Protein AF-0000000066121284 (afdb_homodimer)

pLDDT: mean 91.81, std 11.07, range [38.16, 98.81]

Nearest PDB structures (foldseek):
  5trd-assembly1_B  TM=5.896E-01  e=8.728E-23  Thermoplasma acidophilum DSM 1728
  3cta-assembly1_A-2  TM=5.189E-01  e=6.979E-18  Thermoplasma acidophilum DSM 1728
  4jba-assembly1_B  TM=5.715E-01  e=4.510E-03  Escherichia coli K-12
  6hk6-assembly2_C  TM=4.980E-01  e=4.012E-03  Homo sapiens
  4a6d-assembly1_A  TM=4.398E-01  e=2.765E-02  Homo sapiens

Organism: Archaeoglobus fulgidus (strain ATCC 49558 / DSM 4304 / JCM 9628 / NBRC 100126 / VC-16) (NCBI:txid224325)

Solvent-accessible surface area (backbone atoms only — not comparable to full-atom values): 24700 Å² total; per-residue (Å²): 114,69,69,57,49,53,52,46,46,18,52,50,43,51,50,48,53,57,49,45,54,55,50,48,56,44,34,74,67,39,13,68,34,27,70,30,79,55,49,45,60,59,48,6,64,75,60,27,48,50,50,67,56,34,41,50,49,52,52,50,36,38,74,72,48,27,29,48,76,39,81,53,101,89,41,39,30,37,29,43,28,72,63,29,47,51,54,52,47,54,54,38,50,51,42,47,60,55,58,71,58,69,52,43,37,45,44,54,26,31,30,44,85,75,91,58,62,49,26,60,59,54,59,33,63,74,45,37,57,46,37,33,70,73,71,68,43,62,63,31,74,41,53,49,38,23,44,42,45,81,72,37,41,65,61,57,52,46,57,74,76,47,81,65,43,80,39,68,48,50,74,58,98,87,50,76,46,64,39,31,39,27,32,49,28,30,46,93,84,40,64,34,27,39,54,43,61,69,78,59,86,68,58,87,44,58,45,38,34,36,20,61,53,60,58,45,72,78,67,68,55,50,73,71,39,75,48,55,38,38,34,48,108,114,68,69,56,49,52,53,46,46,18,52,50,42,49,50,50,52,58,48,43,53,54,50,47,55,44,33,72,66,40,14,69,36,27,70,30,80,56,49,44,60,59,49,6,63,74,60,28,48,49,49,67,55,34,42,50,49,51,50,51,36,37,73,72,47,29,28,48,76,38,80,54,99,89,41,38,31,36,29,42,28,72,63,30,47,50,54,52,47,52,54,38,50,51,42,48,58,53,57,71,59,71,52,43,36,45,43,54,26,32,31,44,84,76,91,59,62,49,26,59,56,53,60,34,63,74,47,35,56,45,37,33,70,75,72,67,42,62,61,30,74,42,56,50,38,24,44,43,46,80,70,35,41,66,62,58,54,47,56,73,76,46,81,65,44,81,39,67,48,50,72,57,97,87,49,76,45,64,40,30,39,27,32,49,28,31,47,92,81,39,65,34,27,38,53,43,62,69,80,59,86,69,60,86,45,58,44,37,34,36,20,60,53,59,58,45,72,77,69,67,56,50,73,71,38,73,49,55,38,37,34,48,110

Structure (mmCIF, N/CA/C/O backbone):
d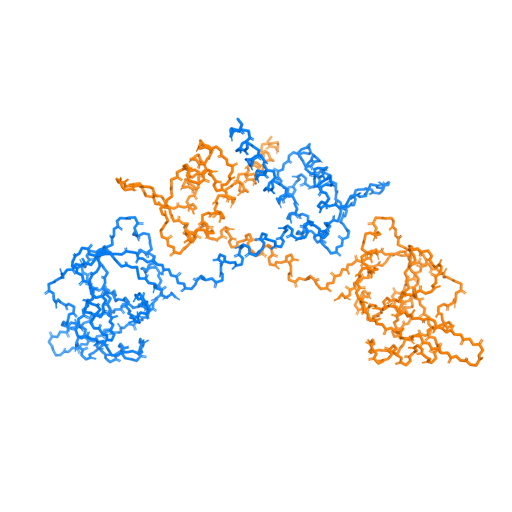ata_AF-0000000066121284-model_v1
#
loop_
_entity.id
_entity.type
_entity.pdbx_description
1 polymer 'Riboflavin kinase'
#
loop_
_atom_site.group_PDB
_atom_site.id
_atom_site.type_symbol
_atom_site.label_atom_id
_atom_site.label_alt_id
_atom_site.label_comp_id
_atom_site.label_asym_id
_atom_site.label_entity_id
_atom_site.label_seq_id
_atom_site.pdbx_PDB_ins_code
_atom_site.Cartn_x
_atom_site.Cartn_y
_atom_site.Cartn_z
_atom_site.occupancy
_atom_site.B_iso_or_equiv
_atom_site.auth_seq_id
_atom_site.auth_comp_id
_atom_site.auth_asym_id
_atom_site.auth_atom_id
_atom_site.pdbx_PDB_model_num
ATOM 1 N N . MET A 1 1 ? -29.547 -5.957 23.531 1 38.81 1 MET A N 1
ATOM 2 C CA . MET A 1 1 ? -29.5 -6.223 22.109 1 38.81 1 MET A CA 1
ATOM 3 C C . MET A 1 1 ? -28.406 -5.406 21.438 1 38.81 1 MET A C 1
ATOM 5 O O . MET A 1 1 ? -27.703 -5.906 20.547 1 38.81 1 MET A O 1
ATOM 9 N N . VAL A 1 2 ? -28.188 -4.164 21.922 1 47.03 2 VAL A N 1
ATOM 10 C CA . VAL A 1 2 ? -27.219 -3.223 21.391 1 47.03 2 VAL A CA 1
ATOM 11 C C . VAL A 1 2 ? -25.812 -3.646 21.812 1 47.03 2 VAL A C 1
ATOM 13 O O . VAL A 1 2 ? -24.844 -3.486 21.047 1 47.03 2 VAL A O 1
ATOM 16 N N . ARG A 1 3 ? -25.672 -4.16 23.125 1 50.38 3 ARG A N 1
ATOM 17 C CA . ARG A 1 3 ? -24.406 -4.68 23.656 1 50.38 3 ARG A CA 1
ATOM 18 C C . ARG A 1 3 ? -23.906 -5.844 22.812 1 50.38 3 ARG A C 1
ATOM 20 O O . ARG A 1 3 ? -22.703 -6.02 22.641 1 50.38 3 ARG A O 1
ATOM 27 N N . ASP A 1 4 ? -24.766 -6.57 22.266 1 49.59 4 ASP A N 1
ATOM 28 C CA . ASP A 1 4 ? -24.5 -7.777 21.5 1 49.59 4 ASP A CA 1
ATOM 29 C C . ASP A 1 4 ? -23.891 -7.438 20.141 1 49.59 4 ASP A C 1
ATOM 31 O O . ASP A 1 4 ? -22.984 -8.117 19.656 1 49.59 4 ASP A O 1
ATOM 35 N N . ILE A 1 5 ? -24.312 -6.336 19.641 1 49.25 5 ILE A N 1
ATOM 36 C CA . ILE A 1 5 ? -23.891 -5.953 18.297 1 49.25 5 ILE A CA 1
ATOM 37 C C . ILE A 1 5 ? -22.484 -5.363 18.359 1 49.25 5 ILE A C 1
ATOM 39 O O . ILE A 1 5 ? -21.641 -5.656 17.5 1 49.25 5 ILE A O 1
ATOM 43 N N . LYS A 1 6 ? -22.344 -4.594 19.312 1 53.56 6 LYS A N 1
ATOM 44 C CA . LYS A 1 6 ? -21.031 -3.99 19.484 1 53.56 6 LYS A CA 1
ATOM 45 C C . LYS A 1 6 ? -19.969 -5.055 19.75 1 53.56 6 LYS A C 1
ATOM 47 O O . LYS A 1 6 ? -18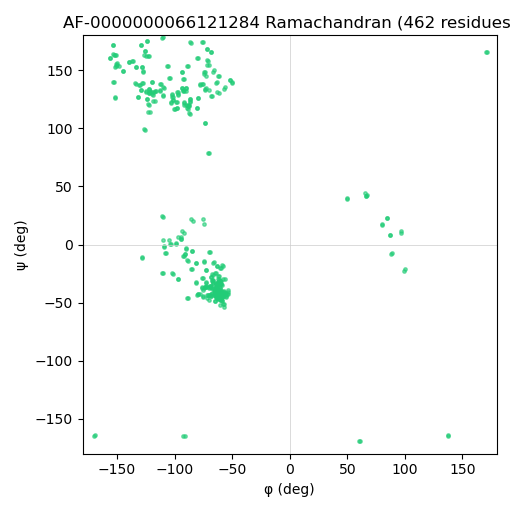.859 -4.992 19.203 1 53.56 6 LYS A O 1
ATOM 52 N N . THR A 1 7 ? -20.312 -5.988 20.609 1 55.44 7 THR A N 1
ATOM 53 C CA . THR A 1 7 ? -19.406 -7.098 20.891 1 55.44 7 THR A CA 1
ATOM 54 C C . THR A 1 7 ? -19.141 -7.906 19.625 1 55.44 7 THR A C 1
ATOM 56 O O . THR A 1 7 ? -18 -8.328 19.391 1 55.44 7 THR A O 1
ATOM 59 N N . PHE A 1 8 ? -20.188 -7.926 18.891 1 54.41 8 PHE A N 1
ATOM 60 C CA . PHE A 1 8 ? -20.016 -8.68 17.656 1 54.41 8 PHE A CA 1
ATOM 61 C C . PHE A 1 8 ? -19.109 -7.934 16.688 1 54.41 8 PHE A C 1
ATOM 63 O O . PHE A 1 8 ? -18.266 -8.539 16.016 1 54.41 8 PHE A O 1
ATOM 70 N N . LYS A 1 9 ? -19.297 -6.727 16.562 1 58.59 9 LYS A N 1
ATOM 71 C CA . LYS A 1 9 ? -18.469 -5.93 15.664 1 58.59 9 LYS A CA 1
ATOM 72 C C . LYS A 1 9 ? -17.016 -5.91 16.125 1 58.59 9 LYS A C 1
ATOM 74 O O . LYS A 1 9 ? -16.094 -5.996 15.312 1 58.59 9 LYS A O 1
ATOM 79 N N . PHE A 1 10 ? -16.969 -5.898 17.531 1 61 10 PHE A N 1
ATOM 80 C CA . PHE A 1 10 ? -15.633 -5.922 18.125 1 61 10 PHE A CA 1
ATOM 81 C C . PHE A 1 10 ? -14.898 -7.207 17.75 1 61 10 PHE A C 1
ATOM 83 O O . PHE A 1 10 ? -13.734 -7.172 17.344 1 61 10 PHE A O 1
ATOM 90 N N . PHE A 1 11 ? -15.57 -8.211 17.891 1 58.5 11 PHE A N 1
ATOM 91 C CA . PHE A 1 11 ? -14.977 -9.516 17.609 1 58.5 11 PHE A CA 1
ATOM 92 C C . PHE A 1 11 ? -14.656 -9.656 16.125 1 58.5 11 PHE A C 1
ATOM 94 O O . PHE A 1 11 ? -13.625 -10.219 15.758 1 58.5 11 PHE A O 1
ATOM 101 N N . GLU A 1 12 ? -15.492 -8.984 15.383 1 64.31 12 GLU A N 1
ATOM 102 C CA . GLU A 1 12 ? -15.32 -9.102 13.938 1 64.31 12 GLU A CA 1
ATOM 103 C C . GLU A 1 12 ? -14.094 -8.328 13.461 1 64.31 12 GLU A C 1
ATOM 105 O O . GLU A 1 12 ? -13.32 -8.812 12.641 1 64.31 12 GLU A O 1
ATOM 110 N N . VAL A 1 13 ? -13.898 -7.223 14.102 1 67.56 13 VAL A N 1
ATOM 111 C CA . VAL A 1 13 ? -12.797 -6.371 13.664 1 67.56 13 VAL A CA 1
ATOM 112 C C . VAL A 1 13 ? -11.469 -6.965 14.133 1 67.56 13 VAL A C 1
ATOM 114 O O . VAL A 1 13 ? -10.5 -7.004 13.367 1 67.56 13 VAL A O 1
ATOM 117 N N . LEU A 1 14 ? -11.406 -7.414 15.406 1 64.12 14 LEU A N 1
ATOM 118 C CA . LEU A 1 14 ? -10.188 -8.023 15.93 1 64.12 14 LEU A CA 1
ATOM 119 C C . LEU A 1 14 ? -9.805 -9.258 15.117 1 64.12 14 LEU A C 1
ATOM 121 O O . LEU A 1 14 ? -8.633 -9.461 14.805 1 64.12 14 LEU A O 1
ATOM 125 N N . LEU A 1 15 ? -10.828 -10 14.859 1 67.44 15 LEU A N 1
ATOM 126 C CA . LEU A 1 15 ? -10.609 -11.227 14.102 1 67.44 15 LEU A CA 1
ATOM 127 C C . LEU A 1 15 ? -10.062 -10.914 12.711 1 67.44 15 LEU A C 1
ATOM 129 O O . LEU A 1 15 ? -9.18 -11.617 12.219 1 67.44 15 LEU A O 1
ATOM 133 N N . ILE A 1 16 ? -10.492 -9.797 12.195 1 76.69 16 ILE A N 1
ATOM 134 C CA . ILE A 1 16 ? -10.102 -9.453 10.836 1 76.69 16 ILE A CA 1
ATOM 135 C C . ILE A 1 16 ? -8.625 -9.047 10.812 1 76.69 16 ILE A C 1
ATOM 137 O O . ILE A 1 16 ? -7.887 -9.445 9.906 1 76.69 16 ILE A O 1
ATOM 141 N N . TYR A 1 17 ? -8.219 -8.383 11.867 1 79.38 17 TYR A N 1
ATOM 142 C CA . TYR A 1 17 ? -6.84 -7.922 11.859 1 79.38 17 TYR A CA 1
ATOM 143 C C . TYR A 1 17 ? -5.879 -9.07 12.141 1 79.38 17 TYR A C 1
ATOM 145 O O . TYR A 1 17 ? -4.781 -9.125 11.578 1 79.38 17 TYR A O 1
ATOM 153 N N . GLU A 1 18 ? -6.34 -9.938 13.023 1 79.12 18 GLU A N 1
ATOM 154 C CA . GLU A 1 18 ? -5.516 -11.109 13.281 1 79.12 18 GLU A CA 1
ATOM 155 C C . GLU A 1 18 ? -5.371 -11.961 12.023 1 79.12 18 GLU A C 1
ATOM 157 O O . GLU A 1 18 ? -4.285 -12.477 11.734 1 79.12 18 GLU A O 1
ATOM 162 N N . MET A 1 19 ? -6.41 -12.039 11.359 1 87.75 19 MET A N 1
ATOM 163 C CA . MET A 1 19 ? -6.383 -12.812 10.117 1 87.75 19 MET A CA 1
ATOM 164 C C . MET A 1 19 ? -5.484 -12.141 9.086 1 87.75 19 MET A C 1
ATOM 166 O O . MET A 1 19 ? -4.766 -12.82 8.352 1 87.75 19 MET A O 1
ATOM 170 N N . LEU A 1 20 ? -5.473 -10.836 9.148 1 92.25 20 LEU A N 1
ATOM 171 C CA . LEU A 1 20 ? -4.695 -10.086 8.164 1 92.25 20 LEU A CA 1
ATOM 172 C C . LEU A 1 20 ? -3.201 -10.289 8.375 1 92.25 20 LEU A C 1
ATOM 174 O O . LEU A 1 20 ? -2.434 -10.336 7.414 1 92.25 20 LEU A O 1
ATOM 178 N N . GLU A 1 21 ? -2.828 -10.406 9.641 1 91.12 21 GLU A N 1
ATOM 179 C CA . GLU A 1 21 ? -1.421 -10.641 9.945 1 91.12 21 GLU A CA 1
ATOM 180 C C . GLU A 1 21 ? -0.924 -11.922 9.281 1 91.12 21 GLU A C 1
ATOM 182 O O . GLU A 1 21 ? 0.119 -11.93 8.625 1 91.12 21 GLU A O 1
ATOM 187 N N . VAL A 1 22 ? -1.635 -12.93 9.438 1 94.56 22 VAL A N 1
ATOM 188 C CA . VAL A 1 22 ? -1.248 -14.227 8.891 1 94.56 22 VAL A CA 1
ATOM 189 C C . VAL A 1 22 ? -1.34 -14.195 7.367 1 94.56 22 VAL A C 1
ATOM 191 O O . VAL A 1 22 ? -0.437 -14.672 6.672 1 94.56 22 VAL A O 1
ATOM 194 N N . LEU A 1 23 ? -2.408 -13.609 6.875 1 96.38 23 LEU A N 1
ATOM 195 C CA . LEU A 1 23 ? -2.6 -13.5 5.43 1 96.38 23 LEU A CA 1
ATOM 196 C C . LEU A 1 23 ? -1.447 -12.742 4.785 1 96.38 23 LEU A C 1
ATOM 198 O O . LEU A 1 23 ? -0.933 -13.148 3.744 1 96.38 23 LEU A O 1
ATOM 202 N N . LYS A 1 24 ? -1.088 -11.695 5.43 1 95.44 24 LYS A N 1
ATOM 203 C CA . LYS A 1 24 ? 0.02 -10.906 4.898 1 95.44 24 LYS A CA 1
ATOM 204 C C . LYS A 1 24 ? 1.315 -11.711 4.895 1 95.44 24 LYS A C 1
ATOM 206 O O . LYS A 1 24 ? 2.08 -11.664 3.928 1 95.44 24 LYS A O 1
ATOM 211 N N . ALA A 1 25 ? 1.6 -12.414 5.996 1 95.12 25 ALA A N 1
ATOM 212 C CA . ALA A 1 25 ? 2.801 -13.242 6.062 1 95.12 25 ALA A CA 1
ATOM 213 C C . ALA A 1 25 ? 2.84 -14.25 4.914 1 95.12 25 ALA A C 1
ATOM 215 O O . ALA A 1 25 ? 3.871 -14.406 4.254 1 95.12 25 ALA A O 1
ATOM 216 N N . LEU A 1 26 ? 1.751 -14.875 4.652 1 97.62 26 LEU A N 1
ATOM 217 C CA . LEU A 1 26 ? 1.654 -15.836 3.559 1 97.62 26 LEU A CA 1
ATOM 218 C C . LEU A 1 26 ? 1.86 -15.148 2.213 1 97.62 26 LEU A C 1
ATOM 220 O O . LEU A 1 26 ? 2.533 -15.688 1.332 1 97.62 26 LEU A O 1
ATOM 224 N N . ALA A 1 27 ? 1.235 -13.977 2.062 1 97.19 27 ALA A N 1
ATOM 225 C CA . ALA A 1 27 ? 1.359 -13.227 0.817 1 97.19 27 ALA A CA 1
ATOM 226 C C . ALA A 1 27 ? 2.811 -12.836 0.555 1 97.19 27 ALA A C 1
ATOM 228 O O . ALA A 1 27 ? 3.273 -12.867 -0.589 1 97.19 27 ALA A O 1
ATOM 229 N N . MET A 1 28 ? 3.443 -12.461 1.664 1 95.44 28 MET A N 1
ATOM 230 C CA . MET A 1 28 ? 4.852 -12.094 1.552 1 95.44 28 MET A CA 1
ATOM 231 C C . MET A 1 28 ? 5.691 -13.289 1.098 1 95.44 28 MET A C 1
ATOM 233 O O . MET A 1 28 ? 6.797 -13.109 0.585 1 95.44 28 MET A O 1
ATOM 237 N N . MET A 1 29 ? 5.188 -14.477 1.228 1 95.69 29 MET A N 1
ATOM 238 C CA . MET A 1 29 ? 5.844 -15.688 0.746 1 95.69 29 MET A CA 1
ATOM 239 C C . MET A 1 29 ? 5.348 -16.062 -0.646 1 95.69 29 MET A C 1
ATOM 241 O O . MET A 1 29 ? 5.598 -17.172 -1.123 1 95.69 29 MET A O 1
ATOM 245 N N . ASN A 1 30 ? 4.508 -15.242 -1.27 1 95.25 30 ASN A N 1
ATOM 246 C CA . ASN A 1 30 ? 4.039 -15.336 -2.648 1 95.25 30 ASN A CA 1
ATOM 247 C C . ASN A 1 30 ? 2.848 -16.281 -2.775 1 95.25 30 ASN A C 1
ATOM 249 O O . ASN A 1 30 ? 2.576 -16.797 -3.857 1 95.25 30 ASN A O 1
ATOM 253 N N . ALA A 1 31 ? 2.168 -16.469 -1.663 1 97.44 31 ALA A N 1
ATOM 254 C CA . ALA A 1 31 ? 1.059 -17.406 -1.673 1 97.44 31 ALA A CA 1
ATOM 255 C C . ALA A 1 31 ? -0.112 -16.875 -2.494 1 97.44 31 ALA A C 1
ATOM 257 O O . ALA A 1 31 ? -1.087 -17.594 -2.734 1 97.44 31 ALA A O 1
ATOM 258 N N . THR A 1 32 ? -0.035 -15.648 -2.951 1 96.19 32 THR A N 1
ATOM 259 C CA . THR A 1 32 ? -1.067 -15.109 -3.83 1 96.19 32 THR A CA 1
ATOM 260 C C . THR A 1 32 ? -0.843 -15.562 -5.27 1 96.19 32 THR A C 1
ATOM 262 O O . THR A 1 32 ? -1.752 -15.492 -6.098 1 96.19 32 THR A O 1
ATOM 265 N N . ARG A 1 33 ? 0.351 -16.047 -5.559 1 95.81 33 ARG A N 1
ATOM 266 C CA . ARG A 1 33 ? 0.675 -16.297 -6.961 1 95.81 33 ARG A CA 1
ATOM 267 C C . ARG A 1 33 ? 1.203 -17.703 -7.164 1 95.81 33 ARG A C 1
ATOM 269 O O . ARG A 1 33 ? 1.351 -18.156 -8.305 1 95.81 33 ARG A O 1
ATOM 276 N N . LYS A 1 34 ? 1.484 -18.359 -6.145 1 96.69 34 LYS A N 1
ATOM 277 C CA . LYS A 1 34 ? 1.928 -19.734 -6.242 1 96.69 34 LYS A CA 1
ATOM 278 C C . LYS A 1 34 ? 1.556 -20.531 -4.992 1 96.69 34 LYS A C 1
ATOM 280 O O . LYS A 1 34 ? 1.214 -19.938 -3.961 1 96.69 34 LYS A O 1
ATOM 285 N N . VAL A 1 35 ? 1.607 -21.859 -5.117 1 97.75 35 VAL A N 1
ATOM 286 C CA . VAL A 1 35 ? 1.398 -22.734 -3.969 1 97.75 35 VAL A CA 1
ATOM 287 C C . VAL A 1 35 ? 2.621 -22.703 -3.057 1 97.75 35 VAL A C 1
ATOM 289 O O . VAL A 1 35 ? 3.758 -22.797 -3.525 1 97.75 35 VAL A O 1
ATOM 292 N N . VAL A 1 36 ? 2.371 -22.547 -1.753 1 97.88 36 VAL A N 1
ATOM 293 C CA . VAL A 1 36 ? 3.465 -22.453 -0.793 1 97.88 36 VAL A CA 1
ATOM 294 C C . VAL A 1 36 ? 3.404 -23.625 0.184 1 97.88 36 VAL A C 1
ATOM 296 O O . VAL A 1 36 ? 2.361 -23.875 0.792 1 97.88 36 VAL A O 1
ATOM 299 N N . LYS A 1 37 ? 4.527 -24.344 0.206 1 97.5 37 LYS A N 1
ATOM 300 C CA . LYS A 1 37 ? 4.656 -25.359 1.248 1 97.5 37 LYS A CA 1
ATOM 301 C C . LYS A 1 37 ? 5.086 -24.734 2.572 1 97.5 37 LYS A C 1
ATOM 303 O O . LYS A 1 37 ? 6.176 -24.156 2.67 1 97.5 37 LYS A O 1
ATOM 308 N N . ILE A 1 38 ? 4.199 -24.859 3.607 1 97 38 ILE A N 1
ATOM 309 C CA . ILE A 1 38 ? 4.551 -24.234 4.883 1 97 38 ILE A CA 1
ATOM 310 C C . ILE A 1 38 ? 3.895 -25 6.027 1 97 38 ILE A C 1
ATOM 312 O O . ILE A 1 38 ? 2.688 -25.25 6.004 1 97 38 ILE A O 1
ATOM 316 N N . SER A 1 39 ? 4.715 -25.422 6.988 1 95.12 39 SER A N 1
ATOM 317 C CA . SER A 1 39 ? 4.184 -26.062 8.18 1 95.12 39 SER A CA 1
ATOM 318 C C . SER A 1 39 ? 3.641 -25.047 9.172 1 95.12 39 SER A C 1
ATOM 320 O O . SER A 1 39 ? 3.994 -23.875 9.117 1 95.12 39 SER A O 1
ATOM 322 N N . SER A 1 40 ? 2.793 -25.516 10.07 1 93.62 40 SER A N 1
ATOM 323 C CA . SER A 1 40 ? 2.287 -24.641 11.125 1 93.62 40 SER A CA 1
ATOM 324 C C . SER A 1 40 ? 3.418 -24.141 12.016 1 93.62 40 SER A C 1
ATOM 326 O O . SER A 1 40 ? 3.365 -23.016 12.516 1 93.62 40 SER A O 1
ATOM 328 N N . LYS A 1 41 ? 4.414 -24.953 12.188 1 94.25 41 LYS A N 1
ATOM 329 C CA . LYS A 1 41 ? 5.578 -24.562 12.977 1 94.25 41 LYS A CA 1
ATOM 330 C C . LYS A 1 41 ? 6.328 -23.406 12.312 1 94.25 41 LYS A C 1
ATOM 332 O O . LYS A 1 41 ? 6.684 -22.438 12.969 1 94.25 41 LYS A O 1
ATOM 337 N N . GLU A 1 42 ? 6.594 -23.547 11.031 1 94.75 42 GLU A N 1
ATOM 338 C CA . GLU A 1 42 ? 7.266 -22.484 10.281 1 94.75 42 GLU A CA 1
ATOM 339 C C . GLU A 1 42 ? 6.453 -21.203 10.297 1 94.75 42 GLU A C 1
ATOM 341 O O . GLU A 1 42 ? 7.008 -20.109 10.477 1 94.75 42 GLU A O 1
ATOM 346 N N . LEU A 1 43 ? 5.164 -21.328 10.117 1 94.12 43 LEU A N 1
ATOM 347 C CA . LEU A 1 43 ? 4.312 -20.141 10.141 1 94.12 43 LEU A CA 1
ATOM 348 C C . LEU A 1 43 ? 4.359 -19.469 11.508 1 94.12 43 LEU A C 1
ATOM 350 O O . LEU A 1 43 ? 4.422 -18.234 11.586 1 94.12 43 LEU A O 1
ATOM 354 N N . ALA A 1 44 ? 4.301 -20.234 12.523 1 93.44 44 ALA A N 1
ATOM 355 C CA . ALA A 1 44 ? 4.383 -19.719 13.883 1 93.44 44 ALA A CA 1
ATOM 356 C C . ALA A 1 44 ? 5.625 -18.859 14.07 1 93.44 44 ALA A C 1
ATOM 358 O O . ALA A 1 44 ? 5.559 -17.781 14.672 1 93.44 44 ALA A O 1
ATOM 359 N N . GLU A 1 45 ? 6.703 -19.281 13.516 1 91.06 45 GLU A N 1
ATOM 360 C CA . GLU A 1 45 ? 7.961 -18.531 13.594 1 91.06 45 GLU A CA 1
ATOM 361 C C . GLU A 1 45 ? 7.879 -17.219 12.828 1 91.06 45 GLU A C 1
ATOM 363 O O . GLU A 1 45 ? 8.359 -16.188 13.297 1 91.06 45 GLU A O 1
ATOM 368 N N . HIS A 1 46 ? 7.23 -17.219 11.734 1 88.56 46 HIS A N 1
ATOM 369 C CA . HIS A 1 46 ? 7.117 -16.047 10.898 1 88.56 46 HIS A CA 1
ATOM 370 C C . HIS A 1 46 ? 6.258 -14.969 11.562 1 88.56 46 HIS A C 1
ATOM 372 O O . HIS A 1 46 ? 6.523 -13.773 11.422 1 88.56 46 HIS A O 1
ATOM 378 N N . ILE A 1 47 ? 5.227 -15.414 12.289 1 89.06 47 ILE A N 1
ATOM 379 C CA . ILE A 1 47 ? 4.277 -14.438 12.805 1 89.06 47 ILE A CA 1
ATOM 380 C C . ILE A 1 47 ? 4.523 -14.211 14.297 1 89.06 47 ILE A C 1
ATOM 382 O O . ILE A 1 47 ? 3.795 -13.461 14.945 1 89.06 47 ILE A O 1
ATOM 386 N N . GLY A 1 48 ? 5.512 -14.898 14.836 1 86.5 48 GLY A N 1
ATOM 387 C CA . GLY A 1 48 ? 5.871 -14.719 16.234 1 86.5 48 GLY A CA 1
ATOM 388 C C . GLY A 1 48 ? 4.785 -15.18 17.188 1 86.5 48 GLY A C 1
ATOM 389 O O . GLY A 1 48 ? 4.43 -14.461 18.125 1 86.5 48 GLY A O 1
ATOM 390 N N . GLN A 1 49 ? 4.176 -16.281 16.906 1 88.75 49 GLN A N 1
ATOM 391 C CA . GLN A 1 49 ? 3.119 -16.859 17.734 1 88.75 49 GLN A CA 1
ATOM 392 C C . GLN A 1 49 ? 3.395 -18.328 18.031 1 88.75 49 GLN A C 1
ATOM 394 O O . GLN A 1 49 ? 4.375 -18.891 17.531 1 88.75 49 GLN A O 1
ATOM 399 N N . SER A 1 50 ? 2.576 -18.797 18.891 1 88.56 50 SER A N 1
ATOM 400 C CA . SER A 1 50 ? 2.707 -20.203 19.219 1 88.56 50 SER A CA 1
ATOM 401 C C . SER A 1 50 ? 2.24 -21.078 18.062 1 88.56 50 SER A C 1
ATOM 403 O O . SER A 1 50 ? 1.508 -20.625 17.188 1 88.56 50 SER A O 1
ATOM 405 N N . LEU A 1 51 ? 2.752 -22.359 18.094 1 92.25 51 LEU A N 1
ATOM 406 C CA . LEU A 1 51 ? 2.332 -23.359 17.109 1 92.25 51 LEU A CA 1
ATOM 407 C C . LEU A 1 51 ? 0.814 -23.5 17.094 1 92.25 51 LEU A C 1
ATOM 409 O O . LEU A 1 51 ? 0.196 -23.547 16.031 1 92.25 51 LEU A O 1
ATOM 413 N N . GLN A 1 52 ? 0.181 -23.531 18.234 1 92.88 52 GLN A N 1
ATOM 414 C CA . GLN A 1 52 ? -1.26 -23.703 18.375 1 92.88 52 GLN A CA 1
ATOM 415 C C . GLN A 1 52 ? -2.021 -22.531 17.766 1 92.88 52 GLN A C 1
ATOM 417 O O . GLN A 1 52 ? -3.018 -22.719 17.062 1 92.88 52 GLN A O 1
ATOM 422 N N . THR A 1 53 ? -1.545 -21.375 18.047 1 90.12 53 THR A N 1
ATOM 423 C CA . THR A 1 53 ? -2.182 -20.172 17.516 1 90.12 53 THR A CA 1
ATOM 424 C C . THR A 1 53 ? -2.07 -20.109 15.992 1 90.12 53 THR A C 1
ATOM 426 O O . THR A 1 53 ? -3.047 -19.812 15.305 1 90.12 53 THR A O 1
ATOM 429 N N . ALA A 1 54 ? -0.886 -20.453 15.516 1 92.69 54 ALA A N 1
ATOM 430 C CA . ALA A 1 54 ? -0.679 -20.453 14.07 1 92.69 54 ALA A CA 1
ATOM 431 C C . ALA A 1 54 ? -1.601 -21.469 13.391 1 92.69 54 ALA A C 1
ATOM 433 O O . ALA A 1 54 ? -2.215 -21.172 12.367 1 92.69 54 ALA A O 1
ATOM 434 N N . ALA A 1 55 ? -1.706 -22.609 13.969 1 93.94 55 ALA A N 1
ATOM 435 C CA . ALA A 1 55 ? -2.564 -23.656 13.422 1 93.94 55 ALA A CA 1
ATOM 436 C C . ALA A 1 55 ? -4.027 -23.234 13.422 1 93.94 55 ALA A C 1
ATOM 438 O O . ALA A 1 55 ? -4.746 -23.438 12.445 1 93.94 55 ALA A O 1
ATOM 439 N N . ARG A 1 56 ? -4.395 -22.703 14.531 1 93.69 56 ARG A N 1
ATOM 440 C CA . ARG A 1 56 ? -5.77 -22.219 14.656 1 93.69 56 ARG A CA 1
ATOM 441 C C . ARG A 1 56 ? -6.066 -21.141 13.625 1 93.69 56 ARG A C 1
ATOM 443 O O . ARG A 1 56 ? -7.129 -21.141 13 1 93.69 56 ARG A O 1
ATOM 450 N N . LYS A 1 57 ? -5.199 -20.266 13.461 1 93.44 57 LYS A N 1
ATOM 451 C CA . LYS A 1 57 ? -5.387 -19.156 12.516 1 93.44 57 LYS A CA 1
ATOM 452 C C . LYS A 1 57 ? -5.465 -19.672 11.078 1 93.44 57 LYS A C 1
ATOM 454 O O . LYS A 1 57 ? -6.262 -19.188 10.281 1 93.44 57 LYS A O 1
ATOM 459 N N . LEU A 1 58 ? -4.648 -20.656 10.766 1 95.5 58 LEU A N 1
ATOM 460 C CA . LEU A 1 58 ? -4.711 -21.266 9.438 1 95.5 58 LEU A CA 1
ATOM 461 C C . LEU A 1 58 ? -6.082 -21.875 9.195 1 95.5 58 LEU A C 1
ATOM 463 O O . LEU A 1 58 ? -6.664 -21.703 8.125 1 95.5 58 LEU A O 1
ATOM 467 N N . LYS A 1 59 ? -6.559 -22.547 10.195 1 95.19 59 LYS A N 1
ATOM 468 C CA . LYS A 1 59 ? -7.871 -23.188 10.078 1 95.19 59 LYS A CA 1
ATOM 469 C C . LYS A 1 59 ? -8.969 -22.141 9.914 1 95.19 59 LYS A C 1
ATOM 471 O O . LYS A 1 59 ? -9.875 -22.297 9.094 1 95.19 59 LYS A O 1
ATOM 476 N N . GLU A 1 60 ? -8.906 -21.109 10.648 1 94.75 60 GLU A N 1
ATOM 477 C CA . GLU A 1 60 ? -9.883 -20.016 10.555 1 94.75 60 GLU A CA 1
ATOM 478 C C . GLU A 1 60 ? -9.875 -19.391 9.164 1 94.75 60 GLU A C 1
ATOM 480 O O . GLU A 1 60 ? -10.938 -19.125 8.594 1 94.75 60 GLU A O 1
ATOM 485 N N . LEU A 1 61 ? -8.672 -19.109 8.664 1 97.06 61 LEU A N 1
ATOM 486 C CA . LEU A 1 61 ? -8.555 -18.547 7.324 1 97.06 61 LEU A CA 1
ATOM 487 C C . LEU A 1 61 ? -9.18 -19.469 6.285 1 97.06 61 LEU A C 1
ATOM 489 O O . LEU A 1 61 ? -9.859 -19 5.367 1 97.06 61 LEU A O 1
ATOM 493 N N . GLU A 1 62 ? -8.914 -20.75 6.426 1 97 62 GLU A N 1
ATOM 494 C CA . GLU A 1 62 ? -9.484 -21.734 5.516 1 97 62 GLU A CA 1
ATOM 495 C C . GLU A 1 62 ? -11.008 -21.75 5.613 1 97 62 GLU A C 1
ATOM 497 O O . GLU A 1 62 ? -11.703 -21.75 4.598 1 97 62 GLU A O 1
ATOM 502 N N . ASP A 1 63 ? -11.547 -21.719 6.848 1 96 63 ASP A N 1
ATOM 503 C CA . ASP A 1 63 ? -12.984 -21.75 7.086 1 96 63 ASP A CA 1
ATOM 504 C C . ASP A 1 63 ? -13.672 -20.531 6.477 1 96 63 ASP A C 1
ATOM 506 O O . ASP A 1 63 ? -14.797 -20.625 5.984 1 96 63 ASP A O 1
ATOM 510 N N . GLU A 1 64 ? -13.008 -19.438 6.477 1 95.44 64 GLU A N 1
ATOM 511 C CA . GLU A 1 64 ? -13.562 -18.203 5.945 1 95.44 64 GLU A CA 1
ATOM 512 C C . GLU A 1 64 ? -13.359 -18.109 4.434 1 95.44 64 GLU A C 1
ATOM 514 O O . GLU A 1 64 ? -13.789 -17.141 3.803 1 95.44 64 GLU A O 1
ATOM 519 N N . GLY A 1 65 ? -12.617 -19.094 3.865 1 96.94 65 GLY A N 1
ATOM 520 C CA . GLY A 1 65 ? -12.406 -19.141 2.426 1 96.94 65 GLY A CA 1
ATOM 521 C C . GLY A 1 65 ? -11.328 -18.203 1.945 1 96.94 65 GLY A C 1
ATOM 522 O O . GLY A 1 65 ? -11.273 -17.859 0.762 1 96.94 65 GLY A O 1
ATOM 523 N N . LEU A 1 66 ? -10.461 -17.719 2.898 1 97.75 66 LEU A N 1
ATOM 524 C CA . LEU A 1 66 ? -9.422 -16.75 2.555 1 97.75 66 LEU A CA 1
ATOM 525 C C . LEU A 1 66 ? -8.172 -17.453 2.039 1 97.75 66 LEU A C 1
ATOM 527 O O . LEU A 1 66 ? -7.336 -16.828 1.384 1 97.75 66 LEU A O 1
ATOM 531 N N . ILE A 1 67 ? -8.062 -18.703 2.379 1 98.31 67 ILE A N 1
ATOM 532 C CA . ILE A 1 67 ? -6.98 -19.547 1.853 1 98.31 67 ILE A CA 1
ATOM 533 C C . ILE A 1 67 ? -7.535 -20.906 1.458 1 98.31 67 ILE A C 1
ATOM 535 O O . ILE A 1 67 ? -8.648 -21.281 1.849 1 98.31 67 ILE A O 1
ATOM 539 N N . ASP A 1 68 ? -6.809 -21.578 0.575 1 97.75 68 ASP A N 1
ATOM 540 C CA . ASP A 1 68 ? -6.969 -23 0.292 1 97.75 68 ASP A CA 1
ATOM 541 C C . ASP A 1 68 ? -5.781 -23.797 0.818 1 97.75 68 ASP A C 1
ATOM 543 O O . ASP A 1 68 ? -4.629 -23.422 0.622 1 97.75 68 ASP A O 1
ATOM 547 N N . ARG A 1 69 ? -6.125 -24.797 1.55 1 96.56 69 ARG A N 1
ATOM 548 C CA . ARG A 1 69 ? -5.098 -25.625 2.156 1 96.56 69 ARG A CA 1
ATOM 549 C C . ARG A 1 69 ? -5.211 -27.078 1.664 1 96.56 69 ARG A C 1
ATOM 551 O O . ARG A 1 69 ? -6.305 -27.641 1.635 1 96.56 69 ARG A O 1
ATOM 558 N N . THR A 1 70 ? -4.086 -27.656 1.242 1 96.06 70 THR A N 1
ATOM 559 C CA . THR A 1 70 ? -3.998 -29.047 0.827 1 96.06 70 THR A CA 1
ATOM 560 C C . THR A 1 70 ? -2.951 -29.797 1.649 1 96.06 70 THR A C 1
ATOM 562 O O . THR A 1 70 ? -1.801 -29.359 1.738 1 96.06 70 THR A O 1
ATOM 565 N N . LEU A 1 71 ? -3.434 -30.828 2.322 1 94.38 71 LEU A N 1
ATOM 566 C CA . LEU A 1 71 ? -2.527 -31.688 3.076 1 94.38 71 LEU A CA 1
ATOM 567 C C . LEU A 1 71 ? -2.188 -32.938 2.285 1 94.38 71 LEU A C 1
ATOM 569 O O . LEU A 1 71 ? -3.084 -33.625 1.801 1 94.38 71 LEU A O 1
ATOM 573 N N . THR A 1 72 ? -0.898 -33.188 2.035 1 94.5 72 THR A N 1
ATOM 574 C CA . THR A 1 72 ? -0.412 -34.375 1.375 1 94.5 72 THR A CA 1
ATOM 575 C C . THR A 1 72 ? 0.616 -35.094 2.244 1 94.5 72 THR A C 1
ATOM 577 O O . THR A 1 72 ? 0.956 -34.625 3.332 1 94.5 72 THR A O 1
ATOM 580 N N . LYS A 1 73 ? 1.082 -36.312 1.775 1 93.81 73 LYS A N 1
ATOM 581 C CA . LYS A 1 73 ? 2.141 -37.031 2.479 1 93.81 73 LYS A CA 1
ATOM 582 C C . LYS A 1 73 ? 3.412 -36.188 2.562 1 93.81 73 LYS A C 1
ATOM 584 O O . LYS A 1 73 ? 4.223 -36.344 3.475 1 93.81 73 LYS A O 1
ATOM 589 N N . ASP A 1 74 ? 3.477 -35.156 1.623 1 93 74 ASP A N 1
ATOM 590 C CA . ASP A 1 74 ? 4.68 -34.344 1.527 1 93 74 ASP A CA 1
ATOM 591 C C . ASP A 1 74 ? 4.566 -33.094 2.398 1 93 74 ASP A C 1
ATOM 593 O O . ASP A 1 74 ? 5.523 -32.344 2.521 1 93 74 ASP A O 1
ATOM 597 N N . GLY A 1 75 ? 3.381 -32.844 2.91 1 95.44 75 GLY A N 1
ATOM 598 C CA . GLY A 1 75 ? 3.26 -31.688 3.789 1 95.44 75 GLY A CA 1
ATOM 599 C C . GLY A 1 75 ? 2.004 -30.875 3.535 1 95.44 75 GLY A C 1
ATOM 600 O O . GLY A 1 75 ? 1.05 -31.375 2.93 1 95.44 75 GLY A O 1
ATOM 601 N N . GLN A 1 76 ? 2.08 -29.656 4.105 1 97 76 GLN A N 1
ATOM 602 C CA . GLN A 1 76 ? 0.963 -28.734 3.984 1 97 76 GLN A CA 1
ATOM 603 C C . GLN A 1 76 ? 1.242 -27.672 2.92 1 97 76 GLN A C 1
ATOM 605 O O . GLN A 1 76 ? 2.309 -27.047 2.918 1 97 76 GLN A O 1
ATOM 610 N N . PHE A 1 77 ? 0.267 -27.516 2.004 1 98.25 77 PHE A N 1
ATOM 611 C CA . PHE A 1 77 ? 0.355 -26.531 0.935 1 98.25 77 PHE A CA 1
ATOM 612 C C . PHE A 1 77 ? -0.754 -25.5 1.063 1 98.25 77 PHE A C 1
ATOM 614 O O . PHE A 1 77 ? -1.915 -25.844 1.287 1 98.25 77 PHE A O 1
ATOM 621 N N . VAL A 1 78 ? -0.319 -24.203 0.949 1 98.19 78 VAL A N 1
ATOM 622 C CA . VAL A 1 78 ? -1.283 -23.141 1.186 1 98.19 78 VAL A CA 1
ATOM 623 C C . VAL A 1 78 ? -1.276 -22.156 0.009 1 98.19 78 VAL A C 1
ATOM 625 O O . VAL A 1 78 ? -0.215 -21.828 -0.526 1 98.19 78 VAL A O 1
ATOM 628 N N . VAL A 1 79 ? -2.439 -21.703 -0.404 1 98.31 79 VAL A N 1
ATOM 629 C CA . VAL A 1 79 ? -2.643 -20.656 -1.401 1 98.31 79 VAL A CA 1
ATOM 630 C C . VAL A 1 79 ? -3.621 -19.625 -0.865 1 98.31 79 VAL A C 1
ATOM 632 O O . VAL A 1 79 ? -4.59 -19.969 -0.185 1 98.31 79 VAL A O 1
ATOM 635 N N . ILE A 1 80 ? -3.336 -18.406 -1.081 1 97.81 80 ILE A N 1
ATOM 636 C CA . ILE A 1 80 ? -4.312 -17.359 -0.782 1 97.81 80 ILE A CA 1
ATOM 637 C C . ILE A 1 80 ? -5.336 -17.281 -1.912 1 97.81 80 ILE A C 1
ATOM 639 O O . ILE A 1 80 ? -4.969 -17.156 -3.084 1 97.81 80 ILE A O 1
ATOM 643 N N . THR A 1 81 ? -6.594 -17.375 -1.567 1 97.5 81 THR A N 1
ATOM 644 C CA . THR A 1 81 ? -7.672 -17.359 -2.553 1 97.5 81 THR A CA 1
ATOM 645 C C . THR A 1 81 ? -7.906 -15.945 -3.074 1 97.5 81 THR A C 1
ATOM 647 O O . THR A 1 81 ? -7.312 -14.984 -2.576 1 97.5 81 THR A O 1
ATOM 650 N N . GLU A 1 82 ? -8.805 -15.852 -4.082 1 93.88 82 GLU A N 1
ATOM 651 C CA . GLU A 1 82 ? -9.188 -14.539 -4.586 1 93.88 82 GLU A CA 1
ATOM 652 C C . GLU A 1 82 ? -9.836 -13.695 -3.494 1 93.88 82 GLU A C 1
ATOM 654 O O . GLU A 1 82 ? -9.602 -12.484 -3.414 1 93.88 82 GLU A O 1
ATOM 659 N N . LYS A 1 83 ? -10.641 -14.328 -2.678 1 95.75 83 LYS A N 1
ATOM 660 C CA . LYS A 1 83 ? -11.266 -13.633 -1.556 1 95.75 83 LYS A CA 1
ATOM 661 C C . LYS A 1 83 ? -10.219 -13.094 -0.59 1 95.75 83 LYS A C 1
ATOM 663 O O . LYS A 1 83 ? -10.312 -11.953 -0.14 1 95.75 83 LYS A O 1
ATOM 668 N N . GLY A 1 84 ? -9.195 -13.906 -0.273 1 97.12 84 GLY A N 1
ATOM 669 C CA . GLY A 1 84 ? -8.094 -13.453 0.57 1 97.12 84 GLY A CA 1
ATOM 670 C C . GLY A 1 84 ? -7.301 -12.32 -0.041 1 97.12 84 GLY A C 1
ATOM 671 O O . GLY A 1 84 ? -6.926 -11.375 0.655 1 97.12 84 GLY A O 1
ATOM 672 N N . LYS A 1 85 ? -7.102 -12.398 -1.319 1 95.38 85 LYS A N 1
ATOM 673 C CA . LYS A 1 85 ? -6.383 -11.352 -2.043 1 95.38 85 LYS A CA 1
ATOM 674 C C . LYS A 1 85 ? -7.133 -10.023 -1.982 1 95.38 85 LYS A C 1
ATOM 676 O O . LYS A 1 85 ? -6.52 -8.969 -1.831 1 95.38 85 LYS A O 1
ATOM 681 N N . GLN A 1 86 ? -8.391 -10.141 -2.127 1 94.81 86 GLN A N 1
ATOM 682 C CA . GLN A 1 86 ? -9.211 -8.93 -2.086 1 94.81 86 GLN A CA 1
ATOM 683 C C . GLN A 1 86 ? -9.117 -8.242 -0.728 1 94.81 86 GLN A C 1
ATOM 685 O O . GLN A 1 86 ? -9.078 -7.016 -0.649 1 94.81 86 GLN A O 1
ATOM 690 N N . LEU A 1 87 ? -9.07 -9.031 0.297 1 94.94 87 LEU A N 1
ATOM 691 C CA . LEU A 1 87 ? -8.914 -8.477 1.638 1 94.94 87 LEU A CA 1
ATOM 692 C C . LEU A 1 87 ? -7.574 -7.762 1.777 1 94.94 87 LEU A C 1
ATOM 694 O O . LEU A 1 87 ? -7.508 -6.652 2.312 1 94.94 87 LEU A O 1
ATOM 698 N N . LEU A 1 88 ? -6.551 -8.391 1.279 1 96.12 88 LEU A N 1
ATOM 699 C CA . LEU A 1 88 ? -5.227 -7.77 1.297 1 96.12 88 LEU A CA 1
ATOM 700 C C . LEU A 1 88 ? -5.211 -6.496 0.46 1 96.12 88 LEU A C 1
ATOM 702 O O . LEU A 1 88 ? -4.57 -5.512 0.834 1 96.12 88 LEU A O 1
ATOM 706 N N . TYR A 1 89 ? -5.895 -6.555 -0.645 1 94.75 89 TYR A N 1
ATOM 707 C CA . TYR A 1 89 ? -5.938 -5.406 -1.544 1 94.75 89 TYR A CA 1
ATOM 708 C C . TYR A 1 89 ? -6.617 -4.215 -0.879 1 94.75 89 TYR A C 1
ATOM 710 O O . TYR A 1 89 ? -6.172 -3.076 -1.027 1 94.75 89 TYR A O 1
ATOM 718 N N . LYS A 1 90 ? -7.668 -4.48 -0.167 1 94.12 90 LYS A N 1
ATOM 719 C CA . LYS A 1 90 ? -8.352 -3.418 0.568 1 94.12 90 LYS A CA 1
ATOM 720 C C . LYS A 1 90 ? -7.406 -2.75 1.564 1 94.12 90 LYS A C 1
ATOM 722 O O . LYS A 1 90 ? -7.383 -1.523 1.682 1 94.12 90 LYS A O 1
ATOM 727 N N . GLU A 1 91 ? -6.676 -3.594 2.27 1 94.12 91 GLU A N 1
ATOM 728 C CA . GLU A 1 91 ? -5.672 -3.064 3.189 1 94.12 91 GLU A CA 1
ATOM 729 C C . GLU A 1 91 ? -4.633 -2.227 2.451 1 94.12 91 GLU A C 1
ATOM 731 O O . GLU A 1 91 ? -4.266 -1.143 2.908 1 94.12 91 GLU A O 1
ATOM 736 N N . TYR A 1 92 ? -4.176 -2.666 1.314 1 95.19 92 TYR A N 1
ATOM 737 C CA . TYR A 1 92 ? -3.217 -1.952 0.479 1 95.19 92 TYR A CA 1
ATOM 738 C C . TYR A 1 92 ? -3.756 -0.588 0.07 1 95.19 92 TYR A C 1
ATOM 740 O O . TYR A 1 92 ? -3.045 0.417 0.148 1 95.19 92 TYR A O 1
ATOM 748 N N . MET A 1 93 ? -4.98 -0.565 -0.318 1 95.62 93 MET A N 1
ATOM 749 C CA . MET A 1 93 ? -5.602 0.679 -0.763 1 95.62 93 MET A CA 1
ATOM 750 C C . MET A 1 93 ? -5.684 1.687 0.379 1 95.62 93 MET A C 1
ATOM 752 O O . MET A 1 93 ? -5.531 2.891 0.162 1 95.62 93 MET A O 1
ATOM 756 N N . ASP A 1 94 ? -5.934 1.165 1.597 1 93.94 94 ASP A N 1
ATOM 757 C CA . ASP A 1 94 ? -5.926 2.055 2.754 1 93.94 94 ASP A CA 1
ATOM 758 C C . ASP A 1 94 ? -4.562 2.721 2.926 1 93.94 94 ASP A C 1
ATOM 760 O O . ASP A 1 94 ? -4.48 3.936 3.123 1 93.94 94 ASP A O 1
ATOM 764 N N . TYR A 1 95 ? -3.561 1.945 2.854 1 95.31 95 TYR A N 1
ATOM 765 C CA . TYR A 1 95 ? -2.215 2.486 3.014 1 95.31 95 TYR A CA 1
ATOM 766 C C . TYR A 1 95 ? -1.871 3.439 1.876 1 95.31 95 TYR A C 1
ATOM 768 O O . TYR A 1 95 ? -1.235 4.473 2.094 1 95.31 95 TYR A O 1
ATOM 776 N N . LYS A 1 96 ? -2.238 3.08 0.65 1 93.81 96 LYS A N 1
ATOM 777 C CA . LYS A 1 96 ? -2.025 3.963 -0.494 1 93.81 96 LYS A CA 1
ATOM 778 C C . LYS A 1 96 ? -2.682 5.32 -0.27 1 93.81 96 LYS A C 1
ATOM 780 O O . LYS A 1 96 ? -2.08 6.363 -0.546 1 93.81 96 LYS A O 1
ATOM 785 N N . LYS A 1 97 ? -3.881 5.316 0.273 1 93.31 97 LYS A N 1
ATOM 786 C CA . LYS A 1 97 ? -4.605 6.551 0.568 1 93.31 97 LYS A CA 1
ATOM 787 C C . LYS A 1 97 ? -3.857 7.391 1.6 1 93.31 97 LYS A C 1
ATOM 789 O O . LYS A 1 97 ? -3.764 8.609 1.461 1 93.31 97 LYS A O 1
ATOM 794 N N . ILE A 1 98 ? -3.328 6.773 2.621 1 94.12 98 ILE A N 1
ATOM 795 C CA . ILE A 1 98 ? -2.588 7.445 3.684 1 94.12 98 ILE A CA 1
ATOM 796 C C . ILE A 1 98 ? -1.369 8.148 3.096 1 94.12 98 ILE A C 1
ATOM 798 O O . ILE A 1 98 ? -1.056 9.281 3.477 1 94.12 98 ILE A O 1
ATOM 802 N N . PHE A 1 99 ? -0.694 7.594 2.131 1 92.88 99 PHE A N 1
ATOM 803 C CA . PHE A 1 99 ? 0.599 8.109 1.7 1 92.88 99 PHE A CA 1
ATOM 804 C C . PHE A 1 99 ? 0.485 8.797 0.344 1 92.88 99 PHE A C 1
ATOM 806 O O . PHE A 1 99 ? 1.471 9.32 -0.178 1 92.88 99 PHE A O 1
ATOM 813 N N . ASP A 1 100 ? -0.618 8.766 -0.384 1 83.56 100 ASP A N 1
ATOM 814 C CA . ASP A 1 100 ? -0.854 9.477 -1.636 1 83.56 100 ASP A CA 1
ATOM 815 C C . ASP A 1 100 ? -0.789 10.984 -1.428 1 83.56 100 ASP A C 1
ATOM 817 O O . ASP A 1 100 ? -0.368 11.727 -2.32 1 83.56 100 ASP A O 1
ATOM 821 N N . ASP A 1 101 ? -1.095 11.438 -0.23 1 74.25 101 ASP A N 1
ATOM 822 C CA . ASP A 1 101 ? -1.186 12.875 0.029 1 74.25 101 ASP A CA 1
ATOM 823 C C . ASP A 1 101 ? -0.032 13.344 0.91 1 74.25 101 ASP A C 1
ATOM 825 O O . ASP A 1 101 ? -0.14 14.375 1.585 1 74.25 101 ASP A O 1
ATOM 829 N N . GLU A 1 102 ? 1.138 12.75 1.046 1 73.81 102 GLU A N 1
ATOM 830 C CA . GLU A 1 102 ? 2.215 12.984 2.002 1 73.81 102 GLU A CA 1
ATOM 831 C C . GLU A 1 102 ? 2.984 14.258 1.658 1 73.81 102 GLU A C 1
ATOM 833 O O . GLU A 1 102 ? 3.748 14.773 2.48 1 73.81 102 GLU A O 1
ATOM 838 N N . GLY A 1 103 ? 2.449 15.141 0.854 1 85.06 103 GLY A N 1
ATOM 839 C CA . GLY A 1 103 ? 3.217 16.312 0.464 1 85.06 103 GLY A CA 1
ATOM 840 C C . GLY A 1 103 ? 2.768 17.578 1.163 1 85.06 103 GLY A C 1
ATOM 841 O O . GLY A 1 103 ? 3.387 18.641 1.005 1 85.06 103 GLY A O 1
ATOM 842 N N . THR A 1 104 ? 1.822 17.453 2.061 1 93.75 104 THR A N 1
ATOM 843 C CA . THR A 1 104 ? 1.338 18.641 2.746 1 93.75 104 THR A CA 1
ATOM 844 C C . THR A 1 104 ? 0.97 18.328 4.191 1 93.75 104 THR A C 1
ATOM 846 O O . THR A 1 104 ? 0.677 17.172 4.527 1 93.75 104 THR A O 1
ATOM 849 N N . ILE A 1 105 ? 1.127 19.297 5.055 1 96.06 105 ILE A N 1
ATOM 850 C CA . ILE A 1 105 ? 0.6 19.203 6.41 1 96.06 105 ILE A CA 1
ATOM 851 C C . ILE A 1 105 ? -0.343 20.391 6.672 1 96.06 105 ILE A C 1
ATOM 853 O O . ILE A 1 105 ? -0.341 21.359 5.926 1 96.06 105 ILE A O 1
ATOM 857 N N . LYS A 1 106 ? -1.131 20.234 7.676 1 97.69 106 LYS A N 1
ATOM 858 C CA . LYS A 1 106 ? -2.066 21.281 8.047 1 97.69 106 LYS A CA 1
ATOM 859 C C . LYS A 1 106 ? -1.839 21.75 9.484 1 97.69 106 LYS A C 1
ATOM 861 O O . LYS A 1 106 ? -1.662 20.922 10.383 1 97.69 106 LYS A O 1
ATOM 866 N N . ILE A 1 107 ? -1.777 23.031 9.633 1 98.06 107 ILE A N 1
ATOM 867 C CA . ILE A 1 107 ? -1.602 23.641 10.945 1 98.06 107 ILE A CA 1
ATOM 868 C C . ILE A 1 107 ? -2.74 24.625 11.219 1 98.06 107 ILE A C 1
ATOM 870 O O . ILE A 1 107 ? -3 25.516 10.414 1 98.06 107 ILE A O 1
ATOM 874 N N . LYS A 1 108 ? -3.396 24.422 12.328 1 98.19 108 LYS A N 1
ATOM 875 C CA . LYS A 1 108 ? -4.441 25.359 12.734 1 98.19 108 LYS A CA 1
ATOM 876 C C . LYS A 1 108 ? -3.883 26.438 13.648 1 98.19 108 LYS A C 1
ATOM 878 O O . LYS A 1 108 ? -3.104 26.156 14.555 1 98.19 108 LYS A O 1
ATOM 883 N N . GLY A 1 109 ? -4.227 27.688 13.359 1 98.19 109 GLY A N 1
ATOM 884 C CA . GLY A 1 109 ? -3.762 28.812 14.156 1 98.19 109 GLY A CA 1
ATOM 885 C C . GLY A 1 109 ? -4.828 29.875 14.383 1 98.19 109 GLY A C 1
ATOM 886 O O . GLY A 1 109 ? -5.801 29.938 13.633 1 98.19 109 GLY A O 1
ATOM 887 N N . GLU A 1 110 ? -4.629 30.641 15.445 1 98.31 110 GLU A N 1
ATOM 888 C CA . GLU A 1 110 ? -5.535 31.719 15.797 1 98.31 110 GLU A CA 1
ATOM 889 C C . GLU A 1 110 ? -5.02 33.062 15.273 1 98.31 110 GLU A C 1
ATOM 891 O O . GLU A 1 110 ? -3.885 33.438 15.555 1 98.31 110 GLU A O 1
ATOM 896 N N . VAL A 1 111 ? -5.941 33.75 14.562 1 98.44 111 VAL A N 1
ATOM 897 C CA . VAL A 1 111 ? -5.594 35.062 13.984 1 98.44 111 VAL A CA 1
ATOM 898 C C . VAL A 1 111 ? -5.441 36.094 15.094 1 98.44 111 VAL A C 1
ATOM 900 O O . VAL A 1 111 ? -6.258 36.156 16.016 1 98.44 111 VAL A O 1
ATOM 903 N N . PHE A 1 112 ? -4.324 36.875 15.016 1 96.94 112 PHE A N 1
ATOM 904 C CA . PHE A 1 112 ? -4.164 37.969 15.961 1 96.94 112 PHE A CA 1
ATOM 905 C C . PHE A 1 112 ? -3.389 39.125 15.328 1 96.94 112 PHE A C 1
ATOM 907 O O . PHE A 1 112 ? -2.691 38.938 14.328 1 96.94 112 PHE A O 1
ATOM 914 N N . SER A 1 113 ? -3.59 40.312 15.789 1 93.19 113 SER A N 1
ATOM 915 C CA . SER A 1 113 ? -2.906 41.469 15.281 1 93.19 113 SER A CA 1
ATOM 916 C C . SER A 1 113 ? -1.562 41.688 15.969 1 93.19 113 SER A C 1
ATOM 918 O O . SER A 1 113 ? -1.461 41.562 17.188 1 93.19 113 SER A O 1
ATOM 920 N N . GLY A 1 114 ? -0.555 41.781 15.219 1 85 114 GLY A N 1
ATOM 921 C CA . GLY A 1 114 ? 0.764 42.094 15.75 1 85 114 GLY A CA 1
ATOM 922 C C . GLY A 1 114 ? 1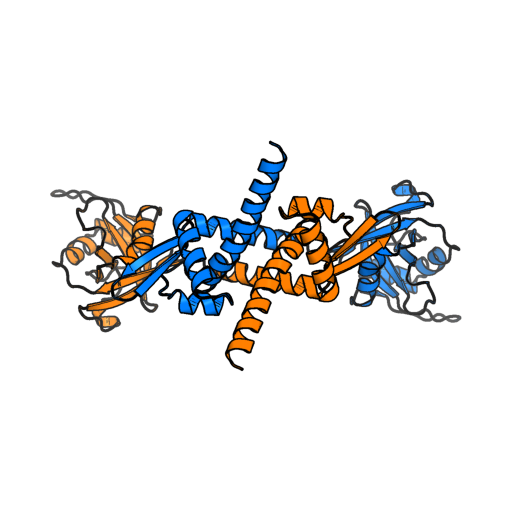.073 43.594 15.734 1 85 114 GLY A C 1
ATOM 923 O O . GLY A 1 114 ? 0.167 44.406 15.617 1 85 114 GLY A O 1
ATOM 924 N N . VAL A 1 115 ? 2.383 43.938 15.898 1 78.25 115 VAL A N 1
ATOM 925 C CA . VAL A 1 115 ? 2.789 45.344 16.062 1 78.25 115 VAL A CA 1
ATOM 926 C C . VAL A 1 115 ? 3.146 45.906 14.695 1 78.25 115 VAL A C 1
ATOM 928 O O . VAL A 1 115 ? 3.701 47.031 14.617 1 78.25 115 VAL A O 1
ATOM 931 N N . GLY A 1 116 ? 2.869 45.281 13.633 1 76.88 116 GLY A N 1
ATOM 932 C CA . GLY A 1 116 ? 3.01 45.844 12.297 1 76.88 116 GLY A CA 1
ATOM 933 C C . GLY A 1 116 ? 4.398 45.656 11.719 1 76.88 116 GLY A C 1
ATOM 934 O O . GLY A 1 116 ? 4.691 46.156 10.625 1 76.88 116 GLY A O 1
ATOM 935 N N . GLU A 1 117 ? 5.273 44.906 12.352 1 79.75 117 GLU A N 1
ATOM 936 C CA . GLU A 1 117 ? 6.633 44.688 11.867 1 79.75 117 GLU A CA 1
ATOM 937 C C . GLU A 1 117 ? 6.637 43.875 10.578 1 79.75 117 GLU A C 1
ATOM 939 O O . GLU A 1 117 ? 7.496 44.062 9.719 1 79.75 117 GLU A O 1
ATOM 944 N N . GLY A 1 118 ? 5.688 43.156 10.414 1 85.56 118 GLY A N 1
ATOM 945 C CA . GLY A 1 118 ? 5.609 42.344 9.227 1 85.56 118 GLY A CA 1
ATOM 946 C C . GLY A 1 118 ? 5.527 43.125 7.938 1 85.56 118 GLY A C 1
ATOM 947 O O . GLY A 1 118 ? 6.211 42.812 6.961 1 85.56 118 GLY A O 1
ATOM 948 N N . ARG A 1 119 ? 4.738 44.156 7.961 1 89.31 119 ARG A N 1
ATOM 949 C CA . ARG A 1 119 ? 4.578 45 6.785 1 89.31 119 ARG A CA 1
ATOM 950 C C . ARG A 1 119 ? 5.918 45.594 6.352 1 89.31 119 ARG A C 1
ATOM 952 O O . ARG A 1 119 ? 6.23 45.625 5.16 1 89.31 119 ARG A O 1
ATOM 959 N N . TYR A 1 120 ? 6.676 46.031 7.332 1 91.19 120 TYR A N 1
ATOM 960 C CA . TYR A 1 120 ? 7.977 46.656 7.051 1 91.19 120 TYR A CA 1
ATOM 961 C C . TYR A 1 120 ? 8.891 45.656 6.332 1 91.19 120 TYR A C 1
ATOM 963 O O . TYR A 1 120 ? 9.398 45.938 5.25 1 91.19 120 TYR A O 1
ATOM 971 N N . TYR A 1 121 ? 9.047 44.531 6.844 1 92.81 121 TYR A N 1
ATOM 972 C CA . TYR A 1 121 ? 10.016 43.562 6.324 1 92.81 121 TYR A CA 1
ATOM 973 C C . TYR A 1 121 ? 9.578 43.062 4.961 1 92.81 121 TYR A C 1
ATOM 975 O O . TYR A 1 121 ? 10.398 42.875 4.062 1 92.81 121 TYR A O 1
ATOM 983 N N . VAL A 1 122 ? 8.281 42.781 4.797 1 95.5 122 VAL A N 1
ATOM 984 C CA . VAL A 1 122 ? 7.754 42.219 3.562 1 95.5 122 VAL A CA 1
ATOM 985 C C . VAL A 1 122 ? 7.941 43.219 2.416 1 95.5 122 VAL A C 1
ATOM 987 O O . VAL A 1 122 ? 8.094 42.812 1.26 1 95.5 122 VAL A O 1
ATOM 990 N N . SER A 1 123 ? 8.039 44.469 2.75 1 94.69 123 SER A N 1
ATOM 991 C CA . SER A 1 123 ? 8.094 45.531 1.735 1 94.69 123 SER A CA 1
ATOM 992 C C . SER A 1 123 ? 9.531 45.844 1.35 1 94.69 123 SER A C 1
ATOM 994 O O . SER A 1 123 ? 9.773 46.594 0.403 1 94.69 123 SER A O 1
ATOM 996 N N . LEU A 1 124 ? 10.484 45.281 2.062 1 95.12 124 LEU A N 1
ATOM 997 C CA . LEU A 1 124 ? 11.883 45.5 1.715 1 95.12 124 LEU A CA 1
ATOM 998 C C . LEU A 1 124 ? 12.227 44.844 0.393 1 95.12 124 LEU A C 1
ATOM 1000 O O . LEU A 1 124 ? 12.023 43.625 0.235 1 95.12 124 LEU A O 1
ATOM 1004 N N . GLU A 1 125 ? 12.797 45.594 -0.507 1 96.12 125 GLU A N 1
ATOM 1005 C CA . GLU A 1 125 ? 13.047 45.094 -1.857 1 96.12 125 GLU A CA 1
ATOM 1006 C C . GLU A 1 125 ? 13.984 43.906 -1.841 1 96.12 125 GLU A C 1
ATOM 1008 O O . GLU A 1 125 ? 13.859 43 -2.668 1 96.12 125 GLU A O 1
ATOM 1013 N N . GLY A 1 126 ? 14.891 43.844 -0.908 1 96.19 126 GLY A N 1
ATOM 1014 C CA . GLY A 1 126 ? 15.789 42.719 -0.788 1 96.19 126 GLY A CA 1
ATOM 1015 C C . GLY A 1 126 ? 15.07 41.406 -0.559 1 96.19 126 GLY A C 1
ATOM 1016 O O . GLY A 1 126 ? 15.484 40.375 -1.064 1 96.19 126 GLY A O 1
ATOM 1017 N N . TYR A 1 127 ? 13.977 41.438 0.146 1 97.69 127 TYR A N 1
ATOM 1018 C CA . TYR A 1 127 ? 13.156 40.25 0.369 1 97.69 127 TYR A CA 1
ATOM 1019 C C . TYR A 1 127 ? 12.125 40.094 -0.738 1 97.69 127 TYR A C 1
ATOM 1021 O O . TYR A 1 127 ? 11.953 39 -1.286 1 97.69 127 TYR A O 1
ATOM 1029 N N . ARG A 1 128 ? 11.453 41.156 -1.078 1 97.81 128 ARG A N 1
ATOM 1030 C CA . ARG A 1 128 ? 10.312 41.125 -1.987 1 97.81 128 ARG A CA 1
ATOM 1031 C C . ARG A 1 128 ? 10.695 40.562 -3.344 1 97.81 128 ARG A C 1
ATOM 1033 O O . ARG A 1 128 ? 9.945 39.75 -3.924 1 97.81 128 ARG A O 1
ATOM 1040 N N . LYS A 1 129 ? 11.852 40.906 -3.836 1 97.69 129 LYS A N 1
ATOM 1041 C CA . LYS A 1 129 ? 12.32 40.375 -5.105 1 97.69 129 LYS A CA 1
ATOM 1042 C C . LYS A 1 129 ? 12.453 38.844 -5.039 1 97.69 129 LYS A C 1
ATOM 1044 O O . LYS A 1 129 ? 12.07 38.156 -5.98 1 97.69 129 LYS A O 1
ATOM 1049 N N . GLN A 1 130 ? 12.945 38.406 -3.932 1 98.5 130 GLN A N 1
ATOM 1050 C CA . GLN A 1 130 ? 13.117 36.969 -3.771 1 98.5 130 GLN A CA 1
ATOM 1051 C C . GLN A 1 130 ? 11.773 36.25 -3.607 1 98.5 130 GLN A C 1
ATOM 1053 O O . GLN A 1 130 ? 11.594 35.125 -4.082 1 98.5 130 GLN A O 1
ATOM 1058 N N . PHE A 1 131 ? 10.828 36.906 -2.904 1 98.5 131 PHE A N 1
ATOM 1059 C CA . PHE A 1 131 ? 9.492 36.375 -2.787 1 98.5 131 PHE A CA 1
ATOM 1060 C C . PHE A 1 131 ? 8.867 36.156 -4.164 1 98.5 131 PHE A C 1
ATOM 1062 O O . PHE A 1 131 ? 8.312 35.094 -4.438 1 98.5 131 PHE A O 1
ATOM 1069 N N . ARG A 1 132 ? 9.039 37.094 -5.043 1 98.25 132 ARG A N 1
ATOM 1070 C CA . ARG A 1 132 ? 8.508 36.969 -6.398 1 98.25 132 ARG A CA 1
ATOM 1071 C C . ARG A 1 132 ? 9.164 35.844 -7.16 1 98.25 132 ARG A C 1
ATOM 1073 O O . ARG A 1 132 ? 8.477 35.031 -7.793 1 98.25 132 ARG A O 1
ATOM 1080 N N . GLU A 1 133 ? 10.391 35.688 -7.016 1 98.31 133 GLU A N 1
ATOM 1081 C CA . GLU A 1 133 ? 11.156 34.75 -7.797 1 98.31 133 GLU A CA 1
ATOM 1082 C C . GLU A 1 133 ? 10.984 33.312 -7.254 1 98.31 133 GLU A C 1
ATOM 1084 O O . GLU A 1 133 ? 10.812 32.375 -8.016 1 98.31 133 GLU A O 1
ATOM 1089 N N . LYS A 1 134 ? 11.016 33.25 -5.969 1 98.44 134 LYS A N 1
ATOM 1090 C CA . LYS A 1 134 ? 11.102 31.922 -5.371 1 98.44 134 LYS A CA 1
ATOM 1091 C C . LYS A 1 134 ? 9.727 31.406 -4.949 1 98.44 134 LYS A C 1
ATOM 1093 O O . LYS A 1 134 ? 9.492 30.203 -4.934 1 98.44 134 LYS A O 1
ATOM 1098 N N . LEU A 1 135 ? 8.852 32.281 -4.609 1 98.44 135 LEU A N 1
ATOM 1099 C CA . LEU A 1 135 ? 7.547 31.859 -4.117 1 98.44 135 LEU A CA 1
ATOM 1100 C C . LEU A 1 135 ? 6.488 32 -5.211 1 98.44 135 LEU A C 1
ATOM 1102 O O . LEU A 1 135 ? 5.422 31.375 -5.121 1 98.44 135 LEU A O 1
ATOM 1106 N N . GLY A 1 136 ? 6.777 32.906 -6.168 1 97.94 136 GLY A N 1
ATOM 1107 C CA . GLY A 1 136 ? 5.922 32.938 -7.344 1 97.94 136 GLY A CA 1
ATOM 1108 C C . GLY A 1 136 ? 4.832 34 -7.254 1 97.94 136 GLY A C 1
ATOM 1109 O O . GLY A 1 136 ? 3.873 33.969 -8.031 1 97.94 136 GLY A O 1
ATOM 1110 N N . PHE A 1 137 ? 4.902 34.875 -6.266 1 98.38 137 PHE A N 1
ATOM 1111 C CA . PHE A 1 137 ? 3.922 35.969 -6.164 1 98.38 137 PHE A CA 1
ATOM 1112 C C . PHE A 1 137 ? 4.535 37.188 -5.508 1 98.38 137 PHE A C 1
ATOM 1114 O O . PHE A 1 137 ? 5.551 37.094 -4.82 1 98.38 137 PHE A O 1
ATOM 1121 N N . ASP A 1 138 ? 3.916 38.312 -5.828 1 98.31 138 ASP A N 1
ATOM 1122 C CA . ASP A 1 138 ? 4.246 39.562 -5.133 1 98.31 138 ASP A CA 1
ATOM 1123 C C . ASP A 1 138 ? 3.389 39.719 -3.883 1 98.31 138 ASP A C 1
ATOM 1125 O O . ASP A 1 138 ? 2.166 39.875 -3.977 1 98.31 138 ASP A O 1
ATOM 1129 N N . PRO A 1 139 ? 4.016 39.812 -2.711 1 98.25 139 PRO A N 1
ATOM 1130 C CA . PRO A 1 139 ? 3.201 39.844 -1.494 1 98.25 139 PRO A CA 1
ATOM 1131 C C . PRO A 1 139 ? 2.527 41.188 -1.251 1 98.25 139 PRO A C 1
ATOM 1133 O O . PRO A 1 139 ? 3.115 42.219 -1.535 1 98.25 139 PRO A O 1
ATOM 1136 N N . TYR A 1 140 ? 1.256 41.125 -0.83 1 97.38 140 TYR A N 1
ATOM 1137 C CA . TYR A 1 140 ? 0.63 42.25 -0.175 1 97.38 140 TYR A CA 1
ATOM 1138 C C . TYR A 1 140 ? 1.499 42.781 0.964 1 97.38 140 TYR A C 1
ATOM 1140 O O . TYR A 1 140 ? 2.104 42 1.7 1 97.38 140 TYR A O 1
ATOM 1148 N N . PRO A 1 141 ? 1.567 44.094 1.071 1 95.69 141 PRO A N 1
ATOM 1149 C CA . PRO A 1 141 ? 2.391 44.625 2.154 1 95.69 141 PRO A CA 1
ATOM 1150 C C . PRO A 1 141 ? 1.78 44.406 3.533 1 95.69 141 PRO A C 1
ATOM 1152 O O . PRO A 1 141 ? 1.226 45.312 4.133 1 95.69 141 PRO A O 1
ATOM 1155 N N . GLY A 1 142 ? 1.86 43.281 4.09 1 95 142 GLY A N 1
ATOM 1156 C CA . GLY A 1 142 ? 1.354 42.812 5.375 1 95 142 GLY A CA 1
ATOM 1157 C C . GLY A 1 142 ? 1.486 41.312 5.578 1 95 142 GLY A C 1
ATOM 1158 O O . GLY A 1 142 ? 1.913 40.594 4.672 1 95 142 GLY A O 1
ATOM 1159 N N . THR A 1 143 ? 1.308 40.938 6.816 1 96.31 143 THR A N 1
ATOM 1160 C CA . THR A 1 143 ? 1.317 39.5 7.141 1 96.31 143 THR A CA 1
ATOM 1161 C C . THR A 1 143 ? 0.066 39.125 7.926 1 96.31 143 THR A C 1
ATOM 1163 O O . THR A 1 143 ? -0.585 39.969 8.523 1 96.31 143 THR A O 1
ATOM 1166 N N . LEU A 1 144 ? -0.337 37.938 7.742 1 97.19 144 LEU A N 1
ATOM 1167 C CA . LEU A 1 144 ? -1.289 37.344 8.672 1 97.19 144 LEU A CA 1
ATOM 1168 C C . LEU A 1 144 ? -0.564 36.656 9.82 1 97.19 144 LEU A C 1
ATOM 1170 O O . LEU A 1 144 ? 0.225 35.719 9.594 1 97.19 144 LEU A O 1
ATOM 1174 N N . ASN A 1 145 ? -0.778 37.125 11.016 1 96.25 145 ASN A N 1
ATOM 1175 C CA . ASN A 1 145 ? -0.172 36.531 12.195 1 96.25 145 ASN A CA 1
ATOM 1176 C C . ASN A 1 145 ? -1.08 35.469 12.812 1 96.25 145 ASN A C 1
ATOM 1178 O O . ASN A 1 145 ? -2.27 35.719 13.023 1 96.25 145 ASN A O 1
ATOM 1182 N N . LEU A 1 146 ? -0.47 34.375 13.086 1 97.5 146 LEU A N 1
ATOM 1183 C CA . LEU A 1 146 ? -1.199 33.25 13.711 1 97.5 146 LEU A CA 1
ATOM 1184 C C . LEU A 1 146 ? -0.52 32.812 15 1 97.5 146 LEU A C 1
ATOM 1186 O O . LEU A 1 146 ? 0.703 32.656 15.039 1 97.5 146 LEU A O 1
ATOM 1190 N N . ARG A 1 147 ? -1.294 32.688 16.016 1 97.06 147 ARG A N 1
ATOM 1191 C CA . ARG A 1 147 ? -0.839 32.062 17.25 1 97.06 147 ARG A CA 1
ATOM 1192 C C . ARG A 1 147 ? -1.16 30.562 17.234 1 97.06 147 ARG A C 1
ATOM 1194 O O . ARG A 1 147 ? -2.326 30.172 17.141 1 97.06 147 ARG A O 1
ATOM 1201 N N . ILE A 1 148 ? -0.168 29.781 17.359 1 97.25 148 ILE A N 1
ATOM 1202 C CA . ILE A 1 148 ? -0.327 28.328 17.266 1 97.25 148 ILE A CA 1
ATOM 1203 C C . ILE A 1 148 ? -0.607 27.75 18.656 1 97.25 148 ILE A C 1
ATOM 1205 O O . ILE A 1 148 ? 0.22 27.859 19.562 1 97.25 148 ILE A O 1
ATOM 1209 N N . PRO A 1 149 ? -1.763 27.125 18.734 1 96.06 149 PRO A N 1
ATOM 1210 C CA . PRO A 1 149 ? -2.07 26.531 20.031 1 96.06 149 PRO A CA 1
ATOM 1211 C C . PRO A 1 149 ? -1.164 25.344 20.375 1 96.06 149 PRO A C 1
ATOM 1213 O O . PRO A 1 149 ? -0.478 24.812 19.5 1 96.06 149 PRO A O 1
ATOM 1216 N N . LYS A 1 150 ? -1.204 24.984 21.625 1 94.62 150 LYS A N 1
ATOM 1217 C CA . LYS A 1 150 ? -0.318 23.969 22.172 1 94.62 150 LYS A CA 1
ATOM 1218 C C . LYS A 1 150 ? -0.459 22.656 21.406 1 94.62 150 LYS A C 1
ATOM 1220 O O . LYS A 1 150 ? 0.539 22 21.109 1 94.62 150 LYS A O 1
ATOM 1225 N N . GLU A 1 151 ? -1.654 22.281 21.047 1 95.31 151 GLU A N 1
ATOM 1226 C CA . GLU A 1 151 ? -1.905 20.969 20.438 1 95.31 151 GLU A CA 1
ATOM 1227 C C . GLU A 1 151 ? -1.426 20.953 18.984 1 95.31 151 GLU A C 1
ATOM 1229 O O . GLU A 1 151 ? -1.266 19.875 18.406 1 95.31 151 GLU A O 1
ATOM 1234 N N . GLU A 1 152 ? -1.153 22.109 18.422 1 96.94 152 GLU A N 1
ATOM 1235 C CA . GLU A 1 152 ? -0.747 22.203 17.031 1 96.94 152 GLU A CA 1
ATOM 1236 C C . GLU A 1 152 ? 0.769 22.328 16.906 1 96.94 152 GLU A C 1
ATOM 1238 O O . GLU A 1 152 ? 1.308 22.328 15.789 1 96.94 152 GLU A O 1
ATOM 1243 N N . MET A 1 153 ? 1.468 22.312 18.016 1 95.56 153 MET A N 1
ATOM 1244 C CA . MET A 1 153 ? 2.881 22.672 18.031 1 95.56 153 MET A CA 1
ATOM 1245 C C . MET A 1 153 ? 3.732 21.578 17.391 1 95.56 153 MET A C 1
ATOM 1247 O O . MET A 1 153 ? 4.855 21.844 16.953 1 95.56 153 MET A O 1
ATOM 1251 N N . TYR A 1 154 ? 3.201 20.438 17.359 1 95.19 154 TYR A N 1
ATOM 1252 C CA . TYR A 1 154 ? 3.971 19.359 16.734 1 95.19 154 TYR A CA 1
ATOM 1253 C C . TYR A 1 154 ? 4.316 19.719 15.297 1 95.19 154 TYR A C 1
ATOM 1255 O O . TYR A 1 154 ? 5.484 19.672 14.898 1 95.19 154 TYR A O 1
ATOM 1263 N N . PHE A 1 155 ? 3.355 20.094 14.547 1 95.75 155 PHE A N 1
ATOM 1264 C CA . PHE A 1 155 ? 3.59 20.375 13.133 1 95.75 155 PHE A CA 1
ATOM 1265 C C . PHE A 1 155 ? 4.289 21.719 12.969 1 95.75 155 PHE A C 1
ATOM 1267 O O . PHE A 1 155 ? 5.062 21.906 12.023 1 95.75 155 PHE A O 1
ATOM 1274 N N . ARG A 1 156 ? 4.051 22.594 13.898 1 95.94 156 ARG A N 1
ATOM 1275 C CA . ARG A 1 156 ? 4.828 23.828 13.867 1 95.94 156 ARG A CA 1
ATOM 1276 C C . ARG A 1 156 ? 6.32 23.531 13.992 1 95.94 156 ARG A C 1
ATOM 1278 O O . ARG A 1 156 ? 7.133 24.109 13.258 1 95.94 156 ARG A O 1
ATOM 1285 N N . ARG A 1 157 ? 6.664 22.703 14.875 1 93.88 157 ARG A N 1
ATOM 1286 C CA . ARG A 1 157 ? 8.062 22.344 15.102 1 93.88 157 ARG A CA 1
ATOM 1287 C C . ARG A 1 157 ? 8.633 21.578 13.914 1 93.88 157 ARG A C 1
ATOM 1289 O O . ARG A 1 157 ? 9.82 21.703 13.602 1 93.88 157 ARG A O 1
ATOM 1296 N N . ARG A 1 158 ? 7.766 20.891 13.328 1 93.69 158 ARG A N 1
ATOM 1297 C CA . ARG A 1 158 ? 8.188 20.141 12.148 1 93.69 158 ARG A CA 1
ATOM 1298 C C . ARG A 1 158 ? 8.758 21.062 11.078 1 93.69 158 ARG A C 1
ATOM 1300 O O . ARG A 1 158 ? 9.703 20.703 10.375 1 93.69 158 ARG A O 1
ATOM 1307 N N . LEU A 1 159 ? 8.25 22.25 10.938 1 95.12 159 LEU A N 1
ATOM 1308 C CA . LEU A 1 159 ? 8.727 23.219 9.945 1 95.12 159 LEU A CA 1
ATOM 1309 C C . LEU A 1 159 ? 10.188 23.578 10.195 1 95.12 159 LEU A C 1
ATOM 1311 O O . LEU A 1 159 ? 10.938 23.812 9.25 1 95.12 159 LEU A O 1
ATOM 1315 N N . ASP A 1 160 ? 10.594 23.531 11.406 1 92.06 160 ASP A N 1
ATOM 1316 C CA . ASP A 1 160 ? 11.977 23.844 11.742 1 92.06 160 ASP A CA 1
ATOM 1317 C C . ASP A 1 160 ? 12.922 22.766 11.203 1 92.06 160 ASP A C 1
ATOM 1319 O O . ASP A 1 160 ? 14.078 23.062 10.883 1 92.06 160 ASP A O 1
ATOM 1323 N N . GLU A 1 161 ? 12.422 21.609 11.078 1 90.75 161 GLU A N 1
ATOM 1324 C CA . GLU A 1 161 ? 13.242 20.484 10.664 1 90.75 161 GLU A CA 1
ATOM 1325 C C . GLU A 1 161 ? 13.266 20.344 9.141 1 90.75 161 GLU A C 1
ATOM 1327 O O . GLU A 1 161 ? 14.109 19.641 8.586 1 90.75 161 GLU A O 1
ATOM 1332 N N . GLU A 1 162 ? 12.375 21.031 8.5 1 93.94 162 GLU A N 1
ATOM 1333 C CA . GLU A 1 162 ? 12.266 20.953 7.047 1 93.94 162 GLU A CA 1
ATOM 1334 C C . GLU A 1 162 ? 13.18 21.969 6.371 1 93.94 162 GLU A C 1
ATOM 1336 O O . GLU A 1 162 ? 13.508 23 6.961 1 93.94 162 GLU A O 1
ATOM 1341 N N . ARG A 1 163 ? 13.617 21.703 5.133 1 90.88 163 ARG A N 1
ATOM 1342 C CA . ARG A 1 163 ? 14.539 22.578 4.398 1 90.88 163 ARG A CA 1
ATOM 1343 C C . ARG A 1 163 ? 13.867 23.891 4.035 1 90.88 163 ARG A C 1
ATOM 1345 O O . ARG A 1 163 ? 14.453 24.969 4.223 1 90.88 163 ARG A O 1
ATOM 1352 N N . GLY A 1 164 ? 12.625 23.812 3.543 1 96.75 164 GLY A N 1
ATOM 1353 C CA . GLY A 1 164 ? 11.898 24.984 3.09 1 96.75 164 GLY A CA 1
ATOM 1354 C C . GLY A 1 164 ? 12.586 25.719 1.95 1 96.75 164 GLY A C 1
ATOM 1355 O O . GLY A 1 164 ? 13.461 25.156 1.29 1 96.75 164 GLY A O 1
ATOM 1356 N N . ILE A 1 165 ? 12.133 26.875 1.634 1 97.88 165 ILE A N 1
ATOM 1357 C CA . ILE A 1 165 ? 12.695 27.766 0.628 1 97.88 165 ILE A CA 1
ATOM 1358 C C . ILE A 1 165 ? 13.508 28.875 1.311 1 97.88 165 ILE A C 1
ATOM 1360 O O . ILE A 1 165 ? 12.977 29.625 2.133 1 97.88 165 ILE A O 1
ATOM 1364 N N . LEU A 1 166 ? 14.75 29 0.931 1 97.69 166 LEU A N 1
ATOM 1365 C CA . LEU A 1 166 ? 15.625 29.969 1.57 1 97.69 166 LEU A CA 1
ATOM 1366 C C . LEU A 1 166 ? 15.5 31.344 0.902 1 97.69 166 LEU A C 1
ATOM 1368 O O . LEU A 1 166 ? 15.688 31.453 -0.311 1 97.69 166 LEU A O 1
ATOM 1372 N N . ILE A 1 167 ? 15.164 32.344 1.659 1 98.25 167 ILE A N 1
ATOM 1373 C CA . ILE A 1 167 ? 15.258 33.75 1.29 1 98.25 167 ILE A CA 1
ATOM 1374 C C . ILE A 1 167 ? 16.516 34.344 1.903 1 98.25 167 ILE A C 1
ATOM 1376 O O . ILE A 1 167 ? 16.609 34.5 3.125 1 98.25 167 ILE A O 1
ATOM 1380 N N . GLU A 1 168 ? 17.359 34.75 1.034 1 97.5 168 GLU A N 1
ATOM 1381 C CA . GLU A 1 168 ? 18.688 35.188 1.468 1 97.5 168 GLU A CA 1
ATOM 1382 C C . GLU A 1 168 ? 18.625 36.531 2.16 1 97.5 168 GLU A C 1
ATOM 1384 O O . GLU A 1 168 ? 17.828 37.406 1.781 1 97.5 168 GLU A O 1
ATOM 1389 N N . GLY A 1 169 ? 19.5 36.625 3.137 1 96.56 169 GLY A N 1
ATOM 1390 C CA . GLY A 1 169 ? 19.672 37.938 3.732 1 96.56 169 GLY A CA 1
ATOM 1391 C C . GLY A 1 169 ? 20.406 38.906 2.826 1 96.56 169 GLY A C 1
ATOM 1392 O O . GLY A 1 169 ? 20.891 38.531 1.754 1 96.56 169 GLY A O 1
ATOM 1393 N N . PHE A 1 170 ? 20.359 40.188 3.25 1 96.31 170 PHE A N 1
ATOM 1394 C CA . PHE A 1 170 ? 21.047 41.219 2.492 1 96.31 170 PHE A CA 1
ATOM 1395 C C . PHE A 1 170 ? 21.438 42.375 3.4 1 96.31 170 PHE A C 1
ATOM 1397 O O . PHE A 1 170 ? 21.047 42.438 4.57 1 96.31 170 PHE A O 1
ATOM 1404 N N . SER A 1 171 ? 22.328 43.156 2.852 1 95.5 171 SER A N 1
ATOM 1405 C CA . SER A 1 171 ? 22.766 44.344 3.611 1 95.5 171 SER A CA 1
ATOM 1406 C C . SER A 1 171 ? 22.469 45.625 2.861 1 95.5 171 SER A C 1
ATOM 1408 O O . SER A 1 171 ? 22.531 45.656 1.63 1 95.5 171 SER A O 1
ATOM 1410 N N . THR A 1 172 ? 22.031 46.594 3.65 1 92.31 172 THR A N 1
ATOM 1411 C CA . THR A 1 172 ? 21.953 47.969 3.17 1 92.31 172 THR A CA 1
ATOM 1412 C C . THR A 1 172 ? 22.984 48.844 3.855 1 92.31 172 THR A C 1
ATOM 1414 O O . THR A 1 172 ? 23.812 48.344 4.633 1 92.31 172 THR A O 1
ATOM 1417 N N . GLU A 1 173 ? 23.078 50.062 3.529 1 91.06 173 GLU A N 1
ATOM 1418 C CA . GLU A 1 173 ? 24.031 51 4.133 1 91.06 173 GLU A CA 1
ATOM 1419 C C . GLU A 1 173 ? 23.859 51.062 5.648 1 91.06 173 GLU A C 1
ATOM 1421 O O . GLU A 1 173 ? 24.844 51.156 6.383 1 91.06 173 GLU A O 1
ATOM 1426 N N . ASP A 1 174 ? 22.719 50.844 6.168 1 91 174 ASP A N 1
ATOM 1427 C CA . ASP A 1 174 ? 22.406 51.125 7.562 1 91 174 ASP A CA 1
ATOM 1428 C C . ASP A 1 174 ? 22.188 49.844 8.359 1 91 174 ASP A C 1
ATOM 1430 O O . ASP A 1 174 ? 22.344 49.844 9.578 1 91 174 ASP A O 1
ATOM 1434 N N . ARG A 1 175 ? 21.797 48.75 7.625 1 92.19 175 ARG A N 1
ATOM 1435 C CA . ARG A 1 175 ? 21.344 47.594 8.383 1 92.19 175 ARG A CA 1
ATOM 1436 C C . ARG A 1 175 ? 21.609 46.312 7.605 1 92.19 175 ARG A C 1
ATOM 1438 O O . ARG A 1 175 ? 21.688 46.312 6.375 1 92.19 175 ARG A O 1
ATOM 1445 N N . THR A 1 176 ? 21.766 45.25 8.375 1 93.69 176 THR A N 1
ATOM 1446 C CA . THR A 1 176 ? 21.828 43.906 7.809 1 93.69 176 THR A CA 1
ATOM 1447 C C . THR A 1 176 ? 20.578 43.125 8.156 1 93.69 176 THR A C 1
ATOM 1449 O O . THR A 1 176 ? 20.094 43.156 9.281 1 93.69 176 THR A O 1
ATOM 1452 N N . PHE A 1 177 ? 20.094 42.5 7.18 1 93.94 177 PHE A N 1
ATOM 1453 C CA . PHE A 1 177 ? 18.891 41.688 7.32 1 93.94 177 PHE A CA 1
ATOM 1454 C C . PHE A 1 177 ? 19.219 40.188 7.164 1 93.94 177 PHE A C 1
ATOM 1456 O O . PHE A 1 177 ? 19.984 39.812 6.277 1 93.94 177 PHE A O 1
ATOM 1463 N N . GLY A 1 178 ? 18.609 39.375 8.023 1 94.38 178 GLY A N 1
ATOM 1464 C CA . GLY A 1 178 ? 18.938 37.969 8.078 1 94.38 178 GLY A CA 1
ATOM 1465 C C . GLY A 1 178 ? 18.156 37.125 7.09 1 94.38 178 GLY A C 1
ATOM 1466 O O . GLY A 1 178 ? 17.328 37.656 6.348 1 94.38 178 GLY A O 1
ATOM 1467 N N . GLU A 1 179 ? 18.5 35.844 7.023 1 96.06 179 GLU A N 1
ATOM 1468 C CA . GLU A 1 179 ? 17.828 34.906 6.16 1 96.06 179 GLU A CA 1
ATOM 1469 C C . GLU A 1 179 ? 16.422 34.594 6.684 1 96.06 179 GLU A C 1
ATOM 1471 O O . GLU A 1 179 ? 16.141 34.75 7.871 1 96.06 179 GLU A O 1
ATOM 1476 N N . VAL A 1 180 ? 15.633 34.219 5.781 1 96.06 180 VAL A N 1
ATOM 1477 C CA . VAL A 1 180 ? 14.273 33.781 6.086 1 96.06 180 VAL A CA 1
ATOM 1478 C C . VAL A 1 180 ? 14 32.438 5.438 1 96.06 180 VAL A C 1
ATOM 1480 O O . VAL A 1 180 ? 14.391 32.188 4.289 1 96.06 180 VAL A O 1
ATOM 1483 N N . LYS A 1 181 ? 13.422 31.516 6.219 1 96.62 181 LYS A N 1
ATOM 1484 C CA . LYS A 1 181 ? 12.922 30.266 5.664 1 96.62 181 LYS A CA 1
ATOM 1485 C C . LYS A 1 181 ? 11.438 30.375 5.312 1 96.62 181 LYS A C 1
ATOM 1487 O O . LYS A 1 181 ? 10.648 30.906 6.098 1 96.62 181 LYS A O 1
ATOM 1492 N N . ALA A 1 182 ? 11.094 29.875 4.094 1 98.44 182 ALA A N 1
ATOM 1493 C CA . ALA A 1 182 ? 9.703 30 3.674 1 98.44 182 ALA A CA 1
ATOM 1494 C C . ALA A 1 182 ? 9.141 28.656 3.227 1 98.44 182 ALA A C 1
ATOM 1496 O O . ALA A 1 182 ? 9.891 27.75 2.855 1 98.44 182 ALA A O 1
ATOM 1497 N N . PHE A 1 183 ? 7.781 28.531 3.373 1 98.56 183 PHE A N 1
ATOM 1498 C CA . PHE A 1 183 ? 7.023 27.406 2.85 1 98.56 183 PHE A CA 1
ATOM 1499 C C . PHE A 1 183 ? 5.793 27.875 2.09 1 98.56 183 PHE A C 1
ATOM 1501 O O . PHE A 1 183 ? 4.984 28.641 2.621 1 98.56 183 PHE A O 1
ATOM 1508 N N . LYS A 1 184 ? 5.672 27.391 0.874 1 98.5 184 LYS A N 1
ATOM 1509 C CA . LYS A 1 184 ? 4.41 27.672 0.193 1 98.5 184 LYS A CA 1
ATOM 1510 C C . LYS A 1 184 ? 3.236 27.047 0.94 1 98.5 184 LYS A C 1
ATOM 1512 O O . LYS A 1 184 ? 3.373 25.984 1.543 1 98.5 184 LYS A O 1
ATOM 1517 N N . CYS A 1 185 ? 2.119 27.766 0.891 1 98.62 185 CYS A N 1
ATOM 1518 C CA . CYS A 1 185 ? 0.951 27.266 1.607 1 98.62 185 CYS A CA 1
ATOM 1519 C C . CYS A 1 185 ? -0.338 27.766 0.966 1 98.62 185 CYS A C 1
ATOM 1521 O O . CYS A 1 185 ? -0.3 28.531 -0 1 98.62 185 CYS A O 1
ATOM 1523 N N . ARG A 1 186 ? -1.391 27.203 1.464 1 98.31 186 ARG A N 1
ATOM 1524 C CA . ARG A 1 186 ? -2.723 27.656 1.07 1 98.31 186 ARG A CA 1
ATOM 1525 C C . ARG A 1 186 ? -3.621 27.844 2.289 1 98.31 186 ARG A C 1
ATOM 1527 O O . ARG A 1 186 ? -3.574 27.047 3.227 1 98.31 186 ARG A O 1
ATOM 1534 N N . ILE A 1 187 ? -4.371 28.891 2.291 1 98.38 187 ILE A N 1
ATOM 1535 C CA . ILE A 1 187 ? -5.434 29.109 3.264 1 98.38 187 ILE A CA 1
ATOM 1536 C C . ILE A 1 187 ? -6.766 29.281 2.539 1 98.38 187 ILE A C 1
ATOM 1538 O O . ILE A 1 187 ? -6.969 30.266 1.822 1 98.38 187 ILE A O 1
ATOM 1542 N N . ASN A 1 188 ? -7.66 28.328 2.758 1 96.69 188 ASN A N 1
ATOM 1543 C CA . ASN A 1 188 ? -8.945 28.328 2.062 1 96.69 188 ASN A CA 1
ATOM 1544 C C . ASN A 1 188 ? -8.766 28.5 0.558 1 96.69 188 ASN A C 1
ATOM 1546 O O . ASN A 1 188 ? -9.461 29.312 -0.064 1 96.69 188 ASN A O 1
ATOM 1550 N N . GLY A 1 189 ? -7.781 27.875 0.066 1 96.19 189 GLY A N 1
ATOM 1551 C CA . GLY A 1 189 ? -7.57 27.844 -1.373 1 96.19 189 GLY A CA 1
ATOM 1552 C C . GLY A 1 189 ? -6.738 29 -1.882 1 96.19 189 GLY A C 1
ATOM 1553 O O . GLY A 1 189 ? -6.332 29.016 -3.045 1 96.19 189 GLY A O 1
ATOM 1554 N N . ILE A 1 190 ? -6.457 29.922 -1.039 1 98.12 190 ILE A N 1
ATOM 1555 C CA . ILE A 1 190 ? -5.68 31.078 -1.443 1 98.12 190 ILE A CA 1
ATOM 1556 C C . ILE A 1 190 ? -4.191 30.797 -1.229 1 98.12 190 ILE A C 1
ATOM 1558 O O . ILE A 1 190 ? -3.783 30.375 -0.148 1 98.12 190 ILE A O 1
ATOM 1562 N N . GLU A 1 191 ? -3.471 31.156 -2.236 1 98.19 191 GLU A N 1
ATOM 1563 C CA . GLU A 1 191 ? -2.035 30.891 -2.186 1 98.19 191 GLU A CA 1
ATOM 1564 C C . GLU A 1 191 ? -1.328 31.844 -1.231 1 98.19 191 GLU A C 1
ATOM 1566 O O . GLU A 1 191 ? -1.733 33 -1.089 1 98.19 191 GLU A O 1
ATOM 1571 N N . GLY A 1 192 ? -0.268 31.328 -0.618 1 98.62 192 GLY A N 1
ATOM 1572 C CA . GLY A 1 192 ? 0.609 32.094 0.243 1 98.62 192 GLY A CA 1
ATOM 1573 C C . GLY A 1 192 ? 1.878 31.375 0.625 1 98.62 192 GLY A C 1
ATOM 1574 O O . GLY A 1 192 ? 2.291 30.438 -0.066 1 98.62 192 GLY A O 1
ATOM 1575 N N . ALA A 1 193 ? 2.48 31.938 1.646 1 98.81 193 ALA A N 1
ATOM 1576 C CA . ALA A 1 193 ? 3.684 31.297 2.176 1 98.81 193 ALA A CA 1
ATOM 1577 C C . ALA A 1 193 ? 3.883 31.641 3.65 1 98.81 193 ALA A C 1
ATOM 1579 O O . ALA A 1 193 ? 3.617 32.781 4.07 1 98.81 193 ALA A O 1
ATOM 1580 N N . ILE A 1 194 ? 4.289 30.625 4.359 1 98.19 194 ILE A N 1
ATOM 1581 C CA . ILE A 1 194 ? 4.777 30.875 5.711 1 98.19 194 ILE A CA 1
ATOM 1582 C C . ILE A 1 194 ? 6.199 31.422 5.656 1 98.19 194 ILE A C 1
ATOM 1584 O O . ILE A 1 194 ? 7.027 30.938 4.871 1 98.19 194 ILE A O 1
ATOM 1588 N N . VAL A 1 195 ? 6.492 32.438 6.504 1 96.75 195 VAL A N 1
ATOM 1589 C CA . VAL A 1 195 ? 7.848 33 6.59 1 96.75 195 VAL A CA 1
ATOM 1590 C C . VAL A 1 195 ? 8.359 32.875 8.023 1 96.75 195 VAL A C 1
ATOM 1592 O O . VAL A 1 195 ? 7.672 33.281 8.969 1 96.75 195 VAL A O 1
ATOM 1595 N N . ILE A 1 196 ? 9.555 32.344 8.141 1 94.75 196 ILE A N 1
ATOM 1596 C CA . ILE A 1 196 ? 10.18 32.125 9.438 1 94.75 196 ILE A CA 1
ATOM 1597 C C . ILE A 1 196 ? 11.562 32.781 9.461 1 94.75 196 ILE A C 1
ATOM 1599 O O . ILE A 1 196 ? 12.531 32.188 8.953 1 94.75 196 ILE A O 1
ATOM 1603 N N . PRO A 1 197 ? 11.625 33.938 10.047 1 92.56 197 PRO A N 1
ATOM 1604 C CA . PRO A 1 197 ? 12.938 34.562 10.141 1 92.56 197 PRO A CA 1
ATOM 1605 C C . PRO A 1 197 ? 13.922 33.781 10.984 1 92.56 197 PRO A C 1
ATOM 1607 O O . PRO A 1 197 ? 13.539 33.219 12.016 1 92.56 197 PRO A O 1
ATOM 1610 N N . LYS A 1 198 ? 15.102 33.688 10.594 1 86.94 198 LYS A N 1
ATOM 1611 C CA . LYS A 1 198 ? 16.109 32.875 11.297 1 86.94 198 LYS A CA 1
ATOM 1612 C C . LYS A 1 198 ? 16.672 33.656 12.492 1 86.94 198 LYS A C 1
ATOM 1614 O O . LYS A 1 198 ? 17.078 33.062 13.484 1 86.94 198 LYS A O 1
ATOM 1619 N N . ARG A 1 199 ? 16.781 35 12.438 1 75.75 199 ARG A N 1
ATOM 1620 C CA . ARG A 1 199 ? 17.422 35.781 13.469 1 75.75 199 ARG A CA 1
ATOM 1621 C C . ARG A 1 199 ? 16.391 36.344 14.438 1 75.75 199 ARG A C 1
ATOM 1623 O O . ARG A 1 199 ? 16.719 37.188 15.297 1 75.75 199 ARG A O 1
ATOM 1630 N N . THR A 1 200 ? 15.195 36.031 14.375 1 64.88 200 THR A N 1
ATOM 1631 C CA . THR A 1 200 ? 14.227 36.719 15.219 1 64.88 200 THR A CA 1
ATOM 1632 C C . THR A 1 200 ? 14.008 35.938 16.531 1 64.88 200 THR A C 1
ATOM 1634 O O . THR A 1 200 ? 14.281 34.75 16.609 1 64.88 200 THR A O 1
ATOM 1637 N N . HIS A 1 201 ? 13.719 36.688 17.594 1 67.81 201 HIS A N 1
ATOM 1638 C CA . HIS A 1 201 ? 13.328 36.219 18.906 1 67.81 201 HIS A CA 1
ATOM 1639 C C . HIS A 1 201 ? 11.82 35.969 18.984 1 67.81 201 HIS A C 1
ATOM 1641 O O . HIS A 1 201 ? 11.227 36.031 20.062 1 67.81 201 HIS A O 1
ATOM 1647 N N . TYR A 1 202 ? 11.141 35.75 17.859 1 73 202 TYR A N 1
ATOM 1648 C CA . TYR A 1 202 ? 9.711 35.438 17.891 1 73 202 TYR A CA 1
ATOM 1649 C C . TYR A 1 202 ? 9.438 34.156 18.641 1 73 202 TYR A C 1
ATOM 1651 O O . TYR A 1 202 ? 10.164 33.156 18.453 1 73 202 TYR A O 1
ATOM 1659 N N . PRO A 1 203 ? 8.453 34.344 19.547 1 84.38 203 PRO A N 1
ATOM 1660 C CA . PRO A 1 203 ? 8.055 33.125 20.203 1 84.38 203 PRO A CA 1
ATOM 1661 C C . PRO A 1 203 ? 7.707 32 19.203 1 84.38 203 PRO A C 1
ATOM 1663 O O . PRO A 1 203 ? 7.18 32.281 18.125 1 84.38 203 PRO A O 1
ATOM 1666 N N . ALA A 1 204 ? 8.047 30.844 19.5 1 86.56 204 ALA A N 1
ATOM 1667 C CA . ALA A 1 204 ? 7.906 29.688 18.625 1 86.56 204 ALA A CA 1
ATOM 1668 C C . ALA A 1 204 ? 6.445 29.469 18.234 1 86.56 204 ALA A C 1
ATOM 1670 O O . ALA A 1 204 ? 6.156 28.875 17.188 1 86.56 204 ALA A O 1
ATOM 1671 N N . GLU A 1 205 ? 5.523 30.062 18.984 1 94.06 205 GLU A N 1
ATOM 1672 C CA . GLU A 1 205 ? 4.109 29.781 18.75 1 94.06 205 GLU A CA 1
ATOM 1673 C C . GLU A 1 205 ? 3.52 30.766 17.734 1 94.06 205 GLU A C 1
ATOM 1675 O O . GLU A 1 205 ? 2.346 30.656 17.375 1 94.06 205 GLU A O 1
ATOM 1680 N N . ILE A 1 206 ? 4.309 31.734 17.297 1 93.81 206 ILE A N 1
ATOM 1681 C CA . ILE A 1 206 ? 3.799 32.719 16.344 1 93.81 206 ILE A CA 1
ATOM 1682 C C . ILE A 1 206 ? 4.219 32.312 14.93 1 93.81 206 ILE A C 1
ATOM 1684 O O . ILE A 1 206 ? 5.383 31.984 14.688 1 93.81 206 ILE A O 1
ATOM 1688 N N . LEU A 1 207 ? 3.252 32.312 14.023 1 95.31 207 LEU A N 1
ATOM 1689 C CA . LEU A 1 207 ? 3.457 32 12.609 1 95.31 207 LEU A CA 1
ATOM 1690 C C . LEU A 1 207 ? 2.994 33.156 11.734 1 95.31 207 LEU A C 1
ATOM 1692 O O . LEU A 1 207 ? 1.93 33.75 11.969 1 95.31 207 LEU A O 1
ATOM 1696 N N . GLU A 1 208 ? 3.805 33.531 10.766 1 95.88 208 GLU A N 1
ATOM 1697 C CA . GLU A 1 208 ? 3.465 34.625 9.852 1 95.88 208 GLU A CA 1
ATOM 1698 C C . GLU A 1 208 ? 3.248 34.094 8.43 1 95.88 208 GLU A C 1
ATOM 1700 O O . GLU A 1 208 ? 4.062 33.344 7.918 1 95.88 208 GLU A O 1
ATOM 1705 N N . VAL A 1 209 ? 2.135 34.562 7.836 1 98 209 VAL A N 1
ATOM 1706 C CA . VAL A 1 209 ? 1.808 34.156 6.473 1 98 209 VAL A CA 1
ATOM 1707 C C . VAL A 1 209 ? 1.746 35.375 5.566 1 98 209 VAL A C 1
ATOM 1709 O O . VAL A 1 209 ? 1.117 36.406 5.906 1 98 209 VAL A O 1
ATOM 1712 N N . ILE A 1 210 ? 2.473 35.25 4.457 1 98.38 210 ILE A N 1
ATOM 1713 C CA . ILE A 1 210 ? 2.367 36.281 3.428 1 98.38 210 ILE A CA 1
ATOM 1714 C C . ILE A 1 210 ? 1.567 35.75 2.242 1 98.38 210 ILE A C 1
ATOM 1716 O O . ILE A 1 210 ? 1.477 34.531 2.043 1 98.38 210 ILE A O 1
ATOM 1720 N N . SER A 1 211 ? 0.948 36.688 1.522 1 98.62 211 SER A N 1
ATOM 1721 C CA . SER A 1 211 ? 0.1 36.344 0.382 1 98.62 211 SER A CA 1
ATOM 1722 C C . SER A 1 211 ? -0.002 37.531 -0.589 1 98.62 211 SER A C 1
ATOM 1724 O O . SER A 1 211 ? 0.341 38.656 -0.242 1 98.62 211 SER A O 1
ATOM 1726 N N . PRO A 1 212 ? -0.414 37.156 -1.861 1 98.44 212 PRO A N 1
ATOM 1727 C CA . PRO A 1 212 ? -0.583 38.25 -2.811 1 98.44 212 PRO A CA 1
ATOM 1728 C C . PRO A 1 212 ? -1.728 39.188 -2.43 1 98.44 212 PRO A C 1
ATOM 1730 O O . PRO A 1 212 ? -1.81 40.312 -2.941 1 98.44 212 PRO A O 1
ATOM 1733 N N . VAL A 1 213 ? -2.561 38.75 -1.547 1 98.31 213 VAL A N 1
ATOM 1734 C CA . VAL A 1 213 ? -3.713 39.562 -1.157 1 98.31 213 VAL A CA 1
ATOM 1735 C C . VAL A 1 213 ? -3.727 39.719 0.359 1 98.31 213 VAL A C 1
ATOM 1737 O O . VAL A 1 213 ? -3.045 39 1.084 1 98.31 213 VAL A O 1
ATOM 1740 N N . LYS A 1 214 ? -4.512 40.719 0.765 1 97.62 214 LYS A N 1
ATOM 1741 C CA . LYS A 1 214 ? -4.777 40.875 2.191 1 97.62 214 LYS A CA 1
ATOM 1742 C C . LYS A 1 214 ? -5.738 39.812 2.693 1 97.62 214 LYS A C 1
ATOM 1744 O O . LYS A 1 214 ? -6.957 39.969 2.576 1 97.62 214 LYS A O 1
ATOM 1749 N N . LEU A 1 215 ? -5.238 38.875 3.361 1 97.88 215 LEU A N 1
ATOM 1750 C CA . LEU A 1 215 ? -5.996 37.656 3.697 1 97.88 215 LEU A CA 1
ATOM 1751 C C . LEU A 1 215 ? -7.152 38 4.637 1 97.88 215 LEU A C 1
ATOM 1753 O O . LEU A 1 215 ? -8.242 37.438 4.52 1 97.88 215 LEU A O 1
ATOM 1757 N N . ARG A 1 216 ? -6.914 38.906 5.57 1 97.56 216 ARG A N 1
ATOM 1758 C CA . ARG A 1 216 ? -7.977 39.281 6.5 1 97.56 216 ARG A CA 1
ATOM 1759 C C . ARG A 1 216 ? -9.203 39.781 5.75 1 97.56 216 ARG A C 1
ATOM 1761 O O . ARG A 1 216 ? -10.328 39.406 6.062 1 97.56 216 ARG A O 1
ATOM 1768 N N . ASP A 1 217 ? -8.945 40.625 4.746 1 97.62 217 ASP A N 1
ATOM 1769 C CA . ASP A 1 217 ? -10.039 41.188 3.967 1 97.62 217 ASP A CA 1
ATOM 1770 C C . ASP A 1 217 ? -10.672 40.156 3.062 1 97.62 21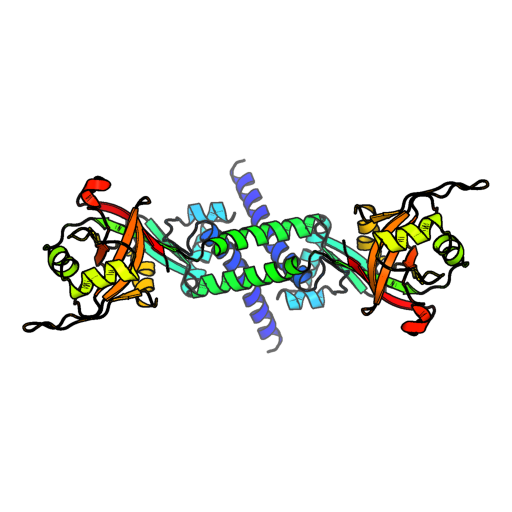7 ASP A C 1
ATOM 1772 O O . ASP A 1 217 ? -11.898 40 3.023 1 97.62 217 ASP A O 1
ATOM 1776 N N . LYS A 1 218 ? -9.844 39.406 2.371 1 98.06 218 LYS A N 1
ATOM 1777 C CA . LYS A 1 218 ? -10.312 38.438 1.377 1 98.06 218 LYS A CA 1
ATOM 1778 C C . LYS A 1 218 ? -11.141 37.344 2.027 1 98.06 218 LYS A C 1
ATOM 1780 O O . LYS A 1 218 ? -12.109 36.875 1.439 1 98.06 218 LYS A O 1
ATOM 1785 N N . LEU A 1 219 ? -10.766 37 3.27 1 98.12 219 LEU A N 1
ATOM 1786 C CA . LEU A 1 219 ? -11.414 35.875 3.914 1 98.12 219 LEU A CA 1
ATOM 1787 C C . LEU A 1 219 ? -12.328 36.344 5.039 1 98.12 219 LEU A C 1
ATOM 1789 O O . LEU A 1 219 ? -12.984 35.5 5.695 1 98.12 219 LEU A O 1
ATOM 1793 N N . GLY A 1 220 ? -12.359 37.625 5.273 1 97.88 220 GLY A N 1
ATOM 1794 C CA . GLY A 1 220 ? -13.195 38.156 6.336 1 97.88 220 GLY A CA 1
ATOM 1795 C C . GLY A 1 220 ? -12.75 37.75 7.723 1 97.88 220 GLY A C 1
ATOM 1796 O O . GLY A 1 220 ? -13.578 37.375 8.562 1 97.88 220 GLY A O 1
ATOM 1797 N N . LEU A 1 221 ? -11.469 37.781 7.965 1 98.25 221 LEU A N 1
ATOM 1798 C CA . LEU A 1 221 ? -10.922 37.281 9.219 1 98.25 221 LEU A CA 1
ATOM 1799 C C . LEU A 1 221 ? -10.812 38.406 10.25 1 98.25 221 LEU A C 1
ATOM 1801 O O . LEU A 1 221 ? -10.453 39.531 9.906 1 98.25 221 LEU A O 1
ATOM 1805 N N . LYS A 1 222 ? -11.094 38.062 11.477 1 97.94 222 LYS A N 1
ATOM 1806 C CA . LYS A 1 222 ? -10.898 38.969 12.625 1 97.94 222 LYS A CA 1
ATOM 1807 C C . LYS A 1 222 ? -10.031 38.281 13.695 1 97.94 222 LYS A C 1
ATOM 1809 O O . LYS A 1 222 ? -9.797 37.094 13.641 1 97.94 222 LYS A O 1
ATOM 1814 N N . ASP A 1 223 ? -9.578 39.125 14.617 1 97.81 223 ASP A N 1
ATOM 1815 C CA . ASP A 1 223 ? -8.836 38.531 15.742 1 97.81 223 ASP A CA 1
ATOM 1816 C C . ASP A 1 223 ? -9.656 37.469 16.453 1 97.81 223 ASP A C 1
ATOM 1818 O O . ASP A 1 223 ? -10.859 37.656 16.688 1 97.81 223 ASP A O 1
ATOM 1822 N N . GLY A 1 224 ? -8.984 36.406 16.719 1 97.88 224 GLY A N 1
ATOM 1823 C CA . GLY A 1 224 ? -9.672 35.344 17.422 1 97.88 224 GLY A CA 1
ATOM 1824 C C . GLY A 1 224 ? -10.156 34.219 16.5 1 97.88 224 GLY A C 1
ATOM 1825 O O . GLY A 1 224 ? -10.445 33.125 16.953 1 97.88 224 GLY A O 1
ATOM 1826 N N . ASP A 1 225 ? -10.305 34.562 15.242 1 98.12 225 ASP A N 1
ATOM 1827 C CA . ASP A 1 225 ? -10.695 33.531 14.281 1 98.12 225 ASP A CA 1
ATOM 1828 C C . ASP A 1 225 ? -9.602 32.469 14.109 1 98.12 225 ASP A C 1
ATOM 1830 O O . ASP A 1 225 ? -8.422 32.781 14.305 1 98.12 225 ASP A O 1
ATOM 1834 N N . PHE A 1 226 ? -10.055 31.266 13.805 1 98.12 226 PHE A N 1
ATOM 1835 C CA . PHE A 1 226 ? -9.094 30.203 13.508 1 98.12 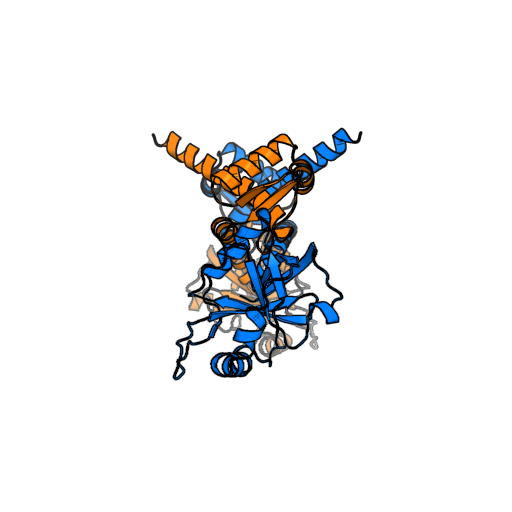226 PHE A CA 1
ATOM 1836 C C . PHE A 1 226 ? -9.055 29.922 12.008 1 98.12 226 PHE A C 1
ATOM 1838 O O . PHE A 1 226 ? -10.086 29.969 11.336 1 98.12 226 PHE A O 1
ATOM 1845 N N . VAL A 1 227 ? -7.867 29.625 11.508 1 98.5 227 VAL A N 1
ATOM 1846 C CA . VAL A 1 227 ? -7.703 29.203 10.125 1 98.5 227 VAL A CA 1
ATOM 1847 C C . VAL A 1 227 ? -6.789 27.969 10.07 1 98.5 227 VAL A C 1
ATOM 1849 O O . VAL A 1 227 ? -6 27.734 10.984 1 98.5 227 VAL A O 1
ATOM 1852 N N . GLU A 1 228 ? -7.004 27.188 9.055 1 98.38 228 GLU A N 1
ATOM 1853 C CA . GLU A 1 228 ? -6.117 26.062 8.766 1 98.38 228 GLU A CA 1
ATOM 1854 C C . GLU A 1 228 ? -5.184 26.391 7.598 1 98.38 228 GLU A C 1
ATOM 1856 O O . GLU A 1 228 ? -5.641 26.781 6.52 1 98.38 228 GLU A O 1
ATOM 1861 N N . VAL A 1 229 ? -3.898 26.312 7.855 1 98.56 229 VAL A N 1
ATOM 1862 C CA . VAL A 1 229 ? -2.877 26.547 6.84 1 98.56 229 VAL A CA 1
ATOM 1863 C C . VAL A 1 229 ? -2.395 25.203 6.273 1 98.56 229 VAL A C 1
ATOM 1865 O O . VAL A 1 229 ? -1.87 24.375 7.008 1 98.56 229 VAL A O 1
ATOM 1868 N N . GLU A 1 230 ? -2.615 25.016 5 1 98 230 GLU A N 1
ATOM 1869 C CA . GLU A 1 230 ? -2.055 23.844 4.316 1 98 230 GLU A CA 1
ATOM 1870 C C . GLU A 1 230 ? -0.647 24.141 3.801 1 98 230 GLU A C 1
ATOM 1872 O O . GLU A 1 230 ? -0.469 24.938 2.881 1 98 230 GLU A O 1
ATOM 1877 N N . VAL A 1 231 ? 0.297 23.484 4.371 1 97.88 231 VAL A N 1
ATOM 1878 C CA . VAL A 1 231 ? 1.699 23.781 4.09 1 97.88 231 VAL A CA 1
ATOM 1879 C C . VAL A 1 231 ? 2.264 22.734 3.131 1 97.88 231 VAL A C 1
ATOM 1881 O O . VAL A 1 231 ? 2.121 21.531 3.359 1 97.88 231 VAL A O 1
ATOM 1884 N N . ILE A 1 232 ? 2.814 23.172 2.117 1 95.5 232 ILE A N 1
ATOM 1885 C CA . ILE A 1 232 ? 3.459 22.297 1.149 1 95.5 232 ILE A CA 1
ATOM 1886 C C . ILE A 1 232 ? 4.91 22.047 1.556 1 95.5 232 ILE A C 1
ATOM 1888 O O . ILE A 1 232 ? 5.691 23 1.683 1 95.5 232 ILE A O 1
ATOM 1892 N N . LEU A 1 233 ? 5.273 20.875 1.783 1 92.06 233 LEU A N 1
ATOM 1893 C CA . LEU A 1 233 ? 6.605 20.562 2.281 1 92.06 233 LEU A CA 1
ATOM 1894 C C . LEU A 1 233 ? 7.52 20.125 1.141 1 92.06 233 LEU A C 1
ATOM 1896 O O . LEU A 1 233 ? 7.051 19.594 0.134 1 92.06 233 LEU A O 1
ATOM 1900 N N . MET B 1 1 ? 16.609 -20.047 28.453 1 38.16 1 MET B N 1
ATOM 1901 C CA . MET B 1 1 ? 17.062 -18.781 27.891 1 38.16 1 MET B CA 1
ATOM 1902 C C . MET B 1 1 ? 16.516 -18.578 26.484 1 38.16 1 MET B C 1
ATOM 1904 O O . MET B 1 1 ? 16.125 -17.469 26.109 1 38.16 1 MET B O 1
ATOM 1908 N N . VAL B 1 2 ? 16.391 -19.672 25.703 1 46.38 2 VAL B N 1
ATOM 1909 C CA . VAL B 1 2 ? 15.914 -19.672 24.328 1 46.38 2 VAL B CA 1
ATOM 1910 C C . VAL B 1 2 ? 14.406 -19.469 24.297 1 46.38 2 VAL B C 1
ATOM 1912 O O . VAL B 1 2 ? 13.883 -18.766 23.438 1 46.38 2 VAL B O 1
ATOM 1915 N N . ARG B 1 3 ? 13.672 -20.094 25.328 1 49.72 3 ARG B N 1
ATOM 1916 C CA . ARG B 1 3 ? 12.234 -19.938 25.484 1 49.72 3 ARG B CA 1
ATOM 1917 C C . ARG B 1 3 ? 11.875 -18.469 25.719 1 49.72 3 ARG B C 1
ATOM 1919 O O . ARG B 1 3 ? 10.82 -18 25.266 1 49.72 3 ARG B O 1
ATOM 1926 N N . ASP B 1 4 ? 12.719 -17.781 26.328 1 49.44 4 ASP B N 1
ATOM 1927 C CA . ASP B 1 4 ? 12.539 -16.391 26.734 1 49.44 4 ASP B CA 1
ATOM 1928 C C . ASP B 1 4 ? 12.609 -15.453 25.531 1 49.44 4 ASP B C 1
ATOM 1930 O O . ASP B 1 4 ? 11.828 -14.5 25.438 1 49.44 4 ASP B O 1
ATOM 1934 N N . ILE B 1 5 ? 13.391 -15.859 24.609 1 49.09 5 ILE B N 1
ATOM 1935 C CA . ILE B 1 5 ? 13.617 -15 23.453 1 49.09 5 ILE B CA 1
ATOM 1936 C C . ILE B 1 5 ? 12.461 -15.141 22.469 1 49.09 5 ILE B C 1
ATOM 1938 O O . ILE B 1 5 ? 11.984 -14.141 21.922 1 49.09 5 ILE B O 1
ATOM 1942 N N . LYS B 1 6 ? 12.125 -16.328 22.328 1 53.19 6 LYS B N 1
ATOM 1943 C CA . LYS B 1 6 ? 11 -16.578 21.438 1 53.19 6 LYS B CA 1
ATOM 1944 C C . LYS B 1 6 ? 9.727 -15.914 21.953 1 53.19 6 LYS B C 1
ATOM 1946 O O . LYS B 1 6 ? 8.969 -15.32 21.188 1 53.19 6 LYS B O 1
ATOM 1951 N N . THR B 1 7 ? 9.516 -16.047 23.25 1 55.59 7 THR B N 1
ATOM 1952 C CA . THR B 1 7 ? 8.375 -15.398 23.875 1 55.59 7 THR B CA 1
ATOM 1953 C C . THR B 1 7 ? 8.453 -13.883 23.719 1 55.59 7 THR B C 1
ATOM 1955 O O . THR B 1 7 ? 7.438 -13.227 23.469 1 55.59 7 THR B O 1
ATOM 1958 N N . PHE B 1 8 ? 9.672 -13.508 23.766 1 54.22 8 PHE B N 1
ATOM 1959 C CA . PHE B 1 8 ? 9.859 -12.07 23.625 1 54.22 8 PHE B CA 1
ATOM 1960 C C . PHE B 1 8 ? 9.578 -11.625 22.203 1 54.22 8 PHE B C 1
ATOM 1962 O O . PHE B 1 8 ? 8.953 -10.578 21.984 1 54.22 8 PHE B O 1
ATOM 1969 N N . LYS B 1 9 ? 10.031 -12.32 21.297 1 58.88 9 LYS B N 1
ATOM 1970 C CA . LYS B 1 9 ? 9.797 -11.977 19.891 1 58.88 9 LYS B CA 1
ATOM 1971 C C . LYS B 1 9 ? 8.312 -12.062 19.547 1 58.88 9 LYS B C 1
ATOM 1973 O O . LYS B 1 9 ? 7.789 -11.219 18.812 1 58.88 9 LYS B O 1
ATOM 1978 N N . PHE B 1 10 ? 7.73 -13.133 20.25 1 60.94 10 PHE B N 1
ATOM 1979 C CA . PHE B 1 10 ? 6.297 -13.305 20.047 1 60.94 10 PHE B CA 1
ATOM 1980 C C . PHE B 1 10 ? 5.531 -12.086 20.547 1 60.94 10 PHE B C 1
ATOM 1982 O O . PHE B 1 10 ? 4.645 -11.578 19.859 1 60.94 10 PHE B O 1
ATOM 1989 N N . PHE B 1 11 ? 5.879 -11.695 21.641 1 58.84 11 PHE B N 1
ATOM 1990 C CA . PHE B 1 11 ? 5.191 -10.562 22.25 1 58.84 11 PHE B CA 1
ATOM 1991 C C . PHE B 1 11 ? 5.453 -9.281 21.469 1 58.84 11 PHE B C 1
ATOM 1993 O O . PHE B 1 11 ? 4.555 -8.461 21.297 1 58.84 11 PHE B O 1
ATOM 2000 N N . GLU B 1 12 ? 6.629 -9.297 20.891 1 64.44 12 GLU B N 1
ATOM 2001 C CA . GLU B 1 12 ? 7.012 -8.086 20.156 1 64.44 12 GLU B CA 1
ATOM 2002 C C . GLU B 1 12 ? 6.25 -7.977 18.844 1 64.44 12 GLU B C 1
ATOM 2004 O O . GLU B 1 12 ? 5.781 -6.898 18.484 1 64.44 12 GLU B O 1
ATOM 2009 N N . VAL B 1 13 ? 6.047 -9.117 18.266 1 67.44 13 VAL B N 1
ATOM 2010 C CA . VAL B 1 13 ? 5.395 -9.102 16.969 1 67.44 13 VAL B CA 1
ATOM 2011 C C . VAL B 1 13 ? 3.902 -8.828 17.141 1 67.44 13 VAL B C 1
ATOM 2013 O O . VAL B 1 13 ? 3.318 -8.039 16.391 1 67.44 13 VAL B O 1
ATOM 2016 N N . LEU B 1 14 ? 3.266 -9.5 18.109 1 64.19 14 LEU B N 1
ATOM 2017 C CA . LEU B 1 14 ? 1.846 -9.289 18.375 1 64.19 14 LEU B CA 1
ATOM 2018 C C . LEU B 1 14 ? 1.572 -7.832 18.734 1 64.19 14 LEU B C 1
ATOM 2020 O O . LEU B 1 14 ? 0.597 -7.242 18.266 1 64.19 14 LEU B O 1
ATOM 2024 N N . LEU B 1 15 ? 2.449 -7.363 19.562 1 67.5 15 LEU B N 1
ATOM 2025 C CA . LEU B 1 15 ? 2.303 -5.98 20 1 67.5 15 LEU B CA 1
ATOM 2026 C C . LEU B 1 15 ? 2.414 -5.016 18.828 1 67.5 15 LEU B C 1
ATOM 2028 O O . LEU B 1 15 ? 1.67 -4.035 18.75 1 67.5 15 LEU B O 1
ATOM 2032 N N . ILE B 1 16 ? 3.207 -5.41 17.875 1 76.5 16 ILE B N 1
ATOM 2033 C CA . ILE B 1 16 ? 3.449 -4.516 16.75 1 76.5 16 ILE B CA 1
ATOM 2034 C C . ILE B 1 16 ? 2.211 -4.457 15.859 1 76.5 16 ILE B C 1
ATOM 2036 O O . ILE B 1 16 ? 1.818 -3.385 15.391 1 76.5 16 ILE B O 1
ATOM 2040 N N . TYR B 1 17 ? 1.559 -5.598 15.758 1 79.44 17 TYR B N 1
ATOM 2041 C CA . TYR B 1 17 ? 0.406 -5.613 14.867 1 79.44 17 TYR B CA 1
ATOM 2042 C C . TYR B 1 17 ? -0.791 -4.922 15.508 1 79.44 17 TYR B C 1
ATOM 2044 O O . TYR B 1 17 ? -1.571 -4.254 14.82 1 79.44 17 TYR B O 1
ATOM 2052 N N . GLU B 1 18 ? -0.884 -5.148 16.797 1 79.06 18 GLU B N 1
ATOM 2053 C CA . GLU B 1 18 ? -1.956 -4.445 17.5 1 79.06 18 GLU B CA 1
ATOM 2054 C C . GLU B 1 18 ? -1.763 -2.932 17.422 1 79.06 18 GLU B C 1
ATOM 2056 O O . GLU B 1 18 ? -2.727 -2.186 17.25 1 79.06 18 GLU B O 1
ATOM 2061 N N . MET B 1 19 ? -0.582 -2.58 17.547 1 87.81 19 MET B N 1
ATOM 2062 C CA . MET B 1 19 ? -0.269 -1.156 17.469 1 87.81 19 MET B CA 1
ATOM 2063 C C . MET B 1 19 ? -0.541 -0.615 16.062 1 87.81 19 MET B C 1
ATOM 2065 O O . MET B 1 19 ? -1.033 0.504 15.914 1 87.81 19 MET B O 1
ATOM 2069 N N . LEU B 1 20 ? -0.325 -1.474 15.117 1 92.19 20 LEU B N 1
ATOM 2070 C CA . LEU B 1 20 ? -0.494 -1.054 13.727 1 92.19 20 LEU B CA 1
ATOM 2071 C C . LEU B 1 20 ? -1.963 -0.793 13.414 1 92.19 20 LEU B C 1
ATOM 2073 O O . LEU B 1 20 ? -2.285 0.114 12.641 1 92.19 20 LEU B O 1
ATOM 2077 N N . GLU B 1 21 ? -2.814 -1.609 14.016 1 91.12 21 GLU B N 1
ATOM 2078 C CA . GLU B 1 21 ? -4.246 -1.417 13.805 1 91.12 21 GLU B CA 1
ATOM 2079 C C . GLU B 1 21 ? -4.688 -0.021 14.234 1 91.12 21 GLU B C 1
ATOM 2081 O O . GLU B 1 21 ? -5.371 0.681 13.484 1 91.12 21 GLU B O 1
ATOM 2086 N N . VAL B 1 22 ? -4.297 0.352 15.344 1 94.5 22 VAL B N 1
ATOM 2087 C CA . VAL B 1 22 ? -4.684 1.65 15.891 1 94.5 22 VAL B CA 1
ATOM 2088 C C . VAL B 1 22 ? -3.996 2.766 15.102 1 94.5 22 VAL B C 1
ATOM 2090 O O . VAL B 1 22 ? -4.629 3.762 14.75 1 94.5 22 VAL B O 1
ATOM 2093 N N . LEU B 1 23 ? -2.725 2.562 14.812 1 96.38 23 LEU B N 1
ATOM 2094 C CA . LEU B 1 23 ? -1.965 3.549 14.055 1 96.38 23 LEU B CA 1
ATOM 2095 C C . LEU B 1 23 ? -2.602 3.789 12.688 1 96.38 23 LEU B C 1
ATOM 2097 O O . LEU B 1 23 ? -2.732 4.934 12.25 1 96.38 23 LEU B O 1
ATOM 2101 N N . LYS B 1 24 ? -2.98 2.719 12.094 1 95.38 24 LYS B N 1
ATOM 2102 C CA . LYS B 1 24 ? -3.617 2.846 10.789 1 95.38 24 LYS B CA 1
ATOM 2103 C C . LYS B 1 24 ? -4.938 3.604 10.891 1 95.38 24 LYS B C 1
ATOM 2105 O O . LYS B 1 24 ? -5.238 4.457 10.047 1 95.38 24 LYS B O 1
ATOM 2110 N N . ALA B 1 25 ? -5.758 3.258 11.891 1 95.06 25 ALA B N 1
ATOM 2111 C CA . ALA B 1 25 ? -7.023 3.957 12.086 1 95.06 25 ALA B CA 1
ATOM 2112 C C . ALA B 1 25 ? -6.805 5.461 12.227 1 95.06 25 ALA B C 1
ATOM 2114 O O . ALA B 1 25 ? -7.508 6.258 11.594 1 95.06 25 ALA B O 1
ATOM 2115 N N . LEU B 1 26 ? -5.852 5.848 12.992 1 97.56 26 LEU B N 1
ATOM 2116 C CA . LEU B 1 26 ? -5.52 7.258 13.18 1 97.56 26 LEU B CA 1
ATOM 2117 C C . LEU B 1 26 ? -5.047 7.883 11.875 1 97.56 26 LEU B C 1
ATOM 2119 O O . LEU B 1 26 ? -5.414 9.016 11.555 1 97.56 26 LEU B O 1
ATOM 2123 N N . ALA B 1 27 ? -4.199 7.145 11.148 1 97.19 27 ALA B N 1
ATOM 2124 C CA . ALA B 1 27 ? -3.684 7.641 9.883 1 97.19 27 ALA B CA 1
ATOM 2125 C C . ALA B 1 27 ? -4.812 7.879 8.883 1 97.19 27 ALA B C 1
ATOM 2127 O O . ALA B 1 27 ? -4.789 8.852 8.125 1 97.19 27 ALA B O 1
ATOM 2128 N N . MET B 1 28 ? -5.738 6.93 8.93 1 95.38 28 MET B N 1
ATOM 2129 C CA . MET B 1 28 ? -6.891 7.059 8.047 1 95.38 28 MET B CA 1
ATOM 2130 C C . MET B 1 28 ? -7.699 8.305 8.383 1 95.38 28 MET B C 1
ATOM 2132 O O . MET B 1 28 ? -8.461 8.797 7.551 1 95.38 28 MET B O 1
ATOM 2136 N N . MET B 1 29 ? -7.531 8.844 9.547 1 95.62 29 MET B N 1
ATOM 2137 C CA . MET B 1 29 ? -8.172 10.094 9.961 1 95.62 29 MET B CA 1
ATOM 2138 C C . MET B 1 29 ? -7.254 11.281 9.703 1 95.62 29 MET B C 1
ATOM 2140 O O . MET B 1 29 ? -7.504 12.383 10.195 1 95.62 29 MET B O 1
ATOM 2144 N N . ASN B 1 30 ? -6.098 11.086 9.086 1 95.19 30 ASN B N 1
ATOM 2145 C CA . ASN B 1 30 ? -5.156 12.094 8.609 1 95.19 30 ASN B CA 1
ATOM 2146 C C . ASN B 1 30 ? -4.215 12.547 9.727 1 95.19 30 ASN B C 1
ATOM 2148 O O . ASN B 1 30 ? -3.652 13.648 9.656 1 95.19 30 ASN B O 1
ATOM 2152 N N . ALA B 1 31 ? -4.074 11.695 10.711 1 97.38 31 ALA B N 1
ATOM 2153 C CA . ALA B 1 31 ? -3.254 12.078 11.859 1 97.38 31 ALA B CA 1
ATOM 2154 C C . ALA B 1 31 ? -1.776 12.141 11.484 1 97.38 31 ALA B C 1
ATOM 2156 O O . ALA B 1 31 ? -0.942 12.57 12.281 1 97.38 31 ALA B O 1
ATOM 2157 N N . THR B 1 32 ? -1.43 11.727 10.273 1 96.25 32 THR B N 1
ATOM 2158 C CA . THR B 1 32 ? -0.054 11.859 9.812 1 96.25 32 THR B CA 1
ATOM 2159 C C . THR B 1 32 ? 0.217 13.273 9.312 1 96.25 32 THR B C 1
ATOM 2161 O O . THR B 1 32 ? 1.374 13.68 9.18 1 96.25 32 THR B O 1
ATOM 2164 N N . ARG B 1 33 ? -0.837 14.031 9.055 1 95.75 33 ARG B N 1
ATOM 2165 C CA . ARG B 1 33 ? -0.63 15.305 8.375 1 95.75 33 ARG B CA 1
ATOM 2166 C C . ARG B 1 33 ? -1.298 16.438 9.141 1 95.75 33 ARG B C 1
ATOM 2168 O O . ARG B 1 33 ? -1.069 17.609 8.836 1 95.75 33 ARG B O 1
ATOM 2175 N N . LYS B 1 34 ? -2.082 16.141 10.055 1 96.69 34 LYS B N 1
ATOM 2176 C CA . LYS B 1 34 ? -2.711 17.156 10.883 1 96.69 34 LYS B CA 1
ATOM 2177 C C . LYS B 1 34 ? -3.014 16.625 12.281 1 96.69 34 LYS B C 1
ATOM 2179 O O . LYS B 1 34 ? -2.998 15.422 12.508 1 96.69 34 LYS B O 1
ATOM 2184 N N . VAL B 1 35 ? -3.262 17.578 13.195 1 97.69 35 VAL B N 1
ATOM 2185 C CA . VAL B 1 35 ? -3.688 17.219 14.547 1 97.69 35 VAL B CA 1
ATOM 2186 C C . VAL B 1 35 ? -5.137 16.734 14.516 1 97.69 35 VAL B C 1
ATOM 2188 O O . VAL B 1 35 ? -5.996 17.375 13.906 1 97.69 35 VAL B O 1
ATOM 2191 N N . VAL B 1 36 ? -5.395 15.617 15.203 1 97.88 36 VAL B N 1
ATOM 2192 C CA . VAL B 1 36 ? -6.738 15.039 15.195 1 97.88 36 VAL B CA 1
ATOM 2193 C C . VAL B 1 36 ? -7.293 15.016 16.625 1 97.88 36 VAL B C 1
ATOM 2195 O O . VAL B 1 36 ? -6.641 14.516 17.547 1 97.88 36 VAL B O 1
ATOM 2198 N N . LYS B 1 37 ? -8.445 15.656 16.734 1 97.44 37 LYS B N 1
ATOM 2199 C CA . LYS B 1 37 ? -9.172 15.523 18 1 97.44 37 LYS B CA 1
ATOM 2200 C C . LYS B 1 37 ? -9.953 14.219 18.047 1 97.44 37 LYS B C 1
ATOM 2202 O O . LYS B 1 37 ? -10.859 14 17.25 1 97.44 37 LYS B O 1
ATOM 2207 N N . ILE B 1 38 ? -9.57 13.352 19.031 1 97 38 ILE B N 1
ATOM 2208 C CA . ILE B 1 38 ? -10.266 12.07 19.109 1 97 38 ILE B CA 1
ATOM 2209 C C . ILE B 1 38 ? -10.273 11.555 20.547 1 97 38 ILE B C 1
ATOM 2211 O O . ILE B 1 38 ? -9.227 11.492 21.188 1 97 38 ILE B O 1
ATOM 2215 N N . SER B 1 39 ? -11.469 11.242 21.031 1 95.12 39 SER B N 1
ATOM 2216 C CA . SER B 1 39 ? -11.578 10.641 22.359 1 95.12 39 SER B CA 1
ATOM 2217 C C . SER B 1 39 ? -11.281 9.148 22.312 1 95.12 39 SER B C 1
ATOM 2219 O O . SER B 1 39 ? -11.344 8.523 21.25 1 95.12 39 SER B O 1
ATOM 2221 N N . SER B 1 40 ? -10.961 8.602 23.484 1 93.69 40 SER B N 1
ATOM 2222 C CA . SER B 1 40 ? -10.75 7.156 23.578 1 93.69 40 SER B CA 1
ATOM 2223 C C . SER B 1 40 ? -12.023 6.391 23.219 1 93.69 40 SER B C 1
ATOM 2225 O O . SER B 1 40 ? -11.953 5.301 22.641 1 93.69 40 SER B O 1
ATOM 2227 N N . LYS B 1 41 ? -13.141 6.965 23.531 1 94.25 41 LYS B N 1
ATOM 2228 C CA . LYS B 1 41 ? -14.422 6.352 23.188 1 94.25 41 LYS B CA 1
ATOM 2229 C C . LYS B 1 41 ? -14.617 6.277 21.672 1 94.25 41 LYS B C 1
ATOM 2231 O O . LYS B 1 41 ? -15 5.234 21.141 1 94.25 41 LYS B O 1
ATOM 2236 N N . GLU B 1 42 ? -14.375 7.375 21 1 94.81 42 GLU B N 1
ATOM 2237 C CA . GLU B 1 42 ? -14.477 7.418 19.547 1 94.81 42 GLU B CA 1
ATOM 2238 C C . GLU B 1 42 ? -13.508 6.438 18.891 1 94.81 42 GLU B C 1
ATOM 2240 O O . GLU B 1 42 ? -13.867 5.73 17.953 1 94.81 42 GLU B O 1
ATOM 2245 N N . LEU B 1 43 ? -12.305 6.402 19.406 1 94.12 43 LEU B N 1
ATOM 2246 C CA . LEU B 1 43 ? -11.32 5.484 18.844 1 94.12 43 LEU B CA 1
ATOM 2247 C C . LEU B 1 43 ? -11.758 4.035 19.031 1 94.12 43 LEU B C 1
ATOM 2249 O O . LEU B 1 43 ? -11.609 3.217 18.125 1 94.12 43 LEU B O 1
ATOM 2253 N N . ALA B 1 44 ? -12.258 3.738 20.188 1 93.5 44 ALA B N 1
ATOM 2254 C CA . ALA B 1 44 ? -12.758 2.396 20.469 1 93.5 44 ALA B CA 1
ATOM 2255 C C . ALA B 1 44 ? -13.781 1.958 19.438 1 93.5 44 ALA B C 1
ATOM 2257 O O . ALA B 1 44 ? -13.75 0.819 18.953 1 93.5 44 ALA B O 1
ATOM 2258 N N . GLU B 1 45 ? -14.617 2.852 19.031 1 91.06 45 GLU B N 1
ATOM 2259 C CA . GLU B 1 45 ? -15.641 2.572 18.031 1 91.06 45 GLU B CA 1
ATOM 2260 C C . GLU B 1 45 ? -15.008 2.32 16.656 1 91.06 45 GLU B C 1
ATOM 2262 O O . GLU B 1 45 ? -15.422 1.413 15.938 1 91.06 45 GLU B O 1
ATOM 2267 N N . HIS B 1 46 ? -14.008 3.02 16.344 1 88.56 46 HIS B N 1
ATOM 2268 C CA . HIS B 1 46 ? -13.344 2.893 15.055 1 88.56 46 HIS B CA 1
ATOM 2269 C C . HIS B 1 46 ? -12.625 1.555 14.93 1 88.56 46 HIS B C 1
ATOM 2271 O O . HIS B 1 46 ? -12.578 0.963 13.852 1 88.56 46 HIS B O 1
ATOM 2277 N N . ILE B 1 47 ? -12.062 1.081 16.062 1 89.19 47 ILE B N 1
ATOM 2278 C CA . ILE B 1 47 ? -11.219 -0.106 15.961 1 89.19 47 ILE B CA 1
ATOM 2279 C C . ILE B 1 47 ? -11.984 -1.324 16.469 1 89.19 47 ILE B C 1
ATOM 2281 O O . ILE B 1 47 ? -11.43 -2.428 16.531 1 89.19 47 ILE B O 1
ATOM 2285 N N . GLY B 1 48 ? -13.219 -1.122 16.891 1 86.62 48 GLY B N 1
ATOM 2286 C CA . GLY B 1 48 ? -14.055 -2.221 17.359 1 86.62 48 GLY B CA 1
ATOM 2287 C C . GLY B 1 48 ? -13.547 -2.865 18.625 1 86.62 48 GLY B C 1
ATOM 2288 O O . GLY B 1 48 ? -13.453 -4.09 18.719 1 86.62 48 GLY B O 1
ATOM 2289 N N . GLN B 1 49 ? -13.094 -2.08 19.547 1 88.81 49 GLN B N 1
ATOM 2290 C CA . GLN B 1 49 ? -12.578 -2.547 20.828 1 88.81 49 GLN B CA 1
ATOM 2291 C C . GLN B 1 49 ? -13.219 -1.793 22 1 88.81 49 GLN B C 1
ATOM 2293 O O . GLN B 1 49 ? -14.023 -0.881 21.781 1 88.81 49 GLN B O 1
ATOM 2298 N N . SER B 1 50 ? -12.906 -2.318 23.125 1 88.62 50 SER B N 1
ATOM 2299 C CA . SER B 1 50 ? -13.422 -1.649 24.312 1 88.62 50 SER B CA 1
ATOM 2300 C C . SER B 1 50 ? -12.719 -0.316 24.547 1 88.62 50 SER B C 1
ATOM 2302 O O . SER B 1 50 ? -11.633 -0.083 24.016 1 88.62 50 SER B O 1
ATOM 2304 N N . LEU B 1 51 ? -13.445 0.559 25.312 1 92.31 51 LEU B N 1
ATOM 2305 C CA . LEU B 1 51 ? -12.875 1.841 25.719 1 92.31 51 LEU B CA 1
ATOM 2306 C C . LEU B 1 51 ? -11.539 1.644 26.422 1 92.31 51 LEU B C 1
ATOM 2308 O O . LEU B 1 51 ? -10.57 2.359 26.141 1 92.31 51 LEU B O 1
ATOM 2312 N N . GLN B 1 52 ? -11.422 0.677 27.281 1 92.88 52 GLN B N 1
ATOM 2313 C CA . GLN B 1 52 ? -10.211 0.408 28.047 1 92.88 52 GLN B CA 1
ATOM 2314 C C . GLN B 1 52 ? -9.062 -0.018 27.141 1 92.88 52 GLN B C 1
ATOM 2316 O O . GLN B 1 52 ? -7.93 0.44 27.312 1 92.88 52 GLN B O 1
ATOM 2321 N N . THR B 1 53 ? -9.367 -0.853 26.219 1 90.19 53 THR B N 1
ATOM 2322 C CA . THR B 1 53 ? -8.352 -1.329 25.281 1 90.19 53 THR B CA 1
ATOM 2323 C C . THR B 1 53 ? -7.848 -0.188 24.406 1 90.19 53 THR B C 1
ATOM 2325 O O . THR B 1 53 ? -6.641 -0.042 24.203 1 90.19 53 THR B O 1
ATOM 2328 N N . ALA B 1 54 ? -8.789 0.616 23.938 1 92.69 54 ALA B N 1
ATOM 2329 C CA . ALA B 1 54 ? -8.414 1.755 23.109 1 92.69 54 ALA B CA 1
ATOM 2330 C C . ALA B 1 54 ? -7.512 2.719 23.875 1 92.69 54 ALA B C 1
ATOM 2332 O O . ALA B 1 54 ? -6.5 3.184 23.344 1 92.69 54 ALA B O 1
ATOM 2333 N N . ALA B 1 55 ? -7.867 2.977 25.078 1 93.94 55 ALA B N 1
ATOM 2334 C CA . ALA B 1 55 ? -7.082 3.877 25.922 1 93.94 55 ALA B CA 1
ATOM 2335 C C . ALA B 1 55 ? -5.684 3.316 26.172 1 93.94 55 ALA B C 1
ATOM 2337 O O . ALA B 1 55 ? -4.691 4.047 26.094 1 93.94 55 ALA B O 1
ATOM 2338 N N . ARG B 1 56 ? -5.68 2.07 26.5 1 93.75 56 ARG B N 1
ATOM 2339 C CA . ARG B 1 56 ? -4.402 1.411 26.734 1 93.75 56 ARG B CA 1
ATOM 2340 C C . ARG B 1 56 ? -3.521 1.453 25.5 1 93.75 56 ARG B C 1
ATOM 2342 O O . ARG B 1 56 ? -2.322 1.729 25.578 1 93.75 56 ARG B O 1
ATOM 2349 N N . LYS B 1 57 ? -4.066 1.212 24.406 1 93.5 57 LYS B N 1
ATOM 2350 C CA . LYS B 1 57 ? -3.316 1.205 23.156 1 93.5 57 LYS B CA 1
ATOM 2351 C C . LYS B 1 57 ? -2.787 2.598 22.828 1 93.5 57 LYS B C 1
ATOM 2353 O O . LYS B 1 57 ? -1.659 2.74 22.344 1 93.5 57 LYS B O 1
ATOM 2358 N N . LEU B 1 58 ? -3.592 3.605 23.062 1 95.5 58 LEU B N 1
ATOM 2359 C CA . LEU B 1 58 ? -3.133 4.977 22.859 1 95.5 58 LEU B CA 1
ATOM 2360 C C . LEU B 1 58 ? -1.922 5.281 23.734 1 95.5 58 LEU B C 1
ATOM 2362 O O . LEU B 1 58 ? -0.943 5.867 23.266 1 95.5 58 LEU B O 1
ATOM 2366 N N . LYS B 1 59 ? -2.008 4.844 24.953 1 95.19 59 LYS B N 1
ATOM 2367 C CA . LYS B 1 59 ? -0.905 5.07 25.875 1 95.19 59 LYS B CA 1
ATOM 2368 C C . LYS B 1 59 ? 0.351 4.328 25.438 1 95.19 59 LYS B C 1
ATOM 2370 O O . LYS B 1 59 ? 1.454 4.875 25.484 1 95.19 59 LYS B O 1
ATOM 2375 N N . GLU B 1 60 ? 0.202 3.139 25.016 1 94.75 60 GLU B N 1
ATOM 2376 C CA . GLU B 1 60 ? 1.327 2.346 24.516 1 94.75 60 GLU B CA 1
ATOM 2377 C C . GLU B 1 60 ? 1.986 3.004 23.312 1 94.75 60 GLU B C 1
ATOM 2379 O O . GLU B 1 60 ? 3.215 3.068 23.234 1 94.75 60 GLU B O 1
ATOM 2384 N N . LEU B 1 61 ? 1.152 3.447 22.359 1 97.06 61 LEU B N 1
ATOM 2385 C CA . LEU B 1 61 ? 1.675 4.129 21.188 1 97.06 61 LEU B CA 1
ATOM 2386 C C . LEU B 1 61 ? 2.467 5.371 21.594 1 97.06 61 LEU B C 1
ATOM 2388 O O . LEU B 1 61 ? 3.527 5.645 21.016 1 97.06 61 LEU B O 1
ATOM 2392 N N . GLU B 1 62 ? 1.918 6.109 22.531 1 97 62 GLU B N 1
ATOM 2393 C CA . GLU B 1 62 ? 2.602 7.301 23.016 1 97 62 GLU B CA 1
ATOM 2394 C C . GLU B 1 62 ? 3.93 6.945 23.672 1 97 62 GLU B C 1
ATOM 2396 O O . GLU B 1 62 ? 4.953 7.578 23.406 1 97 62 GLU B O 1
ATOM 2401 N N . ASP B 1 63 ? 3.939 5.891 24.5 1 95.94 63 ASP B N 1
ATOM 2402 C CA . ASP B 1 63 ? 5.137 5.449 25.219 1 95.94 63 ASP B CA 1
ATOM 2403 C C . ASP B 1 63 ? 6.227 5.016 24.234 1 95.94 63 ASP B C 1
ATOM 2405 O O . ASP B 1 63 ? 7.414 5.23 24.484 1 95.94 63 ASP B O 1
ATOM 2409 N N . GLU B 1 64 ? 5.84 4.457 23.156 1 95.44 64 GLU B N 1
ATOM 2410 C CA . GLU B 1 64 ? 6.789 3.977 22.156 1 95.44 64 GLU B CA 1
ATOM 2411 C C . GLU B 1 64 ? 7.211 5.098 21.219 1 95.44 64 GLU B C 1
ATOM 2413 O O . GLU B 1 64 ? 8.031 4.891 20.328 1 95.44 64 GLU B O 1
ATOM 2418 N N . GLY B 1 65 ? 6.578 6.293 21.375 1 97 65 GLY B N 1
ATOM 2419 C CA . GLY B 1 65 ? 6.941 7.453 20.578 1 97 65 GLY B CA 1
ATOM 2420 C C . GLY B 1 65 ? 6.34 7.434 19.188 1 97 65 GLY B C 1
ATOM 2421 O O . GLY B 1 65 ? 6.824 8.117 18.281 1 97 65 GLY B O 1
ATOM 2422 N N . LEU B 1 66 ? 5.273 6.582 18.984 1 97.75 66 LEU B N 1
ATOM 2423 C CA . LEU B 1 66 ? 4.66 6.438 17.672 1 97.75 66 LEU B CA 1
ATOM 2424 C C . LEU B 1 66 ? 3.6 7.512 17.453 1 97.75 66 LEU B C 1
ATOM 2426 O O . LEU B 1 66 ? 3.217 7.781 16.312 1 97.75 66 LEU B O 1
ATOM 2430 N N . ILE B 1 67 ? 3.125 8.055 18.531 1 98.31 67 ILE B N 1
ATOM 2431 C CA . ILE B 1 67 ? 2.199 9.18 18.469 1 98.31 67 ILE B CA 1
ATOM 2432 C C . ILE B 1 67 ? 2.584 10.227 19.5 1 98.31 67 ILE B C 1
ATOM 2434 O O . ILE B 1 67 ? 3.361 9.945 20.422 1 98.31 67 ILE B O 1
ATOM 2438 N N . ASP B 1 68 ? 2.146 11.461 19.266 1 97.75 68 ASP B N 1
ATOM 2439 C CA . ASP B 1 68 ? 2.125 12.531 20.266 1 97.75 68 ASP B CA 1
ATOM 2440 C C . ASP B 1 68 ? 0.694 12.867 20.688 1 97.75 68 ASP B C 1
ATOM 2442 O O . ASP B 1 68 ? -0.19 13 19.828 1 97.75 68 ASP B O 1
ATOM 2446 N N . ARG B 1 69 ? 0.527 12.844 21.953 1 96.56 69 ARG B N 1
ATOM 2447 C CA . ARG B 1 69 ? -0.795 13.109 22.5 1 96.56 69 ARG B CA 1
ATOM 2448 C C . ARG B 1 69 ? -0.78 14.359 23.375 1 96.56 69 ARG B C 1
ATOM 2450 O O . ARG B 1 69 ? 0.109 14.531 24.219 1 96.56 69 ARG B O 1
ATOM 2457 N N . THR B 1 70 ? -1.736 15.273 23.156 1 96.06 70 THR B N 1
ATOM 2458 C CA . THR B 1 70 ? -1.923 16.469 23.953 1 96.06 70 THR B CA 1
ATOM 2459 C C . THR B 1 70 ? -3.332 16.531 24.547 1 96.06 70 THR B C 1
ATOM 2461 O O . THR B 1 70 ? -4.316 16.406 23.812 1 96.06 70 THR B O 1
ATOM 2464 N N . LEU B 1 71 ? -3.359 16.562 25.859 1 94.31 71 LEU B N 1
ATOM 2465 C CA . LEU B 1 71 ? -4.637 16.703 26.547 1 94.31 71 LEU B CA 1
ATOM 2466 C C . LEU B 1 71 ? -4.875 18.156 26.953 1 94.31 71 LEU B C 1
ATOM 2468 O O . LEU B 1 71 ? -4.016 18.781 27.578 1 94.31 71 LEU B O 1
ATOM 2472 N N . THR B 1 72 ? -5.988 18.734 26.5 1 94.62 72 THR B N 1
ATOM 2473 C CA . THR B 1 72 ? -6.398 20.094 26.859 1 94.62 72 THR B CA 1
ATOM 2474 C C . THR B 1 72 ? -7.805 20.078 27.469 1 94.62 72 THR B C 1
ATOM 2476 O O . THR B 1 72 ? -8.445 19.031 27.547 1 94.62 72 THR B O 1
ATOM 2479 N N . LYS B 1 73 ? -8.273 21.266 27.938 1 93.75 73 LYS B N 1
ATOM 2480 C CA . LYS B 1 73 ? -9.641 21.391 28.438 1 93.75 73 LYS B CA 1
ATOM 2481 C C . LYS B 1 73 ? -10.648 21.062 27.344 1 93.75 73 LYS B C 1
ATOM 2483 O O . LYS B 1 73 ? -11.773 20.641 27.641 1 93.75 73 LYS B O 1
ATOM 2488 N N . ASP B 1 74 ? -10.141 21.156 26.047 1 93.06 74 ASP B N 1
ATOM 2489 C CA . ASP B 1 74 ? -11.023 20.953 24.906 1 93.06 74 ASP B CA 1
ATOM 2490 C C . ASP B 1 74 ? -11.016 19.484 24.469 1 93.06 74 ASP B C 1
ATOM 2492 O O . ASP B 1 74 ? -11.773 19.094 23.578 1 93.06 74 ASP B O 1
ATOM 2496 N N . GLY B 1 75 ? -10.109 18.703 25.016 1 95.44 75 GLY B N 1
ATOM 2497 C CA . GLY B 1 75 ? -10.125 17.297 24.656 1 95.44 75 GLY B CA 1
ATOM 2498 C C . GLY B 1 75 ? -8.734 16.734 24.406 1 95.44 75 GLY B C 1
ATOM 2499 O O . GLY B 1 75 ? -7.734 17.312 24.828 1 95.44 75 GLY B O 1
ATOM 2500 N N . GLN B 1 76 ? -8.805 15.555 23.75 1 96.94 76 GLN B N 1
ATOM 2501 C CA . GLN B 1 76 ? -7.566 14.852 23.422 1 96.94 76 GLN B CA 1
ATOM 2502 C C . GLN B 1 76 ? -7.195 15.047 21.953 1 96.94 76 GLN B C 1
ATOM 2504 O O . GLN B 1 76 ? -8.031 14.867 21.078 1 96.94 76 GLN B O 1
ATOM 2509 N N . PHE B 1 77 ? -5.93 15.461 21.75 1 98.25 77 PHE B N 1
ATOM 2510 C CA . PHE B 1 77 ? -5.402 15.664 20.406 1 98.25 77 PHE B CA 1
ATOM 2511 C C . PHE B 1 77 ? -4.254 14.703 20.125 1 98.25 77 PHE B C 1
ATOM 2513 O O . PHE B 1 77 ? -3.365 14.531 20.953 1 98.25 77 PHE B O 1
ATOM 2520 N N . VAL B 1 78 ? -4.348 14.062 18.922 1 98.19 78 VAL B N 1
ATOM 2521 C CA . VAL B 1 78 ? -3.365 13.031 18.609 1 98.19 78 VAL B CA 1
ATOM 2522 C C . VAL B 1 78 ? -2.727 13.32 17.25 1 98.19 78 VAL B C 1
ATOM 2524 O O . VAL B 1 78 ? -3.41 13.727 16.312 1 98.19 78 VAL B O 1
ATOM 2527 N N . VAL B 1 79 ? -1.431 13.125 17.141 1 98.31 79 VAL B N 1
ATOM 2528 C CA . VAL B 1 79 ? -0.658 13.188 15.906 1 98.31 79 VAL B CA 1
ATOM 2529 C C . VAL B 1 79 ? 0.221 11.945 15.781 1 98.31 79 VAL B C 1
ATOM 2531 O O . VAL B 1 79 ? 0.77 11.461 16.781 1 98.31 79 VAL B O 1
ATOM 2534 N N . ILE B 1 80 ? 0.28 11.406 14.633 1 97.81 80 ILE B N 1
ATOM 2535 C CA . ILE B 1 80 ? 1.245 10.344 14.383 1 97.81 80 ILE B CA 1
ATOM 2536 C C . ILE B 1 80 ? 2.623 10.945 14.125 1 97.81 80 ILE B C 1
ATOM 2538 O O . ILE B 1 80 ? 2.771 11.836 13.289 1 97.81 80 ILE B O 1
ATOM 2542 N N . THR B 1 81 ? 3.607 10.492 14.867 1 97.5 81 THR B N 1
ATOM 2543 C CA . THR B 1 81 ? 4.965 11.023 14.758 1 97.5 81 THR B CA 1
ATOM 2544 C C . THR B 1 81 ? 5.652 10.484 13.508 1 97.5 81 THR B C 1
ATOM 2546 O O . THR B 1 81 ? 5.113 9.625 12.812 1 97.5 81 THR B O 1
ATOM 2549 N N . GLU B 1 82 ? 6.871 11.023 13.258 1 94.06 82 GLU B N 1
ATOM 2550 C CA . GLU B 1 82 ? 7.668 10.508 12.148 1 94.06 82 GLU B CA 1
ATOM 2551 C C . GLU B 1 82 ? 7.992 9.031 12.336 1 94.06 82 GLU B C 1
ATOM 2553 O O . GLU B 1 82 ? 7.98 8.258 11.375 1 94.06 82 GLU B O 1
ATOM 2558 N N . LYS B 1 83 ? 8.273 8.656 13.555 1 95.81 83 LYS B N 1
ATOM 2559 C CA . LYS B 1 83 ? 8.531 7.25 13.867 1 95.81 83 LYS B CA 1
ATOM 2560 C C . LYS B 1 83 ? 7.312 6.387 13.555 1 95.81 83 LYS B C 1
ATOM 2562 O O . LYS B 1 83 ? 7.445 5.312 12.961 1 95.81 83 LYS B O 1
ATOM 2567 N N . GLY B 1 84 ? 6.113 6.848 13.93 1 97.12 84 GLY B N 1
ATOM 2568 C CA . GLY B 1 84 ? 4.883 6.145 13.609 1 97.12 84 GLY B CA 1
ATOM 2569 C C . GLY B 1 84 ? 4.625 6.047 12.117 1 97.12 84 GLY B C 1
ATOM 2570 O O . GLY B 1 84 ? 4.203 5 11.617 1 97.12 84 GLY B O 1
ATOM 2571 N N . LYS B 1 85 ? 4.926 7.109 11.43 1 95.44 85 LYS B N 1
ATOM 2572 C CA . LYS B 1 85 ? 4.762 7.145 9.984 1 95.44 85 LYS B CA 1
ATOM 2573 C C . LYS B 1 85 ? 5.672 6.125 9.297 1 95.44 85 LYS B C 1
ATOM 2575 O O . LYS B 1 85 ? 5.266 5.469 8.336 1 95.44 85 LYS B O 1
ATOM 2580 N N . GLN B 1 86 ? 6.844 6.055 9.805 1 95.06 86 GLN B N 1
ATOM 2581 C CA . GLN B 1 86 ? 7.801 5.109 9.234 1 95.06 86 GLN B CA 1
ATOM 2582 C C . GLN B 1 86 ? 7.312 3.674 9.383 1 95.06 86 GLN B C 1
ATOM 2584 O O . GLN B 1 86 ? 7.484 2.854 8.477 1 95.06 86 GLN B O 1
ATOM 2589 N N . LEU B 1 87 ? 6.727 3.391 10.5 1 95.06 87 LEU B N 1
ATOM 2590 C CA . LEU B 1 87 ? 6.172 2.061 10.719 1 95.06 87 LEU B CA 1
ATOM 2591 C C . LEU B 1 87 ? 5.047 1.77 9.734 1 95.06 87 LEU B C 1
ATOM 2593 O O . LEU B 1 87 ? 4.992 0.685 9.148 1 95.06 87 LEU B O 1
ATOM 2597 N N . LEU B 1 88 ? 4.195 2.734 9.547 1 96.19 88 LEU B N 1
ATOM 2598 C CA . LEU B 1 88 ? 3.115 2.592 8.57 1 96.19 88 LEU B CA 1
ATOM 2599 C C . LEU B 1 88 ? 3.674 2.434 7.16 1 96.19 88 LEU B C 1
ATOM 2601 O O . LEU B 1 88 ? 3.141 1.66 6.363 1 96.19 88 LEU B O 1
ATOM 2605 N N . TYR B 1 89 ? 4.703 3.182 6.895 1 95.06 89 TYR B N 1
ATOM 2606 C CA . TYR B 1 89 ? 5.312 3.139 5.57 1 95.06 89 TYR B CA 1
ATOM 2607 C C . TYR B 1 89 ? 5.895 1.759 5.281 1 95.06 89 TYR B C 1
ATOM 2609 O O . TYR B 1 89 ? 5.77 1.246 4.168 1 95.06 89 TYR B O 1
ATOM 2617 N N . LYS B 1 90 ? 6.523 1.182 6.27 1 94.31 90 LYS B N 1
ATOM 2618 C CA . LYS B 1 90 ? 7.051 -0.171 6.113 1 94.31 90 LYS B CA 1
ATOM 2619 C C . LYS B 1 90 ? 5.941 -1.157 5.762 1 94.31 90 LYS B C 1
ATOM 2621 O O . LYS B 1 90 ? 6.113 -2.006 4.887 1 94.31 90 LYS B O 1
ATOM 2626 N N . GLU B 1 91 ? 4.844 -1.025 6.492 1 94.25 91 GLU B N 1
ATOM 2627 C CA . GLU B 1 91 ? 3.686 -1.857 6.184 1 94.25 91 GLU B CA 1
ATOM 2628 C C . GLU B 1 91 ? 3.201 -1.62 4.754 1 94.25 91 GLU B C 1
ATOM 2630 O O . GLU B 1 91 ? 2.898 -2.57 4.031 1 94.25 91 GLU B O 1
ATOM 2635 N N . TYR B 1 92 ? 3.152 -0.395 4.309 1 95.25 92 TYR B N 1
ATOM 2636 C CA . TYR B 1 92 ? 2.752 -0.022 2.957 1 95.25 92 TYR B CA 1
ATOM 2637 C C . TYR B 1 92 ? 3.662 -0.668 1.92 1 95.25 92 TYR B C 1
ATOM 2639 O O . TYR B 1 92 ? 3.188 -1.217 0.923 1 95.25 92 TYR B O 1
ATOM 2647 N N . MET B 1 93 ? 4.918 -0.622 2.182 1 95.81 93 MET B N 1
ATOM 2648 C CA . MET B 1 93 ? 5.891 -1.183 1.249 1 95.81 93 MET B CA 1
ATOM 2649 C C . MET B 1 93 ? 5.711 -2.691 1.118 1 95.81 93 MET B C 1
ATOM 2651 O O . MET B 1 93 ? 5.891 -3.25 0.034 1 95.81 93 MET B O 1
ATOM 2655 N N . ASP B 1 94 ? 5.371 -3.346 2.244 1 94.12 94 ASP B N 1
ATOM 2656 C CA . ASP B 1 94 ? 5.086 -4.777 2.176 1 94.12 94 ASP B CA 1
ATOM 2657 C C . ASP B 1 94 ? 3.92 -5.059 1.229 1 94.12 94 ASP B C 1
ATOM 2659 O O . ASP B 1 94 ? 4.004 -5.949 0.38 1 94.12 94 ASP B O 1
ATOM 2663 N N . TYR B 1 95 ? 2.887 -4.328 1.39 1 95.38 95 TYR B N 1
ATOM 2664 C CA . TYR B 1 95 ? 1.719 -4.527 0.539 1 95.38 95 TYR B CA 1
ATOM 2665 C C . TYR B 1 95 ? 2.039 -4.195 -0.914 1 95.38 95 TYR B C 1
ATOM 2667 O O . TYR B 1 95 ? 1.584 -4.883 -1.83 1 95.38 95 TYR B O 1
ATOM 2675 N N . LYS B 1 96 ? 2.779 -3.104 -1.136 1 94 96 LYS B N 1
ATOM 2676 C CA . LYS B 1 96 ? 3.205 -2.748 -2.486 1 94 96 LYS B CA 1
ATOM 2677 C C . LYS B 1 96 ? 3.975 -3.893 -3.141 1 94 96 LYS B C 1
ATOM 2679 O O . LYS B 1 96 ? 3.742 -4.219 -4.309 1 94 96 LYS B O 1
ATOM 2684 N N . LYS B 1 97 ? 4.84 -4.543 -2.375 1 93.56 97 LYS B N 1
ATOM 2685 C CA . LYS B 1 97 ? 5.617 -5.676 -2.871 1 93.56 97 LYS B CA 1
ATOM 2686 C C . LYS B 1 97 ? 4.707 -6.836 -3.26 1 93.56 97 LYS B C 1
ATOM 2688 O O . LYS B 1 97 ? 4.914 -7.477 -4.289 1 93.56 97 LYS B O 1
ATOM 2693 N N . ILE B 1 98 ? 3.713 -7.117 -2.463 1 94.12 98 ILE B N 1
ATOM 2694 C CA . ILE B 1 98 ? 2.766 -8.203 -2.703 1 94.12 98 ILE B CA 1
ATOM 2695 C C . ILE B 1 98 ? 2.033 -7.965 -4.023 1 94.12 98 ILE B C 1
ATOM 2697 O O . ILE B 1 98 ? 1.821 -8.898 -4.797 1 94.12 98 ILE B O 1
ATOM 2701 N N . PHE B 1 99 ? 1.699 -6.75 -4.379 1 92.81 99 PHE B N 1
ATOM 2702 C CA . PHE B 1 99 ? 0.806 -6.5 -5.504 1 92.81 99 PHE B CA 1
ATOM 2703 C C . PHE B 1 99 ? 1.572 -5.922 -6.688 1 92.81 99 PHE B C 1
ATOM 2705 O O . PHE B 1 99 ? 0.99 -5.652 -7.738 1 92.81 99 PHE B O 1
ATOM 2712 N N . ASP B 1 100 ? 2.844 -5.566 -6.609 1 83.44 100 ASP B N 1
ATOM 2713 C CA . ASP B 1 100 ? 3.684 -5.105 -7.707 1 83.44 100 ASP B CA 1
ATOM 2714 C C . ASP B 1 100 ? 3.826 -6.18 -8.781 1 83.44 100 ASP B C 1
ATOM 2716 O O . ASP B 1 100 ? 3.943 -5.871 -9.969 1 83.44 100 ASP B O 1
ATOM 2720 N N . ASP B 1 101 ? 3.699 -7.426 -8.383 1 74.06 101 ASP B N 1
ATOM 2721 C CA . ASP B 1 101 ? 3.951 -8.523 -9.312 1 74.06 101 ASP B CA 1
ATOM 2722 C C . ASP B 1 101 ? 2.656 -9.258 -9.656 1 74.06 101 ASP B C 1
ATOM 2724 O O . ASP B 1 101 ? 2.686 -10.43 -10.039 1 74.06 101 ASP B O 1
ATOM 2728 N N . GLU B 1 102 ? 1.436 -8.75 -9.594 1 73.75 102 GLU B N 1
ATOM 2729 C CA . GLU B 1 102 ? 0.135 -9.406 -9.695 1 73.75 102 GLU B CA 1
ATOM 2730 C C . GLU B 1 102 ? -0.18 -9.789 -11.141 1 73.75 102 GLU B C 1
ATOM 2732 O O . GLU B 1 102 ? -1.093 -10.578 -11.398 1 73.75 102 GLU B O 1
ATOM 2737 N N . GLY B 1 103 ? 0.798 -9.922 -12 1 84.75 103 GLY B N 1
ATOM 2738 C CA . GLY B 1 103 ? 0.487 -10.219 -13.391 1 84.75 103 GLY B CA 1
ATOM 2739 C C . GLY B 1 103 ? 0.874 -11.625 -13.805 1 84.75 103 GLY B C 1
ATOM 2740 O O . GLY B 1 103 ? 0.587 -12.047 -14.93 1 84.75 103 GLY B O 1
ATOM 2741 N N . THR B 1 104 ? 1.355 -12.383 -12.859 1 93.69 104 THR B N 1
ATOM 2742 C CA . THR B 1 104 ? 1.764 -13.734 -13.211 1 93.69 104 THR B CA 1
ATOM 2743 C C . THR B 1 104 ? 1.467 -14.703 -12.07 1 93.69 104 THR B C 1
ATOM 2745 O O . THR B 1 104 ? 1.373 -14.297 -10.914 1 93.69 104 THR B O 1
ATOM 2748 N N . ILE B 1 105 ? 1.183 -15.93 -12.414 1 96.12 105 ILE B N 1
ATOM 2749 C CA . ILE B 1 105 ? 1.11 -17.016 -11.43 1 96.12 105 ILE B CA 1
ATOM 2750 C C . ILE B 1 105 ? 2.09 -18.125 -11.812 1 96.12 105 ILE B C 1
ATOM 2752 O O . ILE B 1 105 ? 2.576 -18.172 -12.945 1 96.12 105 ILE B O 1
ATOM 2756 N N . LYS B 1 106 ? 2.375 -18.938 -10.859 1 97.69 106 LYS B N 1
ATOM 2757 C CA . LYS B 1 106 ? 3.277 -20.062 -11.102 1 97.69 106 LYS B CA 1
ATOM 2758 C C . LYS B 1 106 ? 2.6 -21.391 -10.789 1 97.69 106 LYS B C 1
ATOM 2760 O O . LYS B 1 106 ? 1.925 -21.516 -9.766 1 97.69 106 LYS B O 1
ATOM 2765 N N . ILE B 1 107 ? 2.74 -22.281 -11.695 1 98.12 107 ILE B N 1
ATOM 2766 C CA . ILE B 1 107 ? 2.189 -23.625 -11.539 1 98.12 107 ILE B CA 1
ATOM 2767 C C . ILE B 1 107 ? 3.303 -24.672 -11.695 1 98.12 107 ILE B C 1
ATOM 2769 O O . ILE B 1 107 ? 4.027 -24.656 -12.688 1 98.12 107 ILE B O 1
ATOM 2773 N N . LYS B 1 108 ? 3.416 -25.5 -10.711 1 98.19 108 LYS B N 1
ATOM 2774 C CA . LYS B 1 108 ? 4.379 -26.594 -10.789 1 98.19 108 LYS B CA 1
ATOM 2775 C C . LYS B 1 108 ? 3.734 -27.859 -11.352 1 98.19 108 LYS B C 1
ATOM 2777 O O . LYS B 1 108 ? 2.621 -28.219 -10.961 1 98.19 108 LYS B O 1
ATOM 2782 N N . GLY B 1 109 ? 4.398 -28.484 -12.312 1 98.19 109 GLY B N 1
ATOM 2783 C CA . GLY B 1 109 ? 3.887 -29.703 -12.93 1 98.19 109 GLY B CA 1
ATOM 2784 C C . GLY B 1 109 ? 4.965 -30.734 -13.195 1 98.19 109 GLY B C 1
ATOM 2785 O O . GLY B 1 109 ? 6.148 -30.406 -13.258 1 98.19 109 GLY B O 1
ATOM 2786 N N . GLU B 1 110 ? 4.516 -31.984 -13.297 1 98.31 110 GLU B N 1
ATOM 2787 C CA . GLU B 1 110 ? 5.406 -33.094 -13.578 1 98.31 110 GLU B CA 1
ATOM 2788 C C . GLU B 1 110 ? 5.406 -33.438 -15.07 1 98.31 110 GLU B C 1
ATOM 2790 O O . GLU B 1 110 ? 4.352 -33.688 -15.656 1 98.31 110 GLU B O 1
ATOM 2795 N N . VAL B 1 111 ? 6.652 -33.531 -15.609 1 98.44 111 VAL B N 1
ATOM 2796 C CA . VAL B 1 111 ? 6.812 -33.812 -17.031 1 98.44 111 VAL B CA 1
ATOM 2797 C C . VAL B 1 111 ? 6.445 -35.281 -17.281 1 98.44 111 VAL B C 1
ATOM 2799 O O . VAL B 1 111 ? 6.832 -36.188 -16.531 1 98.44 111 VAL B O 1
ATOM 2802 N N . PHE B 1 112 ? 5.625 -35.5 -18.375 1 96.94 112 PHE B N 1
ATOM 2803 C CA . PHE B 1 112 ? 5.324 -36.875 -18.766 1 96.94 112 PHE B CA 1
ATOM 2804 C C . PHE B 1 112 ? 5.098 -36.969 -20.266 1 96.94 112 PHE B C 1
ATOM 2806 O O . PHE B 1 112 ? 4.824 -35.938 -20.922 1 96.94 112 PHE B O 1
ATOM 2813 N N . SER B 1 113 ? 5.324 -38.094 -20.828 1 93.25 113 SER B N 1
ATOM 2814 C CA . SER B 1 113 ? 5.145 -38.312 -22.266 1 93.25 113 SER B CA 1
ATOM 2815 C C . SER B 1 113 ? 3.705 -38.688 -22.578 1 93.25 113 SER B C 1
ATOM 2817 O O . SER B 1 113 ? 3.117 -39.531 -21.906 1 93.25 113 SER B O 1
ATOM 2819 N N . GLY B 1 114 ? 3.109 -37.969 -23.438 1 85.19 114 GLY B N 1
ATOM 2820 C CA . GLY B 1 114 ? 1.777 -38.312 -23.922 1 85.19 114 GLY B CA 1
ATOM 2821 C C . GLY B 1 114 ? 1.791 -39.188 -25.172 1 85.19 114 GLY B C 1
ATOM 2822 O O . GLY B 1 114 ? 2.812 -39.781 -25.5 1 85.19 114 GLY B O 1
ATOM 2823 N N . VAL B 1 115 ? 0.625 -39.281 -25.859 1 78.56 115 VAL B N 1
ATOM 2824 C CA . VAL B 1 115 ? 0.465 -40.188 -26.984 1 78.56 115 VAL B CA 1
ATOM 2825 C C . VAL B 1 115 ? 0.799 -39.469 -28.297 1 78.56 115 VAL B C 1
ATOM 2827 O O . VAL B 1 115 ? 0.562 -40 -29.375 1 78.56 115 VAL B O 1
ATOM 2830 N N . GLY B 1 116 ? 1.333 -38.312 -28.266 1 77.12 116 GLY B N 1
ATOM 2831 C CA . GLY B 1 116 ? 1.845 -37.625 -29.438 1 77.12 116 GLY B CA 1
ATOM 2832 C C . GLY B 1 116 ? 0.791 -36.812 -30.156 1 77.12 116 GLY B C 1
ATOM 2833 O O . GLY B 1 116 ? 1.057 -36.219 -31.219 1 77.12 116 GLY B O 1
ATOM 2834 N N . GLU B 1 117 ? -0.391 -36.656 -29.609 1 80.06 117 GLU B N 1
ATOM 2835 C CA . GLU B 1 117 ? -1.464 -35.875 -30.234 1 80.06 117 GLU B CA 1
ATOM 2836 C C . GLU B 1 117 ? -1.122 -34.406 -30.297 1 80.06 117 GLU B C 1
ATOM 2838 O O . GLU B 1 117 ? -1.521 -33.688 -31.234 1 80.06 117 GLU B O 1
ATOM 2843 N N . GLY B 1 118 ? -0.349 -34 -29.469 1 85.62 118 GLY B N 1
ATOM 2844 C CA . GLY B 1 118 ? 0.02 -32.594 -29.438 1 85.62 118 GLY B CA 1
ATOM 2845 C C . GLY B 1 118 ? 0.756 -32.125 -30.672 1 85.62 118 GLY B C 1
ATOM 2846 O O . GLY B 1 118 ? 0.463 -31.062 -31.219 1 85.62 118 GLY B O 1
ATOM 2847 N N . ARG B 1 119 ? 1.646 -32.938 -31.125 1 89.31 119 ARG B N 1
ATOM 2848 C CA . ARG B 1 119 ? 2.418 -32.594 -32.312 1 89.31 119 ARG B CA 1
ATOM 2849 C C . ARG B 1 119 ? 1.501 -32.375 -33.531 1 89.31 119 ARG B C 1
ATOM 2851 O O . ARG B 1 119 ? 1.688 -31.438 -34.281 1 89.31 119 ARG B O 1
ATOM 2858 N N . TYR B 1 120 ? 0.529 -33.281 -33.656 1 91.19 120 TYR B N 1
ATOM 2859 C CA . TYR B 1 120 ? -0.414 -33.188 -34.75 1 91.19 120 TYR B CA 1
ATOM 2860 C C . TYR B 1 120 ? -1.143 -31.828 -34.75 1 91.19 120 TYR B C 1
ATOM 2862 O O . TYR B 1 120 ? -1.122 -31.094 -35.719 1 91.19 120 TYR B O 1
ATOM 2870 N N . TYR B 1 121 ? -1.716 -31.5 -33.688 1 92.81 121 TYR B N 1
ATOM 2871 C CA . TYR B 1 121 ? -2.566 -30.312 -33.594 1 92.81 121 TYR B CA 1
ATOM 2872 C C . TYR B 1 121 ? -1.743 -29.047 -33.75 1 92.81 121 TYR B C 1
ATOM 2874 O O . TYR B 1 121 ? -2.168 -28.094 -34.406 1 92.81 121 TYR B O 1
ATOM 2882 N N . VAL B 1 122 ? -0.563 -29 -33.125 1 95.56 122 VAL B N 1
ATOM 2883 C CA . VAL B 1 122 ? 0.285 -27.812 -33.156 1 95.56 122 VAL B CA 1
ATOM 2884 C C . VAL B 1 122 ? 0.758 -27.531 -34.562 1 95.56 122 VAL B C 1
ATOM 2886 O O . VAL B 1 122 ? 0.995 -26.375 -34.938 1 95.56 122 VAL B O 1
ATOM 2889 N N . SER B 1 123 ? 0.785 -28.562 -35.375 1 94.81 123 SER B N 1
ATOM 2890 C CA . SER B 1 123 ? 1.338 -28.438 -36.719 1 94.81 123 SER B CA 1
ATOM 2891 C C . SER B 1 123 ? 0.256 -28.062 -37.75 1 94.81 123 SER B C 1
ATOM 2893 O O . SER B 1 123 ? 0.556 -27.766 -38.906 1 94.81 123 SER B O 1
ATOM 2895 N N . LEU B 1 124 ? -0.992 -28.078 -37.312 1 95.12 124 LEU B N 1
ATOM 2896 C CA . LEU B 1 124 ? -2.072 -27.688 -38.219 1 95.12 124 LEU B CA 1
ATOM 2897 C C . LEU B 1 124 ? -1.999 -26.188 -38.531 1 95.12 124 LEU B C 1
ATOM 2899 O O . LEU B 1 124 ? -1.984 -25.359 -37.625 1 95.12 124 LEU B O 1
ATOM 2903 N N . GLU B 1 125 ? -2 -25.891 -39.812 1 96.12 125 GLU B N 1
ATOM 2904 C CA . GLU B 1 125 ? -1.791 -24.5 -40.25 1 96.12 125 GLU B CA 1
ATOM 2905 C C . GLU B 1 125 ? -2.877 -23.578 -39.688 1 96.12 125 GLU B C 1
ATOM 2907 O O . GLU B 1 125 ? -2.613 -22.422 -39.375 1 96.12 125 GLU B O 1
ATOM 2912 N N . GLY B 1 126 ? -4.066 -24.078 -39.5 1 96.25 126 GLY B N 1
ATOM 2913 C CA . GLY B 1 126 ? -5.145 -23.297 -38.938 1 96.25 126 GLY B CA 1
ATOM 2914 C C . GLY B 1 126 ? -4.836 -22.781 -37.531 1 96.25 126 GLY B C 1
ATOM 2915 O O . GLY B 1 126 ? -5.223 -21.672 -37.188 1 96.25 126 GLY B O 1
ATOM 2916 N N . TYR B 1 127 ? -4.125 -23.547 -36.781 1 97.69 127 TYR B N 1
ATOM 2917 C CA . TYR B 1 127 ? -3.707 -23.125 -35.438 1 97.69 127 TYR B CA 1
ATOM 2918 C C . TYR B 1 127 ? -2.373 -22.391 -35.5 1 97.69 127 TYR B C 1
ATOM 2920 O O . TYR B 1 127 ? -2.223 -21.328 -34.875 1 97.69 127 TYR B O 1
ATOM 2928 N N . ARG B 1 128 ? -1.439 -22.922 -36.219 1 97.81 128 ARG B N 1
ATOM 2929 C CA . ARG B 1 128 ? -0.059 -22.453 -36.219 1 97.81 128 ARG B CA 1
ATOM 2930 C C . ARG B 1 128 ? 0.011 -20.984 -36.656 1 97.81 128 ARG B C 1
ATOM 2932 O O . ARG B 1 128 ? 0.762 -20.203 -36.062 1 97.81 128 ARG B O 1
ATOM 2939 N N . LYS B 1 129 ? -0.755 -20.625 -37.625 1 97.75 129 LYS B N 1
ATOM 2940 C CA . LYS B 1 129 ? -0.792 -19.234 -38.062 1 97.75 129 LYS B CA 1
ATOM 2941 C C . LYS B 1 129 ? -1.23 -18.312 -36.938 1 97.75 129 LYS B C 1
ATOM 2943 O O . LYS B 1 129 ? -0.659 -17.234 -36.75 1 97.75 129 LYS B O 1
ATOM 2948 N N . GLN B 1 130 ? -2.195 -18.766 -36.219 1 98.56 130 GLN B N 1
ATOM 2949 C CA . GLN B 1 130 ? -2.695 -17.953 -35.094 1 98.56 130 GLN B CA 1
ATOM 2950 C C . GLN B 1 130 ? -1.687 -17.891 -33.969 1 98.56 130 GLN B C 1
ATOM 2952 O O . GLN B 1 130 ? -1.555 -16.875 -33.281 1 98.56 130 GLN B O 1
ATOM 2957 N N . PHE B 1 131 ? -0.989 -19.016 -33.719 1 98.56 131 PHE B N 1
ATOM 2958 C CA . PHE B 1 131 ? 0.063 -19.016 -32.719 1 98.56 131 PHE B CA 1
ATOM 2959 C C . PHE B 1 131 ? 1.116 -17.969 -33.031 1 98.56 131 PHE B C 1
ATOM 2961 O O . PHE B 1 131 ? 1.515 -17.203 -32.156 1 98.56 131 PHE B O 1
ATOM 2968 N N . ARG B 1 132 ? 1.506 -17.859 -34.281 1 98.25 132 ARG B N 1
ATOM 2969 C CA . ARG B 1 132 ? 2.496 -16.875 -34.688 1 98.25 132 ARG B CA 1
ATOM 2970 C C . ARG B 1 132 ? 1.979 -15.461 -34.469 1 98.25 132 ARG B C 1
ATOM 2972 O O . ARG B 1 132 ? 2.688 -14.609 -33.938 1 98.25 132 ARG B O 1
ATOM 2979 N N . GLU B 1 133 ? 0.785 -15.242 -34.781 1 98.31 133 GLU B N 1
ATOM 2980 C CA . GLU B 1 133 ? 0.214 -13.898 -34.781 1 98.31 133 GLU B CA 1
ATOM 2981 C C . GLU B 1 133 ? -0.121 -13.461 -33.344 1 98.31 133 GLU B C 1
ATOM 2983 O O . GLU B 1 133 ? 0.154 -12.328 -32.969 1 98.31 133 GLU B O 1
ATOM 2988 N N . LYS B 1 134 ? -0.673 -14.375 -32.625 1 98.44 134 LYS B N 1
ATOM 2989 C CA . LYS B 1 134 ? -1.248 -13.984 -31.344 1 98.44 134 LYS B CA 1
ATOM 2990 C C . LYS B 1 134 ? -0.274 -14.25 -30.188 1 98.44 134 LYS B C 1
ATOM 2992 O O . LYS B 1 134 ? -0.301 -13.555 -29.172 1 98.44 134 LYS B O 1
ATOM 2997 N N . LEU B 1 135 ? 0.548 -15.227 -30.328 1 98.44 135 LEU B N 1
ATOM 2998 C CA . LEU B 1 135 ? 1.451 -15.586 -29.25 1 98.44 135 LEU B CA 1
ATOM 2999 C C . LEU B 1 135 ? 2.855 -15.047 -29.5 1 98.44 135 LEU B C 1
ATOM 3001 O O . LEU B 1 135 ? 3.662 -14.938 -28.578 1 98.44 135 LEU B O 1
ATOM 3005 N N . GLY B 1 136 ? 3.152 -14.844 -30.812 1 98 136 GLY B N 1
ATOM 3006 C CA . GLY B 1 136 ? 4.387 -14.141 -31.125 1 98 136 GLY B CA 1
ATOM 3007 C C . GLY B 1 136 ? 5.539 -15.078 -31.438 1 98 136 GLY B C 1
ATOM 3008 O O . GLY B 1 136 ? 6.699 -14.656 -31.453 1 98 136 GLY B O 1
ATOM 3009 N N . PHE B 1 137 ? 5.262 -16.359 -31.625 1 98.38 137 PHE B N 1
ATOM 3010 C CA . PHE B 1 137 ? 6.312 -17.297 -31.984 1 98.38 137 PHE B CA 1
ATOM 3011 C C . PHE B 1 137 ? 5.746 -18.453 -32.812 1 98.38 137 PHE B C 1
ATOM 3013 O O . PHE B 1 137 ? 4.543 -18.719 -32.781 1 98.38 137 PHE B O 1
ATOM 3020 N N . ASP B 1 138 ? 6.645 -19.031 -33.594 1 98.38 138 ASP B N 1
ATOM 3021 C CA . ASP B 1 138 ? 6.32 -20.266 -34.312 1 98.38 138 ASP B CA 1
ATOM 3022 C C . ASP B 1 138 ? 6.637 -21.484 -33.438 1 98.38 138 ASP B C 1
ATOM 3024 O O . ASP B 1 138 ? 7.797 -21.734 -33.094 1 98.38 138 ASP B O 1
ATOM 3028 N N . PRO B 1 139 ? 5.629 -22.297 -33.125 1 98.25 139 PRO B N 1
ATOM 3029 C CA . PRO B 1 139 ? 5.891 -23.391 -32.188 1 98.25 139 PRO B CA 1
ATOM 3030 C C . PRO B 1 139 ? 6.664 -24.547 -32.812 1 98.25 139 PRO B C 1
ATOM 3032 O O . PRO B 1 139 ? 6.453 -24.875 -34 1 98.25 139 PRO B O 1
ATOM 3035 N N . TYR B 1 140 ? 7.629 -25.062 -32.031 1 97.44 140 TYR B N 1
ATOM 3036 C CA . TYR B 1 140 ? 8.156 -26.391 -32.312 1 97.44 140 TYR B CA 1
ATOM 3037 C C . TYR B 1 140 ? 7.031 -27.406 -32.469 1 97.44 140 TYR B C 1
ATOM 3039 O O . TYR B 1 140 ? 6.051 -27.359 -31.719 1 97.44 140 TYR B O 1
ATOM 3047 N N . PRO B 1 141 ? 7.18 -28.297 -33.438 1 95.75 141 PRO B N 1
ATOM 3048 C CA . PRO B 1 141 ? 6.121 -29.297 -33.594 1 95.75 141 PRO B CA 1
ATOM 3049 C C . PRO B 1 141 ? 6.086 -30.312 -32.469 1 95.75 141 PRO B C 1
ATOM 3051 O O . PRO B 1 141 ? 6.535 -31.453 -32.625 1 95.75 141 PRO B O 1
ATOM 3054 N N . GLY B 1 142 ? 5.566 -30.016 -31.344 1 95 142 GLY B N 1
ATOM 3055 C CA . GLY B 1 142 ? 5.434 -30.812 -30.141 1 95 142 GLY B CA 1
ATOM 3056 C C . GLY B 1 142 ? 4.953 -30 -28.938 1 95 142 GLY B C 1
ATOM 3057 O O . GLY B 1 142 ? 4.797 -28.781 -29.047 1 95 142 GLY B O 1
ATOM 3058 N N . THR B 1 143 ? 4.543 -30.719 -27.922 1 96.38 143 THR B N 1
ATOM 3059 C CA . THR B 1 143 ? 4.133 -30.078 -26.672 1 96.38 143 THR B CA 1
ATOM 3060 C C . THR B 1 143 ? 4.879 -30.688 -25.484 1 96.38 143 THR B C 1
ATOM 3062 O O . THR B 1 143 ? 5.387 -31.797 -25.562 1 96.38 143 THR B O 1
ATOM 3065 N N . LEU B 1 144 ? 5.098 -29.875 -24.531 1 97.19 144 LEU B N 1
ATOM 3066 C CA . LEU B 1 144 ? 5.473 -30.391 -23.219 1 97.19 144 LEU B CA 1
ATOM 3067 C C . LEU B 1 144 ? 4.234 -30.688 -22.375 1 97.19 144 LEU B C 1
ATOM 3069 O O . LEU B 1 144 ? 3.434 -29.797 -22.109 1 97.19 144 LEU B O 1
ATOM 3073 N N . ASN B 1 145 ? 4.047 -31.938 -22.047 1 96.25 145 ASN B N 1
ATOM 3074 C CA . ASN B 1 145 ? 2.922 -32.344 -21.203 1 96.25 145 ASN B CA 1
ATOM 3075 C C . ASN B 1 145 ? 3.291 -32.312 -19.719 1 96.25 145 ASN B C 1
ATOM 3077 O O . ASN B 1 145 ? 4.324 -32.844 -19.328 1 96.25 145 ASN B O 1
ATOM 3081 N N . LEU B 1 146 ? 2.42 -31.719 -18.984 1 97.5 146 LEU B N 1
ATOM 3082 C CA . LEU B 1 146 ? 2.619 -31.656 -17.547 1 97.5 146 LEU B CA 1
ATOM 3083 C C . LEU B 1 146 ? 1.418 -32.219 -16.797 1 97.5 146 LEU B C 1
ATOM 3085 O O . LEU B 1 146 ? 0.271 -31.922 -17.125 1 97.5 146 LEU B O 1
ATOM 3089 N N . ARG B 1 147 ? 1.696 -33.062 -15.867 1 97.06 147 ARG B N 1
ATOM 3090 C CA . ARG B 1 147 ? 0.683 -33.5 -14.914 1 97.06 147 ARG B CA 1
ATOM 3091 C C . ARG B 1 147 ? 0.687 -32.625 -13.672 1 97.06 147 ARG B C 1
ATOM 3093 O O . ARG B 1 147 ? 1.697 -32.531 -12.969 1 97.06 147 ARG B O 1
ATOM 3100 N N . ILE B 1 148 ? -0.409 -32.062 -13.398 1 97.31 148 ILE B N 1
ATOM 3101 C CA . ILE B 1 148 ? -0.51 -31.109 -12.297 1 97.31 148 ILE B CA 1
ATOM 3102 C C . ILE B 1 148 ? -0.911 -31.844 -11.016 1 97.31 148 ILE B C 1
ATOM 3104 O O . ILE B 1 148 ? -1.985 -32.438 -10.953 1 97.31 148 ILE B O 1
ATOM 3108 N N . PRO B 1 149 ? -0.027 -31.734 -10.039 1 96.12 149 PRO B N 1
ATOM 3109 C CA . PRO B 1 149 ? -0.374 -32.406 -8.789 1 96.12 149 PRO B CA 1
ATOM 3110 C C . PRO B 1 149 ? -1.556 -31.75 -8.078 1 96.12 149 PRO B C 1
ATOM 3112 O O . PRO B 1 149 ? -1.936 -30.625 -8.406 1 96.12 149 PRO B O 1
ATOM 3115 N N . LYS B 1 150 ? -2.07 -32.469 -7.137 1 94.75 150 LYS B N 1
ATOM 3116 C CA . LYS B 1 150 ? -3.285 -32.094 -6.426 1 94.75 150 LYS B CA 1
ATOM 3117 C C . LYS B 1 150 ? -3.125 -30.719 -5.77 1 94.75 150 LYS B C 1
ATOM 3119 O O . LYS B 1 150 ? -4.031 -29.891 -5.832 1 94.75 150 LYS B O 1
ATOM 3124 N N . GLU B 1 151 ? -1.982 -30.438 -5.199 1 95.44 151 GLU B N 1
ATOM 3125 C CA . GLU B 1 151 ? -1.774 -29.203 -4.441 1 95.44 151 GLU B CA 1
ATOM 3126 C C . GLU B 1 151 ? -1.647 -28 -5.367 1 95.44 151 GLU B C 1
ATOM 3128 O O . GLU B 1 151 ? -1.777 -26.859 -4.926 1 95.44 151 GLU B O 1
ATOM 3133 N N . GLU B 1 152 ? -1.437 -28.25 -6.645 1 97 152 GLU B N 1
ATOM 3134 C CA . GLU B 1 152 ? -1.236 -27.172 -7.613 1 97 152 GLU B CA 1
ATOM 3135 C C . GLU B 1 152 ? -2.525 -26.859 -8.367 1 97 152 GLU B C 1
ATOM 3137 O O . GLU B 1 152 ? -2.58 -25.922 -9.156 1 97 152 GLU B O 1
ATOM 3142 N N . MET B 1 153 ? -3.588 -27.562 -8.039 1 95.69 153 MET B N 1
ATOM 3143 C CA . MET B 1 153 ? -4.797 -27.516 -8.859 1 95.69 153 MET B CA 1
ATOM 3144 C C . MET B 1 153 ? -5.523 -26.188 -8.695 1 95.69 153 MET B C 1
ATOM 3146 O O . MET B 1 153 ? -6.316 -25.797 -9.555 1 95.69 153 MET B O 1
ATOM 3150 N N . TYR B 1 154 ? -5.262 -25.562 -7.633 1 95.38 154 TYR B N 1
ATOM 3151 C CA . TYR B 1 154 ? -5.918 -24.281 -7.457 1 95.38 154 TYR B CA 1
ATOM 3152 C C . TYR B 1 154 ? -5.598 -23.344 -8.609 1 95.38 154 TYR B C 1
ATOM 3154 O O . TYR B 1 154 ? -6.504 -22.781 -9.242 1 95.38 154 TYR B O 1
ATOM 3162 N N . PHE B 1 155 ? -4.375 -23.188 -8.906 1 95.94 155 PHE B N 1
ATOM 3163 C CA . PHE B 1 155 ? -3.977 -22.25 -9.953 1 95.94 155 PHE B CA 1
ATOM 3164 C C . PHE B 1 155 ? -4.277 -22.828 -11.336 1 95.94 155 PHE B C 1
ATOM 3166 O O . PHE B 1 155 ? -4.566 -22.078 -12.273 1 95.94 155 PHE B O 1
ATOM 3173 N N . ARG B 1 156 ? -4.25 -24.125 -11.414 1 96.12 156 ARG B N 1
ATOM 3174 C CA . ARG B 1 156 ? -4.699 -24.719 -12.672 1 96.12 156 ARG B CA 1
ATOM 3175 C C . ARG B 1 156 ? -6.145 -24.344 -12.977 1 96.12 156 ARG B C 1
ATOM 3177 O O . ARG B 1 156 ? -6.477 -23.984 -14.109 1 96.12 156 ARG B O 1
ATOM 3184 N N . ARG B 1 157 ? -6.965 -24.422 -12.023 1 94.06 157 ARG B N 1
ATOM 3185 C CA . ARG B 1 157 ? -8.375 -24.109 -12.18 1 94.06 157 ARG B CA 1
ATOM 3186 C C . ARG B 1 157 ? -8.578 -22.609 -12.445 1 94.06 157 ARG B C 1
ATOM 3188 O O . ARG B 1 157 ? -9.5 -22.219 -13.164 1 94.06 157 ARG B O 1
ATOM 3195 N N . ARG B 1 158 ? -7.703 -21.906 -11.898 1 93.81 158 ARG B N 1
ATOM 3196 C CA . ARG B 1 158 ? -7.773 -20.469 -12.109 1 93.81 158 ARG B CA 1
ATOM 3197 C C . ARG B 1 158 ? -7.68 -20.125 -13.586 1 93.81 158 ARG B C 1
ATOM 3199 O O . ARG B 1 158 ? -8.328 -19.172 -14.055 1 93.81 158 ARG B O 1
ATOM 3206 N N . LEU B 1 159 ? -6.941 -20.859 -14.367 1 95.19 159 LEU B N 1
ATOM 3207 C CA . LEU B 1 159 ? -6.793 -20.609 -15.797 1 95.19 159 LEU B CA 1
ATOM 3208 C C . LEU B 1 159 ? -8.133 -20.75 -16.516 1 95.19 159 LEU B C 1
ATOM 3210 O O . LEU B 1 159 ? -8.398 -20.031 -17.484 1 95.19 159 LEU B O 1
ATOM 3214 N N . ASP B 1 160 ? -8.969 -21.562 -16 1 92.12 160 ASP B N 1
ATOM 3215 C CA . ASP B 1 160 ? -10.289 -21.75 -16.594 1 92.12 160 ASP B CA 1
ATOM 3216 C C . ASP B 1 160 ? -11.141 -20.484 -16.438 1 92.12 160 ASP B C 1
ATOM 3218 O O . ASP B 1 160 ? -12 -20.203 -17.281 1 92.12 160 ASP B O 1
ATOM 3222 N N . GLU B 1 161 ? -10.875 -19.766 -15.438 1 90.75 161 GLU B N 1
ATOM 3223 C CA . GLU B 1 161 ? -11.672 -18.578 -15.117 1 90.75 161 GLU B CA 1
ATOM 3224 C C . GLU B 1 161 ? -11.125 -17.344 -15.82 1 90.75 161 GLU B C 1
ATOM 3226 O O . GLU B 1 161 ? -11.812 -16.328 -15.906 1 90.75 161 GLU B O 1
ATOM 3231 N N . GLU B 1 162 ? -9.953 -17.453 -16.328 1 93.94 162 GLU B N 1
ATOM 3232 C CA . GLU B 1 162 ? -9.305 -16.328 -16.984 1 93.94 162 GLU B CA 1
ATOM 3233 C C . GLU B 1 162 ? -9.656 -16.281 -18.469 1 93.94 162 GLU B C 1
ATOM 3235 O O . GLU B 1 162 ? -9.984 -17.312 -19.062 1 93.94 162 GLU B O 1
ATOM 3240 N N . ARG B 1 163 ? -9.625 -15.094 -19.094 1 90.56 163 ARG B N 1
ATOM 3241 C CA . ARG B 1 163 ? -10 -14.914 -20.5 1 90.56 163 ARG B CA 1
ATOM 3242 C C . ARG B 1 163 ? -8.992 -15.586 -21.422 1 90.56 163 ARG B C 1
ATOM 3244 O O . ARG B 1 163 ? -9.375 -16.297 -22.344 1 90.56 163 ARG B O 1
ATOM 3251 N N . GLY B 1 164 ? -7.703 -15.391 -21.125 1 96.75 164 GLY B N 1
ATOM 3252 C CA . GLY B 1 164 ? -6.637 -15.922 -21.969 1 96.75 164 GLY B CA 1
ATOM 3253 C C . GLY B 1 164 ? -6.668 -15.383 -23.391 1 96.75 164 GLY B C 1
ATOM 3254 O O . GLY B 1 164 ? -7.32 -14.375 -23.656 1 96.75 164 GLY B O 1
ATOM 3255 N N . ILE B 1 165 ? -5.895 -15.961 -24.25 1 97.81 165 ILE B N 1
ATOM 3256 C CA . ILE B 1 165 ? -5.828 -15.648 -25.672 1 97.81 165 ILE B CA 1
ATOM 3257 C C . ILE B 1 165 ? -6.613 -16.688 -26.469 1 97.81 165 ILE B C 1
ATOM 3259 O O . ILE B 1 165 ? -6.312 -17.891 -26.406 1 97.81 165 ILE B O 1
ATOM 3263 N N . LEU B 1 166 ? -7.562 -16.25 -27.25 1 97.69 166 LEU B N 1
ATOM 3264 C CA . LEU B 1 166 ? -8.414 -17.172 -28 1 97.69 166 LEU B CA 1
ATOM 3265 C C . LEU B 1 166 ? -7.77 -17.531 -29.328 1 97.69 166 LEU B C 1
ATOM 3267 O O . LEU B 1 166 ? -7.441 -16.656 -30.125 1 97.69 166 LEU B O 1
ATOM 3271 N N . ILE B 1 167 ? -7.57 -18.781 -29.562 1 98.31 167 ILE B N 1
ATOM 3272 C CA . ILE B 1 167 ? -7.234 -19.359 -30.859 1 98.31 167 ILE B CA 1
ATOM 3273 C C . ILE B 1 167 ? -8.484 -19.969 -31.5 1 98.31 167 ILE B C 1
ATOM 3275 O O . ILE B 1 167 ? -9.023 -20.953 -31 1 98.31 167 ILE B O 1
ATOM 3279 N N . GLU B 1 168 ? -8.828 -19.406 -32.594 1 97.5 168 GLU B N 1
ATOM 3280 C CA . GLU B 1 168 ? -10.102 -19.75 -33.188 1 97.5 168 GLU B CA 1
ATOM 3281 C C . GLU B 1 168 ? -10.047 -21.125 -33.844 1 97.5 168 GLU B C 1
ATOM 3283 O O . GLU B 1 168 ? -9.016 -21.531 -34.375 1 97.5 168 GLU B O 1
ATOM 3288 N N . GLY B 1 169 ? -11.203 -21.75 -33.75 1 96.56 169 GLY B N 1
ATOM 3289 C CA . GLY B 1 169 ? -11.336 -22.984 -34.5 1 96.56 169 GLY B CA 1
ATOM 3290 C C . GLY B 1 169 ? -11.445 -22.766 -36 1 96.56 169 GLY B C 1
ATOM 3291 O O . GLY B 1 169 ? -11.539 -21.625 -36.438 1 96.56 169 GLY B O 1
ATOM 3292 N N . PHE B 1 170 ? -11.328 -23.875 -36.719 1 96.38 170 PHE B N 1
ATOM 3293 C CA . PHE B 1 170 ? -11.43 -23.828 -38.156 1 96.38 170 PHE B CA 1
ATOM 3294 C C . PHE B 1 170 ? -11.922 -25.156 -38.719 1 96.38 170 PHE B C 1
ATOM 3296 O O . PHE B 1 170 ? -12.031 -26.141 -38 1 96.38 170 PHE B O 1
ATOM 3303 N N . SER B 1 171 ? -12.352 -25.047 -39.938 1 95.56 171 SER B N 1
ATOM 3304 C CA . SER B 1 171 ? -12.82 -26.266 -40.594 1 95.56 171 SER B CA 1
ATOM 3305 C C . SER B 1 171 ? -12.008 -26.562 -41.844 1 95.56 171 SER B C 1
ATOM 3307 O O . SER B 1 171 ? -11.57 -25.656 -42.562 1 95.56 171 SER B O 1
ATOM 3309 N N . THR B 1 172 ? -11.734 -27.844 -42 1 92.31 172 THR B N 1
ATOM 3310 C CA . THR B 1 172 ? -11.203 -28.359 -43.25 1 92.31 172 THR B CA 1
ATOM 3311 C C . THR B 1 172 ? -12.242 -29.219 -43.969 1 92.31 172 THR B C 1
ATOM 3313 O O . THR B 1 172 ? -13.383 -29.328 -43.531 1 92.31 172 THR B O 1
ATOM 3316 N N . GLU B 1 173 ? -11.945 -29.734 -45.125 1 91.19 173 GLU B N 1
ATOM 3317 C CA . GLU B 1 173 ? -12.867 -30.562 -45.875 1 91.19 173 GLU B CA 1
ATOM 3318 C C . GLU B 1 173 ? -13.305 -31.781 -45.062 1 91.19 173 GLU B C 1
ATOM 3320 O O . GLU B 1 173 ? -14.453 -32.219 -45.156 1 91.19 173 GLU B O 1
ATOM 3325 N N . ASP B 1 174 ? -12.5 -32.281 -44.188 1 91.12 174 ASP B N 1
ATOM 3326 C CA . ASP B 1 174 ? -12.719 -33.594 -43.562 1 91.12 174 ASP B CA 1
ATOM 3327 C C . ASP B 1 174 ? -13.078 -33.438 -42.094 1 91.12 174 ASP B C 1
ATOM 3329 O O . ASP B 1 174 ? -13.703 -34.312 -41.5 1 91.12 174 ASP B O 1
ATOM 3333 N N . ARG B 1 175 ? -12.648 -32.281 -41.5 1 92.25 175 ARG B N 1
ATOM 3334 C CA . ARG B 1 175 ? -12.773 -32.188 -40.031 1 92.25 175 ARG B CA 1
ATOM 3335 C C . ARG B 1 175 ? -12.953 -30.766 -39.562 1 92.25 175 ARG B C 1
ATOM 3337 O O . ARG B 1 175 ? -12.547 -29.828 -40.25 1 92.25 175 ARG B O 1
ATOM 3344 N N . THR B 1 176 ? -13.594 -30.656 -38.406 1 93.69 176 THR B N 1
ATOM 3345 C CA . THR B 1 176 ? -13.695 -29.375 -37.719 1 93.69 176 THR B CA 1
ATOM 3346 C C . THR B 1 176 ? -12.859 -29.375 -36.469 1 93.69 176 THR B C 1
ATOM 3348 O O . THR B 1 176 ? -12.844 -30.375 -35.719 1 93.69 176 THR B O 1
ATOM 3351 N N . PHE B 1 177 ? -12.164 -28.344 -36.281 1 94 177 PHE B N 1
ATOM 3352 C CA . PHE B 1 177 ? -11.297 -28.172 -35.125 1 94 177 PHE B CA 1
ATOM 3353 C C . PHE B 1 177 ? -11.82 -27.078 -34.219 1 94 177 PHE B C 1
ATOM 3355 O O . PHE B 1 177 ? -12.242 -26.016 -34.688 1 94 177 PHE B O 1
ATOM 3362 N N . GLY B 1 178 ? -11.773 -27.328 -32.906 1 94.38 178 GLY B N 1
ATOM 3363 C CA . GLY B 1 178 ? -12.367 -26.422 -31.938 1 94.38 178 GLY B CA 1
ATOM 3364 C C . GLY B 1 178 ? -11.438 -25.297 -31.516 1 94.38 178 GLY B C 1
ATOM 3365 O O . GLY B 1 178 ? -10.297 -25.234 -31.984 1 94.38 178 GLY B O 1
ATOM 3366 N N . GLU B 1 179 ? -11.977 -24.391 -30.75 1 96 179 GLU B N 1
ATOM 3367 C CA . GLU B 1 179 ? -11.211 -23.281 -30.203 1 96 179 GLU B CA 1
ATOM 3368 C C . GLU B 1 179 ? -10.227 -23.75 -29.141 1 96 179 GLU B C 1
ATOM 3370 O O . GLU B 1 179 ? -10.406 -24.812 -28.547 1 96 179 GLU B O 1
ATOM 3375 N N . VAL B 1 180 ? -9.234 -22.984 -29.016 1 96.06 180 VAL B N 1
ATOM 3376 C CA . VAL B 1 180 ? -8.211 -23.219 -28 1 96.06 180 VAL B CA 1
ATOM 3377 C C . VAL B 1 180 ? -7.977 -21.938 -27.203 1 96.06 180 VAL B C 1
ATOM 3379 O O . VAL B 1 180 ? -7.926 -20.844 -27.781 1 96.06 180 VAL B O 1
ATOM 3382 N N . LYS B 1 181 ? -7.949 -22.078 -25.875 1 96.62 181 LYS B N 1
ATOM 3383 C CA . LYS B 1 181 ? -7.52 -20.969 -25.016 1 96.62 181 LYS B CA 1
ATOM 3384 C C . LYS B 1 181 ? -6.031 -21.062 -24.703 1 96.62 181 LYS B C 1
ATOM 3386 O O . LYS B 1 181 ? -5.523 -22.141 -24.375 1 96.62 181 LYS B O 1
ATOM 3391 N N . ALA B 1 182 ? -5.336 -19.875 -24.828 1 98.44 182 ALA B N 1
ATOM 3392 C CA . ALA B 1 182 ? -3.895 -19.906 -24.594 1 98.44 182 ALA B CA 1
ATOM 3393 C C . ALA B 1 182 ? -3.479 -18.844 -23.594 1 98.44 182 ALA B C 1
ATOM 3395 O O . ALA B 1 182 ? -4.188 -17.844 -23.391 1 98.44 182 ALA B O 1
ATOM 3396 N N . PHE B 1 183 ? -2.346 -19.141 -22.891 1 98.56 183 PHE B N 1
ATOM 3397 C CA . PHE B 1 183 ? -1.679 -18.188 -22.016 1 98.56 183 PHE B CA 1
ATOM 3398 C C . PHE B 1 183 ? -0.181 -18.141 -22.281 1 98.56 183 PHE B C 1
ATOM 3400 O O . PHE B 1 183 ? 0.486 -19.188 -22.266 1 98.56 183 PHE B O 1
ATOM 3407 N N . LYS B 1 184 ? 0.306 -16.953 -22.516 1 98.5 184 LYS B N 1
ATOM 3408 C CA . LYS B 1 184 ? 1.762 -16.844 -22.578 1 98.5 184 LYS B CA 1
ATOM 3409 C C . LYS B 1 184 ? 2.406 -17.25 -21.25 1 98.5 184 LYS B C 1
ATOM 3411 O O . LYS B 1 184 ? 1.841 -17.016 -20.188 1 98.5 184 LYS B O 1
ATOM 3416 N N . CYS B 1 185 ? 3.574 -17.875 -21.391 1 98.62 185 CYS B N 1
ATOM 3417 C CA . CYS B 1 185 ? 4.246 -18.328 -20.172 1 98.62 185 CYS B CA 1
ATOM 3418 C C . CYS B 1 185 ? 5.754 -18.406 -20.391 1 98.62 185 CYS B C 1
ATOM 3420 O O . CYS B 1 185 ? 6.246 -18.156 -21.484 1 98.62 185 CYS B O 1
ATOM 3422 N N . ARG B 1 186 ? 6.391 -18.641 -19.297 1 98.31 186 ARG B N 1
ATOM 3423 C CA . ARG B 1 186 ? 7.832 -18.875 -19.328 1 98.31 186 ARG B CA 1
ATOM 3424 C C . ARG B 1 186 ? 8.195 -20.078 -18.469 1 98.31 186 ARG B C 1
ATOM 3426 O O . ARG B 1 186 ? 7.633 -20.281 -17.391 1 98.31 186 ARG B O 1
ATOM 3433 N N . ILE B 1 187 ? 9.086 -20.875 -18.969 1 98.38 187 ILE B N 1
ATOM 3434 C CA . ILE B 1 187 ? 9.703 -21.969 -18.203 1 98.38 187 ILE B CA 1
ATOM 3435 C C . ILE B 1 187 ? 11.227 -21.781 -18.203 1 98.38 187 ILE B C 1
ATOM 3437 O O . ILE B 1 187 ? 11.875 -21.891 -19.234 1 98.38 187 ILE B O 1
ATOM 3441 N N . ASN B 1 188 ? 11.75 -21.516 -16.984 1 96.69 188 ASN B N 1
ATOM 3442 C CA . ASN B 1 188 ? 13.18 -21.234 -16.859 1 96.69 188 ASN B CA 1
ATOM 3443 C C . ASN B 1 188 ? 13.633 -20.172 -17.859 1 96.69 188 ASN B C 1
ATOM 3445 O O . ASN B 1 188 ? 14.656 -20.328 -18.516 1 96.69 188 ASN B O 1
ATOM 3449 N N . GLY B 1 189 ? 12.805 -19.219 -18.016 1 96.25 189 GLY B N 1
ATOM 3450 C CA . GLY B 1 189 ? 13.172 -18.062 -18.828 1 96.25 189 GLY B CA 1
ATOM 3451 C C . GLY B 1 189 ? 12.844 -18.25 -20.297 1 96.25 189 GLY B C 1
ATOM 3452 O O . GLY B 1 189 ? 12.93 -17.297 -21.078 1 96.25 189 GLY B O 1
ATOM 3453 N N . ILE B 1 190 ? 12.453 -19.406 -20.656 1 98.19 190 ILE B N 1
ATOM 3454 C CA . ILE B 1 190 ? 12.141 -19.672 -22.062 1 98.19 190 ILE B CA 1
ATOM 3455 C C . ILE B 1 190 ? 10.664 -19.375 -22.328 1 98.19 190 ILE B C 1
ATOM 3457 O O . ILE B 1 190 ? 9.789 -19.859 -21.594 1 98.19 190 ILE B O 1
ATOM 3461 N N . GLU B 1 191 ? 10.477 -18.703 -23.406 1 98.19 191 GLU B N 1
ATOM 3462 C CA . GLU B 1 191 ? 9.117 -18.297 -23.734 1 98.19 191 GLU B CA 1
ATOM 3463 C C . GLU B 1 191 ? 8.289 -19.484 -24.234 1 98.19 191 GLU B C 1
ATOM 3465 O O . GLU B 1 191 ? 8.828 -20.391 -24.875 1 98.19 191 GLU B O 1
ATOM 3470 N N . GLY B 1 192 ? 7.004 -19.422 -23.938 1 98.62 192 GLY B N 1
ATOM 3471 C CA . GLY B 1 192 ? 6.027 -20.391 -24.422 1 98.62 192 GLY B CA 1
ATOM 3472 C C . GLY B 1 192 ? 4.594 -19.969 -24.156 1 98.62 192 GLY B C 1
ATOM 3473 O O . GLY B 1 192 ? 4.312 -18.781 -23.969 1 98.62 192 GLY B O 1
ATOM 3474 N N . ALA B 1 193 ? 3.762 -20.969 -24.297 1 98.81 193 ALA B N 1
ATOM 3475 C CA . ALA B 1 193 ? 2.348 -20.75 -24 1 98.81 193 ALA B CA 1
ATOM 3476 C C . ALA B 1 193 ? 1.661 -22.031 -23.562 1 98.81 193 ALA B C 1
ATOM 3478 O O . ALA B 1 193 ? 1.952 -23.109 -24.094 1 98.81 193 ALA B O 1
ATOM 3479 N N . ILE B 1 194 ? 0.825 -21.875 -22.594 1 98.19 194 ILE B N 1
ATOM 3480 C CA . ILE B 1 194 ? -0.097 -22.953 -22.25 1 98.19 194 ILE B CA 1
ATOM 3481 C C . ILE B 1 194 ? -1.247 -22.969 -23.266 1 98.19 194 ILE B C 1
ATOM 3483 O O . ILE B 1 194 ? -1.777 -21.922 -23.625 1 98.19 194 ILE B O 1
ATOM 3487 N N . VAL B 1 195 ? -1.643 -24.203 -23.719 1 96.75 195 VAL B N 1
ATOM 3488 C CA . VAL B 1 195 ? -2.789 -24.344 -24.609 1 96.75 195 VAL B CA 1
ATOM 3489 C C . VAL B 1 195 ? -3.828 -25.266 -23.969 1 96.75 195 VAL B C 1
ATOM 3491 O O . VAL B 1 195 ? -3.5 -26.359 -23.531 1 96.75 195 VAL B O 1
ATOM 3494 N N . ILE B 1 196 ? -5.051 -24.781 -23.969 1 94.69 196 ILE B N 1
ATOM 3495 C CA . ILE B 1 196 ? -6.172 -25.5 -23.375 1 94.69 196 ILE B CA 1
ATOM 3496 C C . ILE B 1 196 ? -7.293 -25.656 -24.391 1 94.69 196 ILE B C 1
ATOM 3498 O O . ILE B 1 196 ? -8.078 -24.734 -24.609 1 94.69 196 ILE B O 1
ATOM 3502 N N . PRO B 1 197 ? -7.344 -26.828 -25 1 92.56 197 PRO B N 1
ATOM 3503 C CA . PRO B 1 197 ? -8.438 -27.031 -25.953 1 92.56 197 PRO B CA 1
ATOM 3504 C C . PRO B 1 197 ? -9.812 -26.984 -25.281 1 92.56 197 PRO B C 1
ATOM 3506 O O . PRO B 1 197 ? -9.984 -27.5 -24.172 1 92.56 197 PRO B O 1
ATOM 3509 N N . LYS B 1 198 ? -10.734 -26.406 -25.891 1 86.88 198 LYS B N 1
ATOM 3510 C CA . LYS B 1 198 ? -12.07 -26.25 -25.312 1 86.88 198 LYS B CA 1
ATOM 3511 C C . LYS B 1 198 ? -12.891 -27.516 -25.5 1 86.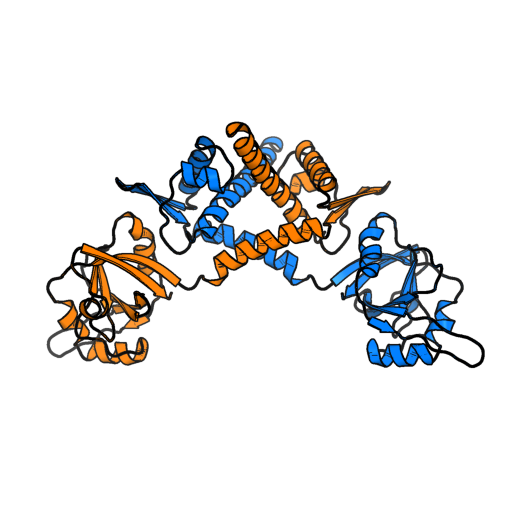88 198 LYS B C 1
ATOM 3513 O O . LYS B 1 198 ? -13.766 -27.828 -24.688 1 86.88 198 LYS B O 1
ATOM 3518 N N . ARG B 1 199 ? -12.703 -28.266 -26.594 1 75.75 199 ARG B N 1
ATOM 3519 C CA . ARG B 1 199 ? -13.523 -29.438 -26.906 1 75.75 199 ARG B CA 1
ATOM 3520 C C . ARG B 1 199 ? -12.875 -30.719 -26.406 1 75.75 199 ARG B C 1
ATOM 3522 O O . ARG B 1 199 ? -13.367 -31.812 -26.672 1 75.75 199 ARG B O 1
ATOM 3529 N N . THR B 1 200 ? -11.844 -30.688 -25.703 1 64.94 200 THR B N 1
ATOM 3530 C CA . THR B 1 200 ? -11.172 -31.938 -25.391 1 64.94 200 THR B CA 1
ATOM 3531 C C . THR B 1 200 ? -11.656 -32.5 -24.047 1 64.94 200 THR B C 1
ATOM 3533 O O . THR B 1 200 ? -12.172 -31.75 -23.219 1 64.94 200 THR B O 1
ATOM 3536 N N . HIS B 1 201 ? -11.664 -33.812 -23.938 1 67.62 201 HIS B N 1
ATOM 3537 C CA . HIS B 1 201 ? -11.914 -34.625 -22.734 1 67.62 201 HIS B CA 1
ATOM 3538 C C . HIS B 1 201 ? -10.633 -34.781 -21.922 1 67.62 201 HIS B C 1
ATOM 3540 O O . HIS B 1 201 ? -10.516 -35.75 -21.156 1 67.62 201 HIS B O 1
ATOM 3546 N N . TYR B 1 202 ? -9.617 -33.938 -22.078 1 73.19 202 TYR B N 1
ATOM 3547 C CA . TYR B 1 202 ? -8.406 -34.062 -21.281 1 73.19 202 TYR B CA 1
ATOM 3548 C C . TYR B 1 202 ? -8.711 -33.844 -19.797 1 73.19 202 TYR B C 1
ATOM 3550 O O . TYR B 1 202 ? -9.484 -32.969 -19.438 1 73.19 202 TYR B O 1
ATOM 3558 N N . PRO B 1 203 ? -8.125 -34.875 -19.109 1 84.5 203 PRO B N 1
ATOM 3559 C CA . PRO B 1 203 ? -8.266 -34.688 -17.672 1 84.5 203 PRO B CA 1
ATOM 3560 C C . PRO B 1 203 ? -7.785 -33.312 -17.203 1 84.5 203 PRO B C 1
ATOM 3562 O O . PRO B 1 203 ? -6.836 -32.75 -17.781 1 84.5 203 PRO B O 1
ATOM 3565 N N . ALA B 1 204 ? -8.422 -32.719 -16.312 1 86.69 204 ALA B N 1
ATOM 3566 C CA . ALA B 1 204 ? -8.18 -31.375 -15.836 1 86.69 204 ALA B CA 1
ATOM 3567 C C . ALA B 1 204 ? -6.758 -31.219 -15.305 1 86.69 204 ALA B C 1
ATOM 3569 O O . ALA B 1 204 ? -6.211 -30.125 -15.281 1 86.69 204 ALA B O 1
ATOM 3570 N N . GLU B 1 205 ? -6.117 -32.344 -14.992 1 94.06 205 GLU B N 1
ATOM 3571 C CA . GLU B 1 205 ? -4.805 -32.25 -14.359 1 94.06 205 GLU B CA 1
ATOM 3572 C C . GLU B 1 205 ? -3.688 -32.219 -15.391 1 94.06 205 GLU B C 1
ATOM 3574 O O . GLU B 1 205 ? -2.51 -32.125 -15.039 1 94.06 205 GLU B O 1
ATOM 3579 N N . ILE B 1 206 ? -4.031 -32.344 -16.656 1 93.69 206 ILE B N 1
ATOM 3580 C CA . ILE B 1 206 ? -3.008 -32.312 -17.688 1 93.69 206 ILE B CA 1
ATOM 3581 C C . ILE B 1 206 ? -2.906 -30.922 -18.297 1 93.69 206 ILE B C 1
ATOM 3583 O O . ILE B 1 206 ? -3.922 -30.312 -18.641 1 93.69 206 ILE B O 1
ATOM 3587 N N . LEU B 1 207 ? -1.687 -30.438 -18.391 1 95.25 207 LEU B N 1
ATOM 3588 C CA . LEU B 1 207 ? -1.379 -29.141 -18.984 1 95.25 207 LEU B CA 1
ATOM 3589 C C . LEU B 1 207 ? -0.396 -29.281 -20.141 1 95.25 207 LEU B C 1
ATOM 3591 O O . LEU B 1 207 ? 0.582 -30.031 -20.031 1 95.25 207 LEU B O 1
ATOM 3595 N N . GLU B 1 208 ? -0.675 -28.625 -21.25 1 95.94 208 GLU B N 1
ATOM 3596 C CA . GLU B 1 208 ? 0.198 -28.672 -22.422 1 95.94 208 GLU B CA 1
ATOM 3597 C C . GLU B 1 208 ? 0.845 -27.328 -22.688 1 95.94 208 GLU B C 1
ATOM 3599 O O . GLU B 1 208 ? 0.165 -26.297 -22.688 1 95.94 208 GLU B O 1
ATOM 3604 N N . VAL B 1 209 ? 2.172 -27.375 -22.906 1 98 209 VAL B N 1
ATOM 3605 C CA . VAL B 1 209 ? 2.918 -26.156 -23.172 1 98 209 VAL B CA 1
ATOM 3606 C C . VAL B 1 209 ? 3.568 -26.234 -24.562 1 98 209 VAL B C 1
ATOM 3608 O O . VAL B 1 209 ? 4.199 -27.25 -24.891 1 98 209 VAL B O 1
ATOM 3611 N N . ILE B 1 210 ? 3.316 -25.188 -25.328 1 98.38 210 ILE B N 1
ATOM 3612 C CA . ILE B 1 210 ? 4.016 -25.062 -26.609 1 98.38 210 ILE B CA 1
ATOM 3613 C C . ILE B 1 210 ? 5.094 -23.984 -26.5 1 98.38 210 ILE B C 1
ATOM 3615 O O . ILE B 1 210 ? 5.02 -23.109 -25.656 1 98.38 210 ILE B O 1
ATOM 3619 N N . SER B 1 211 ? 6.109 -24.141 -27.344 1 98.62 211 SER B N 1
ATOM 3620 C CA . SER B 1 211 ? 7.254 -23.234 -27.359 1 98.62 211 SER B CA 1
ATOM 3621 C C . SER B 1 211 ? 7.953 -23.25 -28.719 1 98.62 211 SER B C 1
ATOM 3623 O O . SER B 1 211 ? 7.73 -24.156 -29.516 1 98.62 211 SER B O 1
ATOM 3625 N N . PRO B 1 212 ? 8.75 -22.141 -28.938 1 98.5 212 PRO B N 1
ATOM 3626 C CA . PRO B 1 212 ? 9.492 -22.141 -30.203 1 98.5 212 PRO B CA 1
ATOM 3627 C C . PRO B 1 212 ? 10.555 -23.234 -30.266 1 98.5 212 PRO B C 1
ATOM 3629 O O . PRO B 1 212 ? 11.047 -23.562 -31.344 1 98.5 212 PRO B O 1
ATOM 3632 N N . VAL B 1 213 ? 10.875 -23.781 -29.125 1 98.38 213 VAL B N 1
ATOM 3633 C CA . VAL B 1 213 ? 11.914 -24.797 -29.078 1 98.38 213 VAL B CA 1
ATOM 3634 C C . VAL B 1 213 ? 11.367 -26.062 -28.422 1 98.38 213 VAL B C 1
ATOM 3636 O O . VAL B 1 213 ? 10.328 -26.031 -27.75 1 98.38 213 VAL B O 1
ATOM 3639 N N . LYS B 1 214 ? 12.102 -27.156 -28.656 1 97.69 214 LYS B N 1
ATOM 3640 C CA . LYS B 1 214 ? 11.812 -28.375 -27.922 1 97.69 214 LYS B CA 1
ATOM 3641 C C . LYS B 1 214 ? 12.273 -28.266 -26.484 1 97.69 214 LYS B C 1
ATOM 3643 O O . LYS B 1 214 ? 13.445 -28.5 -26.172 1 97.69 214 LYS B O 1
ATOM 3648 N N . LEU B 1 215 ? 11.375 -28.078 -25.609 1 97.88 215 LEU B N 1
ATOM 3649 C CA . LEU B 1 215 ? 11.695 -27.734 -24.219 1 97.88 215 LEU B CA 1
ATOM 3650 C C . LEU B 1 215 ? 12.43 -28.875 -23.531 1 97.88 215 LEU B C 1
ATOM 3652 O O . LEU B 1 215 ? 13.344 -28.641 -22.734 1 97.88 215 LEU B O 1
ATOM 3656 N N . ARG B 1 216 ? 12.031 -30.094 -23.828 1 97.56 216 ARG B N 1
ATOM 3657 C CA . ARG B 1 216 ? 12.695 -31.234 -23.203 1 97.56 216 ARG B CA 1
ATOM 3658 C C . ARG B 1 216 ? 14.188 -31.234 -23.5 1 97.56 216 ARG B C 1
ATOM 3660 O O . ARG B 1 216 ? 15.016 -31.453 -22.609 1 97.56 216 ARG B O 1
ATOM 3667 N N . ASP B 1 217 ? 14.516 -30.969 -24.766 1 97.69 217 ASP B N 1
ATOM 3668 C CA . ASP B 1 217 ? 15.914 -30.938 -25.188 1 97.69 217 ASP B CA 1
ATOM 3669 C C . ASP B 1 217 ? 16.625 -29.719 -24.609 1 97.69 217 ASP B C 1
ATOM 3671 O O . ASP B 1 217 ? 17.719 -29.844 -24.047 1 97.69 217 ASP B O 1
ATOM 3675 N N . LYS B 1 218 ? 16 -28.562 -24.734 1 98.06 218 LYS B N 1
ATOM 3676 C CA . LYS B 1 218 ? 16.625 -27.312 -24.344 1 98.06 218 LYS B CA 1
ATOM 3677 C C . LYS B 1 218 ? 16.906 -27.266 -22.859 1 98.06 218 LYS B C 1
ATOM 3679 O O . LYS B 1 218 ? 17.906 -26.703 -22.422 1 98.06 218 LYS B O 1
ATOM 3684 N N . LEU B 1 219 ? 16.016 -27.922 -22.094 1 98.12 219 LEU B N 1
ATOM 3685 C CA . LEU B 1 219 ? 16.141 -27.828 -20.641 1 98.12 219 LEU B CA 1
ATOM 3686 C C . LEU B 1 219 ? 16.609 -29.156 -20.047 1 98.12 219 LEU B C 1
ATOM 3688 O O . LEU B 1 219 ? 16.781 -29.266 -18.828 1 98.12 219 LEU B O 1
ATOM 3692 N N . GLY B 1 220 ? 16.797 -30.141 -20.891 1 97.88 220 GLY B N 1
ATOM 3693 C CA . GLY B 1 220 ? 17.234 -31.438 -20.422 1 97.88 220 GLY B CA 1
ATOM 3694 C C . GLY B 1 220 ? 16.203 -32.125 -19.547 1 97.88 220 GLY B C 1
ATOM 3695 O O . GLY B 1 220 ? 16.547 -32.719 -18.5 1 97.88 220 GLY B O 1
ATOM 3696 N N . LEU B 1 221 ? 14.961 -32.094 -19.938 1 98.25 221 LEU B N 1
ATOM 3697 C CA . LEU B 1 221 ? 13.883 -32.625 -19.109 1 98.25 221 LEU B CA 1
ATOM 3698 C C . LEU B 1 221 ? 13.602 -34.094 -19.469 1 98.25 221 LEU B C 1
ATOM 3700 O O . LEU B 1 221 ? 13.625 -34.469 -20.641 1 98.25 221 LEU B O 1
ATOM 3704 N N . LYS B 1 222 ? 13.32 -34.844 -18.469 1 97.94 222 LYS B N 1
ATOM 3705 C CA . LYS B 1 222 ? 12.867 -36.25 -18.625 1 97.94 222 LYS B CA 1
ATOM 3706 C C . LYS B 1 222 ? 11.547 -36.469 -17.891 1 97.94 222 LYS B C 1
ATOM 3708 O O . LYS B 1 222 ? 11.125 -35.625 -17.094 1 97.94 222 LYS B O 1
ATOM 3713 N N . ASP B 1 223 ? 10.945 -37.594 -18.203 1 97.88 223 ASP B N 1
ATOM 3714 C CA . ASP B 1 223 ? 9.734 -37.938 -17.484 1 97.88 223 ASP B CA 1
ATOM 3715 C C . ASP B 1 223 ? 9.984 -38 -15.977 1 97.88 223 ASP B C 1
ATOM 3717 O O . ASP B 1 223 ? 11.008 -38.5 -15.523 1 97.88 223 ASP B O 1
ATOM 3721 N N . GLY B 1 224 ? 9.07 -37.375 -15.289 1 97.94 224 GLY B N 1
ATOM 3722 C CA . GLY B 1 224 ? 9.203 -37.375 -13.844 1 97.94 224 GLY B CA 1
ATOM 3723 C C . GLY B 1 224 ? 9.789 -36.094 -13.297 1 97.94 224 GLY B C 1
ATOM 3724 O O . GLY B 1 224 ? 9.656 -35.781 -12.109 1 97.94 224 GLY B O 1
ATOM 3725 N N . ASP B 1 225 ? 10.461 -35.375 -14.148 1 98.19 225 ASP B N 1
ATOM 3726 C CA . ASP B 1 225 ? 11 -34.062 -13.727 1 98.19 225 ASP B CA 1
ATOM 3727 C C . ASP B 1 225 ? 9.875 -33.062 -13.445 1 98.19 225 ASP B C 1
ATOM 3729 O O . ASP B 1 225 ? 8.789 -33.188 -14.031 1 98.19 225 ASP B O 1
ATOM 3733 N N . PHE B 1 226 ? 10.156 -32.188 -12.508 1 98.19 226 PHE B N 1
ATOM 3734 C CA . PHE B 1 226 ? 9.203 -31.109 -12.234 1 98.19 226 PHE B CA 1
ATOM 3735 C C . PHE B 1 226 ? 9.695 -29.781 -12.82 1 98.19 226 PHE B C 1
ATOM 3737 O O . PHE B 1 226 ? 10.898 -29.5 -12.805 1 98.19 226 PHE B O 1
ATOM 3744 N N . VAL B 1 227 ? 8.766 -29 -13.32 1 98.5 227 VAL B N 1
ATOM 3745 C CA . VAL B 1 227 ? 9.078 -27.656 -13.781 1 98.5 227 VAL B CA 1
ATOM 3746 C C . VAL B 1 227 ? 8.039 -26.672 -13.25 1 98.5 227 VAL B C 1
ATOM 3748 O O . VAL B 1 227 ? 6.922 -27.062 -12.898 1 98.5 227 VAL B O 1
ATOM 3751 N N . GLU B 1 228 ? 8.477 -25.453 -13.102 1 98.38 228 GLU B N 1
ATOM 3752 C CA . GLU B 1 228 ? 7.574 -24.359 -12.758 1 98.38 228 GLU B CA 1
ATOM 3753 C C . GLU B 1 228 ? 7.254 -23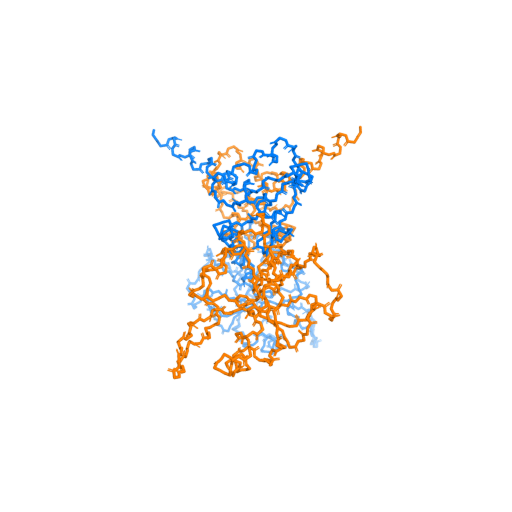.5 -13.969 1 98.38 228 GLU B C 1
ATOM 3755 O O . GLU B 1 228 ? 8.156 -23.016 -14.656 1 98.38 228 GLU B O 1
ATOM 3760 N N . VAL B 1 229 ? 5.984 -23.391 -14.273 1 98.56 229 VAL B N 1
ATOM 3761 C CA . 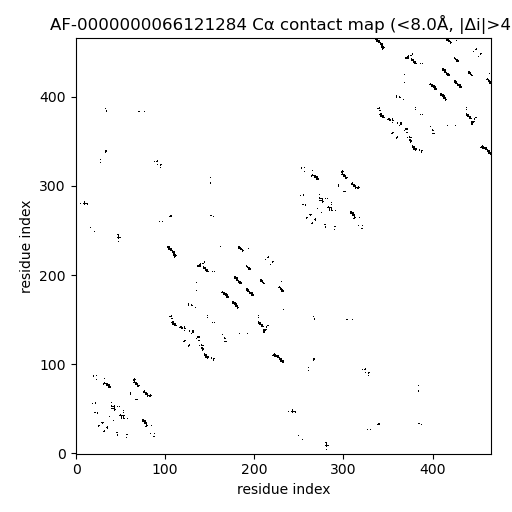VAL B 1 229 ? 5.512 -22.578 -15.383 1 98.56 229 VAL B CA 1
ATOM 3762 C C . VAL B 1 229 ? 5.035 -21.219 -14.867 1 98.56 229 VAL B C 1
ATOM 3764 O O . VAL B 1 229 ? 4.113 -21.156 -14.047 1 98.56 229 VAL B O 1
ATOM 3767 N N . GLU B 1 230 ? 5.691 -20.188 -15.297 1 98 230 GLU B N 1
ATOM 3768 C CA . GLU B 1 230 ? 5.227 -18.828 -15 1 98 230 GLU B CA 1
ATOM 3769 C C . GLU B 1 230 ? 4.219 -18.344 -16.031 1 98 230 GLU B C 1
ATOM 3771 O O . GLU B 1 230 ? 4.574 -18.125 -17.188 1 98 230 GLU B O 1
ATOM 3776 N N . VAL B 1 231 ? 3.029 -18.188 -15.617 1 97.88 231 VAL B N 1
ATOM 3777 C CA . VAL B 1 231 ? 1.936 -17.891 -16.531 1 97.88 231 VAL B CA 1
ATOM 3778 C C . VAL B 1 231 ? 1.595 -16.406 -16.469 1 97.88 231 VAL B C 1
ATOM 3780 O O . VAL B 1 231 ? 1.396 -15.852 -15.391 1 97.88 231 VAL B O 1
ATOM 3783 N N . ILE B 1 232 ? 1.576 -15.805 -17.547 1 95.5 232 ILE B N 1
ATOM 3784 C CA . ILE B 1 232 ? 1.201 -14.398 -17.656 1 95.5 232 ILE B CA 1
ATOM 3785 C C . ILE B 1 232 ? -0.311 -14.281 -17.828 1 95.5 232 ILE B C 1
ATOM 3787 O O . ILE B 1 232 ? -0.873 -14.812 -18.797 1 95.5 232 ILE B O 1
ATOM 3791 N N . LEU B 1 233 ? -0.957 -13.648 -16.953 1 91.94 233 LEU B N 1
ATOM 3792 C CA . LEU B 1 233 ? -2.412 -13.57 -16.984 1 91.94 233 LEU B CA 1
ATOM 3793 C C . LEU B 1 233 ? -2.879 -12.258 -17.609 1 91.94 233 LEU B C 1
ATOM 3795 O O . LEU B 1 233 ? -2.17 -11.25 -17.547 1 91.94 233 LEU B O 1
#

Secondary structure (DSSP, 8-state):
-HHHHHHHHHHHHHHHHHHHHHHHHHHHTTTTTS-EE--HHHHHHHHT--HHHHHHHHHHHHHTTSEEEEEETTEEEEEE-HHHHHHHHHHHHHHHHHHHTTTEEEEEEEEE---SHHHHHHH-HHHHHHIIIIISSPPPS--EEEEPPGGGHHHHHHHHHS--EEEPPEE-SS-EE--EEEEEEEETTEEEEEEEESS----TTEEEEE-SS-HHHHHT--TT-EEEEEEE-/-HHHHHHHHHHHHHHHHHHHHHHHHHHHTTTTTS-EE--HHHHHHHHT--HHHHHHHHHHHHHTTSEEEEEETTEEEEEE-HHHHHHHHHHHHHHHHHHHTTTEEEEEEEEE---SHHHHHHH-HHHHHHIIIIISSPPPSS-EEEEPPGGGHHHHHHHHHS--EEEPPEE-SS-EE--EEEEEEEETTEEEEEEEESS----TTEEEEE-SS-HHHHHT--TT-EEEEEEE-

Foldseek 3Di:
DVVVVVVVVVVVVVLLVVLLLLLVLCVVVVLQPDKDFDQLCRSCVSSVHDSVVSVVSVVVCVVVVQKDWDQDPVGIIIHGDPVVVVSNVVVVVVVCVVCVVVFKDKFKFFWDDDPLVQLVVLPDPLQQVCCCVPVVARWDSDKTKTFGDPVRLVVLVVLVVDPADKRQWDDDPVDTAHIWGKWWKDWPRFTWIWIHGPPDPDDSRMIIITHNDDCCVVVVDDGGDMTMIMTGD/DVVVVVVVVVVVVVLLVVLLLLLVLCVVVVLAPDKDFDQLCRSCVSSVHDSVVSVVSVVVCVVVVQKDWDQDPVGIIIHGDPVVVVSNVVVVVVVCVVCVVVFKDKFKFFWDDDPLVQLVVLPPPLQQVCCCVPVVARWDSGKTKTFGDPVRVVVLVVLVVDPADKRQWDDDPVDTAHIWGKWWKDWPRFTWIWIHGPPDPDDSRMIIITHNDDCCVVVVDDGGDMTMIMTGD

Sequence (466 aa):
MVRDIKTFKFFEVLLIYEMLEVLKALAMMNATRKVVKISSKELAEHIGQSLQTAARKLKELEDEGLIDRTLTKDGQFVVITEKGKQLLYKEYMDYKKIFDDEGTIKIKGEVFSGVGEGRYYVSLEGYRKQFREKLGFDPYPGTLNLRIPKEEMYFRRRLDEERGILIEGFSTEDRTFGEVKAFKCRINGIEGAIVIPKRTHYPAEILEVISPVKLRDKLGLKDGDFVEVEVILMVRDIKTFKFFEVLLIYEMLEVLKALAMMNATRKVVKISSKELAEHIGQSLQTAARKLKELEDEGLIDRTLTKDGQFVVITEKGKQLLYKEYMDYKKIFDDEGTIKIKGEVFSGVGEGRYYVSLEGYRKQFREKLGFDPYPGTLNLRIPKEEMYFRRRLDEERGILIEGFSTEDRTFGEVKAFKCRINGIEGAIVIPKRTHYPAEILEVISPVKLRDKLGLKDGDFVEVEVIL

Radius of gyration: 31.7 Å; Cα contacts (8 Å, |Δi|>4): 816; chains: 2; bounding box: 54×91×74 Å

InterPro domains:
  IPR000485 AsnC-type HTH domain [PR00033] (37-48)
  IPR000485 AsnC-type HTH domain [PR00033] (48-67)
  IPR012318 Crp-type HTH domain [PR00034] (36-52)
  IPR012318 Crp-type HTH domain [PR00034] (52-67)
  IPR012318 Crp-type HTH domain [SM00419] (30-82)
  IPR023465 Riboflavin kinase domain superfamily [G3DSA:2.40.30.30] (102-233)
  IPR023465 Riboflavin kinase domain superfamily [SSF82114] (104-231)
  IPR023470 Riboflavin kinase, archaeal [MF_01285] (105-231)
  IPR023602 Riboflavin kinase domain, CTP-dependent [PF01982] (111-231)
  IPR036388 Winged helix-like DNA-binding domain superfamily [G3DSA:1.10.10.10] (16-100)
  IPR036390 Winged helix DNA-binding domain superfamily [SSF46785] (23-95)
  IPR039063 Riboflavin kinase, CTP-dependent [PTHR40706] (17-232)